Protein AF-A0A1I4VRR5-F1 (afdb_monomer)

pLDDT: mean 71.24, std 21.47, range [26.0, 98.12]

Sequence (456 aa):
MILTLTKFFMKKIFFITTFISFSALLFLNSCTNEDPVSKGKTDLININLAREYFNSTPIKIKKNIYFSKELDWERGHFENDTLSIPILSNKPILIKRLKNPNSSKYLYPFLLITKNKSNNTYDYNLKVFIASNNNGFDKESYHLYDTNNKLILNKEKSGISTTSKTSKISDVDCELWGYFLTNDDTGERTLIYTWYVCSRSGQPEQVPPGDGGGGGEAVSCGTGYIQDEYGNCVVDDQIIVELTGKEKCLNDLLDKNGVSFVKNLLANFKGNSEFNIKIVSKDKVTVLDENKITKEVNGKTEHTPGSTLMTIEISTSRTNEHSALDAARTILHEYIHADMYRKTYSKDITNKEVLDFNKTYEAYGNQHGTMGALYIDSMKEALKAFHRDVLTDDYNKYTNYFGETPSDAFYEALAWNGLKESNVKSWTDLPAEKKAAIEALANRVPLLSKTVPCPN

Secondary structure (DSSP, 8-state):
--HHHHHHHHHHHHHHHHHHHHHHHTTGGGGS---HHHHHHHHHHHHHHHHHHHHHS------BTTB-S-B-STT-EEETTEEEEEB--SS-EEE--TT-GGG-EEEEEEEEEEE-TTTS-EEEEEEEEEESSSS---TTSEEEE-TTSBEEEEE------------------EEEEEEEEE-TTT--EEEEEEEEEE--SSSPP-PPPPSS--------PPTTEEE-TTS-EEEP-SEEEE--HHHHHHHHHHHHH--HHHHHHHHTTSSS-S-EEEEEEES-EEEE-TTS-EEEESEEEEE-TT-SEEEEEEEHHHHHHS-HHHHHHHHHHHHHHHHHHHHHH-S-TT-HHHHHHHHHHHHH-SHHHHHHHHTHHHHHHHHHHHHHHTSHHHHHHHHHHHSSPPPHHHHHHHHHTTTGGGT-HHHHTS-HHHHHHHHHHHTTGGGS--------

Solvent-accessible surface area (backbone atoms only — not comparable to full-atom values): 26526 Å² total; per-residue (Å²): 128,73,76,64,57,55,59,57,51,51,54,54,51,53,53,50,54,51,50,54,48,54,65,45,66,77,56,67,70,80,80,58,99,68,60,84,79,55,55,64,57,55,51,51,51,52,45,53,54,48,50,56,50,42,71,77,50,72,81,82,55,59,85,48,95,68,52,71,84,42,68,34,64,90,70,40,47,77,53,95,67,27,39,39,26,38,34,53,58,101,54,81,49,71,45,60,44,82,92,41,84,88,51,31,30,30,48,49,31,26,43,35,42,31,64,38,87,87,77,78,46,73,47,59,34,42,36,34,26,44,12,67,47,91,93,55,68,41,93,76,19,33,39,32,23,41,42,78,37,36,64,74,43,82,38,72,75,85,74,79,89,78,84,87,80,91,79,94,77,93,72,76,45,64,42,84,46,71,48,59,53,62,42,88,90,76,71,46,45,32,63,77,52,70,51,72,51,59,52,74,81,94,60,82,76,79,67,76,87,73,89,76,88,80,92,75,79,91,77,81,53,58,96,69,32,38,66,48,102,84,67,48,70,39,69,34,68,29,55,43,78,56,44,51,75,71,61,30,45,45,51,53,48,41,69,74,68,40,47,70,67,54,44,54,61,54,49,64,28,43,64,91,41,88,42,32,38,37,36,31,56,31,69,69,34,74,46,67,49,99,84,68,47,82,40,80,42,60,56,48,60,48,72,52,92,93,54,46,60,28,41,34,40,35,8,46,56,47,43,70,73,31,16,38,68,59,36,42,49,48,56,52,53,36,53,48,50,52,51,50,49,52,45,74,69,47,85,59,75,81,40,64,70,33,47,57,48,49,57,47,36,66,74,42,71,41,68,58,15,29,41,56,68,74,38,37,68,58,44,16,53,42,50,48,49,42,35,55,76,69,40,38,70,47,44,50,50,48,22,68,73,72,74,44,72,87,48,70,65,40,30,38,20,52,46,42,58,83,39,56,83,68,71,20,59,53,53,67,73,46,55,70,67,58,52,52,52,27,54,64,39,40,69,53,52,80,76,44,48,60,71,70,97,61,85,130

Nearest PDB structures (foldseek):
  5cnl-assembly1_A  TM=3.510E-01  e=1.046E+00  Legionella pneumophila subsp. pneumophila str. Philadelphia 1

Foldseek 3Di:
DVVVVVVVVVVVVVVVVVVVVLVCVLPVPPPDPDDPVVVVVNQLVSLVVVVVVCVVVPDQADDAPLAPVAWQSVPWGDDDQKIKTWHDDPDFPWFQPVVDNQQIKTWTWIWIWHQDPPPRHTFIKIKIFIDSDPPDGDPQAIWIAGSQQWTPDGGHDDDDDDDDDDDDDDDKDKGKAWDWDADPVPRITHTDYIDIAIDDDPDPGPDPDDPDDDDDDQDDDDPQFDQDPVGDTDGPQLEAEAEDDLLSQLVVCCCVQFDPLSVVLSVCRGDPHLAGEYEHEDCWDWDQDPVRDIDTDQKDWDDDQPDRYIYIYGHPPVLLQFASLLNSLSVVLRSLVVVLVSLQRPPPPVDPVSVVLVVLCVVQVDDLQSCLVPCLLVQLVRSLSCCVPFVVVQQVVLCVVVVHGQDSLLSSLSNCPVSVVVVTPSNVPDDPVSVVSSVVSVVCRRVTHSDGPGDD

Radius of gyration: 26.42 Å; Cα contacts (8 Å, |Δi|>4): 638; chains: 1; bounding box: 68×68×77 Å

Organism: NCBI:txid29536

Structure (mmCIF, N/CA/C/O backbone):
data_AF-A0A1I4VRR5-F1
#
_entry.id   AF-A0A1I4VRR5-F1
#
loop_
_atom_site.group_PDB
_atom_site.id
_atom_site.type_symbol
_atom_site.label_atom_id
_atom_site.label_alt_id
_atom_site.label_comp_id
_atom_site.label_asym_id
_atom_site.label_entity_id
_atom_site.label_seq_id
_atom_site.pdbx_PDB_ins_code
_atom_site.Cartn_x
_atom_site.Cartn_y
_atom_site.Cartn_z
_atom_site.occupancy
_atom_site.B_iso_or_equiv
_atom_site.auth_seq_id
_atom_site.auth_comp_id
_atom_site.auth_asym_id
_atom_site.auth_atom_id
_atom_site.pdbx_PDB_model_num
ATOM 1 N N . MET A 1 1 ? -38.519 -6.602 25.022 1.00 42.75 1 MET A N 1
ATOM 2 C CA . MET A 1 1 ? -38.927 -7.008 23.656 1.00 42.75 1 MET A CA 1
ATOM 3 C C . MET A 1 1 ? -39.482 -5.859 22.796 1.00 42.75 1 MET A C 1
ATOM 5 O O . MET A 1 1 ? -39.501 -6.000 21.585 1.00 42.75 1 MET A O 1
ATOM 9 N N . ILE A 1 2 ? -39.859 -4.703 23.370 1.00 36.25 2 ILE A N 1
ATOM 10 C CA . ILE A 1 2 ? -40.374 -3.538 22.611 1.00 36.25 2 ILE A CA 1
ATOM 11 C C . ILE A 1 2 ? -39.253 -2.579 22.132 1.00 36.25 2 ILE A C 1
ATOM 13 O O . ILE A 1 2 ? -39.408 -1.916 21.114 1.00 36.25 2 ILE A O 1
ATOM 17 N N . LEU A 1 3 ? -38.072 -2.568 22.772 1.00 30.73 3 LEU A N 1
ATOM 18 C CA . LEU A 1 3 ? -36.944 -1.699 22.374 1.00 30.73 3 LEU A CA 1
ATOM 19 C C . LEU A 1 3 ? -36.151 -2.167 21.135 1.00 30.73 3 LEU A C 1
ATOM 21 O O . LEU A 1 3 ? -35.365 -1.400 20.583 1.00 30.73 3 LEU A O 1
ATOM 25 N N . THR A 1 4 ? -36.331 -3.410 20.685 1.00 35.97 4 THR A N 1
ATOM 26 C CA . THR A 1 4 ? -35.589 -3.958 19.536 1.00 35.97 4 THR A CA 1
ATOM 27 C C . THR A 1 4 ? -36.287 -3.675 18.201 1.00 35.97 4 THR A C 1
ATOM 29 O O . THR A 1 4 ? -35.621 -3.597 17.171 1.00 35.97 4 THR A O 1
ATOM 32 N N . LEU A 1 5 ? -37.607 -3.443 18.208 1.00 31.31 5 LEU A N 1
ATOM 33 C CA . LEU A 1 5 ? -38.364 -3.104 16.997 1.00 31.31 5 LEU A CA 1
ATOM 34 C C . LEU A 1 5 ? -38.168 -1.644 16.555 1.00 31.31 5 LEU A C 1
ATOM 36 O O . LEU A 1 5 ? -38.151 -1.370 15.356 1.00 31.31 5 LEU A O 1
ATOM 40 N N . THR A 1 6 ? -37.945 -0.710 17.482 1.00 31.73 6 THR A N 1
ATOM 41 C CA . THR A 1 6 ? -37.768 0.719 17.162 1.00 31.73 6 THR A CA 1
ATOM 42 C C . THR A 1 6 ? -36.430 1.019 16.479 1.00 31.73 6 THR A C 1
ATOM 44 O O . THR A 1 6 ? -36.394 1.810 15.537 1.00 31.73 6 THR A O 1
ATOM 47 N N . LYS A 1 7 ? -35.342 0.320 16.838 1.00 35.22 7 LYS A N 1
ATOM 48 C CA . LYS A 1 7 ? -34.042 0.445 16.140 1.00 35.22 7 LYS A CA 1
ATOM 49 C C . LYS A 1 7 ? -34.065 -0.115 14.714 1.00 35.22 7 LYS A C 1
ATOM 51 O O . LYS A 1 7 ? -33.400 0.433 13.836 1.00 35.22 7 LYS A O 1
ATOM 56 N N . PHE A 1 8 ? -34.838 -1.174 14.465 1.00 33.84 8 PHE A N 1
ATOM 57 C CA . PHE A 1 8 ? -34.962 -1.768 13.130 1.00 33.84 8 PHE A CA 1
ATOM 58 C C . PHE A 1 8 ? -35.815 -0.894 12.194 1.00 33.84 8 PHE A C 1
ATOM 60 O O . PHE A 1 8 ? -35.486 -0.737 11.018 1.00 33.84 8 PHE A O 1
ATOM 67 N N . PHE A 1 9 ? -36.859 -0.253 12.733 1.00 31.27 9 PHE A N 1
ATOM 68 C CA . PHE A 1 9 ? -37.689 0.697 11.988 1.00 31.27 9 PHE A CA 1
ATOM 69 C C . PHE A 1 9 ? -36.955 2.012 11.677 1.00 31.27 9 PHE A C 1
ATOM 71 O O . PHE A 1 9 ? -37.031 2.490 10.546 1.00 31.27 9 PHE A O 1
ATOM 78 N N . MET A 1 10 ? -36.168 2.559 12.614 1.00 33.03 10 MET A N 1
ATOM 79 C CA . MET A 1 10 ? -35.399 3.792 12.368 1.00 33.03 10 MET A CA 1
ATOM 80 C C . MET A 1 10 ? -34.283 3.610 11.328 1.00 33.03 10 MET A C 1
ATOM 82 O O . MET A 1 10 ? -34.081 4.509 10.519 1.00 33.03 10 MET A O 1
ATOM 86 N N . LYS A 1 11 ? -33.616 2.444 11.264 1.00 34.91 11 LYS A N 1
ATOM 87 C CA . LYS A 1 11 ? -32.612 2.152 10.216 1.00 34.91 11 LYS A CA 1
ATOM 88 C C . LYS A 1 11 ? -33.226 2.075 8.813 1.00 34.91 11 LYS A C 1
ATOM 90 O O . LYS A 1 11 ? -32.621 2.565 7.865 1.00 34.91 11 LYS A O 1
ATOM 95 N N . LYS A 1 12 ? -34.432 1.506 8.678 1.00 32.97 12 LYS A N 1
ATOM 96 C CA . LYS A 1 12 ? -35.164 1.471 7.398 1.00 32.97 12 LYS A CA 1
ATOM 97 C C . LYS A 1 12 ? -35.648 2.855 6.972 1.00 32.97 12 LYS A C 1
ATOM 99 O O . LYS A 1 12 ? -35.540 3.185 5.797 1.00 32.97 12 LYS A O 1
ATOM 104 N N . ILE A 1 13 ? -36.130 3.670 7.912 1.00 33.06 13 ILE A N 1
ATOM 105 C CA . ILE A 1 13 ? -36.580 5.037 7.618 1.00 33.06 13 ILE A CA 1
ATOM 106 C C . ILE A 1 13 ? -35.395 5.921 7.208 1.00 33.06 13 ILE A C 1
ATOM 108 O O . ILE A 1 13 ? -35.522 6.631 6.218 1.00 33.06 13 ILE A O 1
ATOM 112 N N . PHE A 1 14 ? -34.231 5.804 7.863 1.00 33.91 14 PHE A N 1
ATOM 113 C CA . PHE A 1 14 ? -33.011 6.519 7.458 1.00 33.91 14 PHE A CA 1
ATOM 114 C C . PHE A 1 14 ? -32.512 6.088 6.070 1.00 33.91 14 PHE A C 1
ATOM 116 O O . PHE A 1 14 ? -32.127 6.927 5.265 1.00 33.91 14 PHE A O 1
ATOM 123 N N . PHE A 1 15 ? -32.572 4.794 5.735 1.00 34.97 15 PHE A N 1
ATOM 124 C CA . PHE A 1 15 ? -32.212 4.323 4.392 1.00 34.97 15 PHE A CA 1
ATOM 125 C C . PHE A 1 15 ? -33.173 4.840 3.314 1.00 34.97 15 PHE A C 1
ATOM 127 O O . PHE A 1 15 ? -32.723 5.242 2.248 1.00 34.97 15 PHE A O 1
ATOM 134 N N . ILE A 1 16 ? -34.479 4.892 3.593 1.00 33.47 16 ILE A N 1
ATOM 135 C CA . ILE A 1 16 ? -35.487 5.379 2.639 1.00 33.47 16 ILE A CA 1
ATOM 136 C C . ILE A 1 16 ? -35.401 6.904 2.462 1.00 33.47 16 ILE A C 1
ATOM 138 O O . ILE A 1 16 ? -35.502 7.384 1.335 1.00 33.47 16 ILE A O 1
ATOM 142 N N . THR A 1 17 ? -35.138 7.678 3.521 1.00 30.98 17 THR A N 1
ATOM 143 C CA . THR A 1 17 ? -34.946 9.136 3.402 1.00 30.98 17 THR A CA 1
ATOM 144 C C . THR A 1 17 ? -33.643 9.493 2.685 1.00 30.98 17 THR A C 1
ATOM 146 O O . THR A 1 17 ? -33.631 10.435 1.895 1.00 30.98 17 THR A O 1
ATOM 149 N N . THR A 1 18 ? -32.580 8.698 2.852 1.00 38.59 18 THR A N 1
ATOM 150 C CA . THR A 1 18 ? -31.335 8.865 2.079 1.00 38.59 18 THR A CA 1
ATOM 151 C C . THR A 1 18 ? -31.532 8.466 0.607 1.00 38.59 18 THR A C 1
ATOM 153 O O . THR A 1 18 ? -31.018 9.139 -0.278 1.00 38.59 18 THR A O 1
ATOM 156 N N . PHE A 1 19 ? -32.356 7.449 0.318 1.00 39.44 19 PHE A N 1
ATOM 157 C CA . PHE A 1 19 ? -32.670 6.974 -1.041 1.00 39.44 19 PHE A CA 1
ATOM 158 C C . PHE A 1 19 ? -33.560 7.943 -1.846 1.00 39.44 19 PHE A C 1
ATOM 160 O O . PHE A 1 19 ? -33.362 8.129 -3.050 1.00 39.44 19 PHE A O 1
ATOM 167 N N . ILE A 1 20 ? -34.514 8.608 -1.183 1.00 37.78 20 ILE A N 1
ATOM 168 C CA . ILE A 1 20 ? -35.360 9.645 -1.800 1.00 37.78 20 ILE A CA 1
ATOM 169 C C . ILE A 1 20 ? -34.549 10.930 -2.033 1.00 37.78 20 ILE A C 1
ATOM 171 O O . ILE A 1 20 ? -34.677 11.545 -3.092 1.00 37.78 20 ILE A O 1
ATOM 175 N N . SER A 1 21 ? -33.642 11.283 -1.113 1.00 39.66 21 SER A N 1
ATOM 176 C CA . SER A 1 21 ? -32.723 12.418 -1.291 1.00 39.66 21 SER A CA 1
ATOM 177 C C . SER A 1 21 ? -31.692 12.165 -2.409 1.00 39.66 21 SER A C 1
ATOM 179 O O . SER A 1 21 ? -31.415 13.057 -3.208 1.00 39.66 21 SER A O 1
ATOM 181 N N . PHE A 1 22 ? -31.216 10.920 -2.565 1.00 42.53 22 PHE A N 1
ATOM 182 C CA . PHE A 1 22 ? -30.315 10.496 -3.651 1.00 42.53 22 PHE A CA 1
ATOM 183 C C . PHE A 1 22 ? -30.974 10.587 -5.042 1.00 42.53 22 PHE A C 1
ATOM 185 O O . PHE A 1 22 ? -30.337 10.997 -6.009 1.00 42.53 22 PHE A O 1
ATOM 192 N N . SER A 1 23 ? -32.274 10.275 -5.150 1.00 40.66 23 SER A N 1
ATOM 193 C CA . SER A 1 23 ? -33.022 10.393 -6.415 1.00 40.66 23 SER A CA 1
ATOM 194 C C . SER A 1 23 ? -33.380 11.839 -6.787 1.00 40.66 23 SER A C 1
ATOM 196 O O . SER A 1 23 ? -33.585 12.110 -7.969 1.00 40.66 23 SER A O 1
ATOM 198 N N . ALA A 1 24 ? -33.454 12.752 -5.813 1.00 38.38 24 ALA A N 1
ATOM 199 C CA . ALA A 1 24 ? -33.789 14.159 -6.037 1.00 38.38 24 ALA A CA 1
ATOM 200 C C . ALA A 1 24 ? -32.549 15.032 -6.311 1.00 38.38 24 ALA A C 1
ATOM 202 O O . ALA A 1 24 ? -32.588 15.863 -7.217 1.00 38.38 24 ALA A O 1
ATOM 203 N N . LEU A 1 25 ? -31.430 14.828 -5.600 1.00 42.88 25 LEU A N 1
ATOM 204 C CA . LEU A 1 25 ? -30.233 15.668 -5.777 1.00 42.88 25 LEU A CA 1
ATOM 205 C C . LEU A 1 25 ? -29.446 15.379 -7.065 1.00 42.88 25 LEU A C 1
ATOM 207 O O . LEU A 1 25 ? -28.884 16.311 -7.631 1.00 42.88 25 LEU A O 1
ATOM 211 N N . LEU A 1 26 ? -29.449 14.142 -7.577 1.00 44.25 26 LEU A N 1
ATOM 212 C CA . LEU A 1 26 ? -28.803 13.817 -8.862 1.00 44.25 26 LEU A CA 1
ATOM 213 C C . LEU A 1 26 ? -29.527 14.425 -10.082 1.00 44.25 26 LEU A C 1
ATOM 215 O O . LEU A 1 26 ? -28.932 14.508 -11.152 1.00 44.25 26 LEU A O 1
ATOM 219 N N . PHE A 1 27 ? -30.795 14.847 -9.948 1.00 46.44 27 PHE A N 1
ATOM 220 C CA . PHE A 1 27 ? -31.651 15.203 -11.093 1.00 46.44 27 PHE A CA 1
ATOM 221 C C . PHE A 1 27 ? -32.343 16.575 -11.001 1.00 46.44 27 PHE A C 1
ATOM 223 O O . PHE A 1 27 ? -33.006 16.974 -11.953 1.00 46.44 27 PHE A O 1
ATOM 230 N N . LEU A 1 28 ? -32.176 17.337 -9.912 1.00 40.75 28 LEU A N 1
ATOM 231 C CA . LEU A 1 28 ? -32.664 18.726 -9.844 1.00 40.75 28 LEU A CA 1
ATOM 232 C C . LEU A 1 28 ? -31.773 19.727 -10.607 1.00 40.75 28 LEU A C 1
ATOM 234 O O . LEU A 1 28 ? -32.253 20.799 -10.960 1.00 40.75 28 LEU A O 1
ATOM 238 N N . ASN A 1 29 ? -30.528 19.368 -10.943 1.00 39.75 29 ASN A N 1
ATOM 239 C CA . ASN A 1 29 ? -29.607 20.241 -11.692 1.00 39.75 29 ASN A CA 1
ATOM 240 C C . ASN A 1 29 ? -29.635 20.044 -13.220 1.00 39.75 29 ASN A C 1
ATOM 242 O O . ASN A 1 29 ? -28.903 20.723 -13.931 1.00 39.75 29 ASN A O 1
ATOM 246 N N . SER A 1 30 ? -30.468 19.149 -13.770 1.00 41.66 30 SER A N 1
ATOM 247 C CA . SER A 1 30 ? -30.552 18.966 -15.233 1.00 41.66 30 SER A CA 1
ATOM 248 C C . SER A 1 30 ? -31.513 19.940 -15.929 1.00 41.66 30 SER A C 1
ATOM 250 O O . SER A 1 30 ? -31.733 19.821 -17.132 1.00 41.66 30 SER A O 1
ATOM 252 N N . CYS A 1 31 ? -32.097 20.889 -15.191 1.00 38.09 31 CYS A N 1
ATOM 253 C CA . CYS A 1 31 ? -33.040 21.884 -15.708 1.00 38.09 31 CYS A CA 1
ATOM 254 C C . CYS A 1 31 ? -32.596 23.320 -15.397 1.00 38.09 31 CYS A C 1
ATOM 256 O O . CYS A 1 31 ? -33.421 24.172 -15.082 1.00 38.09 31 CYS A O 1
ATOM 258 N N . THR A 1 32 ? -31.304 23.613 -15.496 1.00 35.38 32 THR A N 1
ATOM 259 C CA . THR A 1 32 ? -30.806 24.989 -15.560 1.00 35.38 32 THR A CA 1
ATOM 260 C C . THR A 1 32 ? -29.784 25.076 -16.686 1.00 35.38 32 THR A C 1
ATOM 262 O O . THR A 1 32 ? -28.850 24.283 -16.767 1.00 35.38 32 THR A O 1
ATOM 265 N N . ASN A 1 33 ? -30.005 26.008 -17.617 1.00 42.22 33 ASN A N 1
ATOM 266 C CA . ASN A 1 33 ? -29.016 26.366 -18.629 1.00 42.22 33 ASN A CA 1
ATOM 267 C C . ASN A 1 33 ? -27.813 26.971 -17.899 1.00 42.22 33 ASN A C 1
ATOM 269 O O . ASN A 1 33 ? -27.818 28.163 -17.604 1.00 42.22 33 ASN A O 1
ATOM 273 N N . GLU A 1 34 ? -26.828 26.145 -17.559 1.00 37.81 34 GLU A N 1
ATOM 274 C CA . GLU A 1 34 ? -25.604 26.600 -16.913 1.00 37.81 34 GLU A CA 1
ATOM 275 C C . GLU A 1 34 ? -24.424 26.655 -17.883 1.00 37.81 34 GLU A C 1
ATOM 277 O O . GLU A 1 34 ? -24.262 25.820 -18.778 1.00 37.81 34 GLU A O 1
ATOM 282 N N . ASP A 1 35 ? -23.602 27.678 -17.663 1.00 35.16 35 ASP A N 1
ATOM 283 C CA . ASP A 1 35 ? -22.391 27.988 -18.404 1.00 35.16 35 ASP A CA 1
ATOM 284 C C . ASP A 1 35 ? -21.418 26.794 -18.506 1.00 35.16 35 ASP A C 1
ATOM 286 O O . ASP A 1 35 ? -21.255 26.014 -17.563 1.00 35.16 35 ASP A O 1
ATOM 290 N N . PRO A 1 36 ? -20.660 26.678 -19.613 1.00 34.94 36 PRO A N 1
ATOM 291 C CA . PRO A 1 36 ? -19.771 25.542 -19.883 1.00 34.94 36 PRO A CA 1
ATOM 292 C C . PRO A 1 36 ? -18.650 25.327 -18.846 1.00 34.94 36 PRO A C 1
ATOM 294 O O . PRO A 1 36 ? -18.025 24.268 -18.840 1.00 34.94 36 PRO A O 1
ATOM 297 N N . VAL A 1 37 ? -18.401 26.289 -17.950 1.00 32.88 37 VAL A N 1
ATOM 298 C CA . VAL A 1 37 ? -17.392 26.197 -16.879 1.00 32.88 37 VAL A CA 1
ATOM 299 C C . VAL A 1 37 ? -17.919 25.466 -15.629 1.00 32.88 37 VAL A C 1
ATOM 301 O O . VAL A 1 37 ? -17.122 24.851 -14.917 1.00 32.88 37 VAL A O 1
ATOM 304 N N . SER A 1 38 ? -19.233 25.470 -15.350 1.00 35.66 38 SER A N 1
ATOM 305 C CA . SER A 1 38 ? -19.804 24.764 -14.182 1.00 35.66 38 SER A CA 1
ATOM 306 C C . SER A 1 38 ? -20.082 23.283 -14.460 1.00 35.66 38 SER A C 1
ATOM 308 O O . SER A 1 38 ? -19.956 22.454 -13.555 1.00 35.66 38 SER A O 1
ATOM 310 N N . LYS A 1 39 ? -20.358 22.930 -15.723 1.00 42.22 39 LYS A N 1
ATOM 311 C CA . LYS A 1 39 ? -20.703 21.568 -16.160 1.00 42.22 39 LYS A CA 1
ATOM 312 C C . LYS A 1 39 ? -19.681 20.508 -15.718 1.00 42.22 39 LYS A C 1
ATOM 314 O O . LYS A 1 39 ? -20.059 19.484 -15.159 1.00 42.22 39 LYS A O 1
ATOM 319 N N . GLY A 1 40 ? -18.382 20.798 -15.850 1.00 50.47 40 GLY A N 1
ATOM 320 C CA . GLY A 1 40 ? -17.314 19.865 -15.459 1.00 50.47 40 GLY A CA 1
ATOM 321 C C . GLY A 1 40 ? -17.196 19.613 -13.948 1.00 50.47 40 GLY A C 1
ATOM 322 O O . GLY A 1 40 ? -16.804 18.522 -13.539 1.00 50.47 40 GLY A O 1
ATOM 323 N N . LYS A 1 41 ? -17.564 20.585 -13.098 1.00 46.88 41 LYS A N 1
ATOM 324 C CA . LYS A 1 41 ? -17.579 20.398 -11.634 1.00 46.88 41 LYS A CA 1
ATOM 325 C C . LYS A 1 41 ? -18.779 19.566 -11.189 1.00 46.88 41 LYS A C 1
ATOM 327 O O . LYS A 1 41 ? -18.632 18.712 -10.318 1.00 46.88 41 LYS A O 1
ATOM 332 N N . THR A 1 42 ? -19.939 19.792 -11.799 1.00 51.75 42 THR A N 1
ATOM 333 C CA . THR A 1 42 ? -21.169 19.046 -11.508 1.00 51.75 42 THR A CA 1
ATOM 334 C C . THR A 1 42 ? -21.036 17.574 -11.903 1.00 51.75 42 THR A C 1
ATOM 336 O O . THR A 1 42 ? -21.393 16.699 -11.113 1.00 51.75 42 THR A O 1
ATOM 339 N N . ASP A 1 43 ? -20.426 17.283 -13.056 1.00 57.03 43 ASP A N 1
ATOM 340 C CA . ASP A 1 43 ? -20.153 15.907 -13.496 1.00 57.03 43 ASP A CA 1
ATOM 341 C C . ASP A 1 43 ? -19.220 15.169 -12.521 1.00 57.03 43 ASP A C 1
ATOM 343 O O . ASP A 1 43 ? -19.505 14.039 -12.125 1.00 57.03 43 ASP A O 1
ATOM 347 N N . LEU A 1 44 ? -18.154 15.828 -12.049 1.00 55.94 44 LEU A N 1
ATOM 348 C CA . LEU A 1 44 ? -17.214 15.251 -11.082 1.00 55.94 44 LEU A CA 1
ATOM 349 C C . LEU A 1 44 ? -17.868 14.963 -9.717 1.00 55.94 44 LEU A C 1
ATOM 351 O O . LEU A 1 44 ? -17.598 13.929 -9.103 1.00 55.94 44 LEU A O 1
ATOM 355 N N . ILE A 1 45 ? -18.753 15.848 -9.246 1.00 53.56 45 ILE A N 1
ATOM 356 C CA . ILE A 1 45 ? -19.531 15.643 -8.012 1.00 53.56 45 ILE A CA 1
ATOM 357 C C . ILE A 1 45 ? -20.465 14.434 -8.167 1.00 53.56 45 ILE A C 1
ATOM 359 O O . ILE A 1 45 ? -20.488 13.560 -7.298 1.00 53.56 45 ILE A O 1
ATOM 363 N N . ASN A 1 46 ? -21.176 14.335 -9.291 1.00 65.44 46 ASN A N 1
ATOM 364 C CA . ASN A 1 46 ? -22.092 13.227 -9.570 1.00 65.44 46 ASN A CA 1
ATOM 365 C C . ASN A 1 46 ? -21.364 11.877 -9.678 1.00 65.44 46 ASN A C 1
ATOM 367 O O . ASN A 1 46 ? -21.858 10.864 -9.181 1.00 65.44 46 ASN A O 1
ATOM 371 N N . ILE A 1 47 ? -20.166 11.863 -10.267 1.00 68.06 47 ILE A N 1
ATOM 372 C CA . ILE A 1 47 ? -19.309 10.674 -10.363 1.00 68.06 47 ILE A CA 1
ATOM 373 C C . ILE A 1 47 ? -18.812 10.228 -8.982 1.00 68.06 47 ILE A C 1
ATOM 375 O O . ILE A 1 47 ? -18.851 9.035 -8.678 1.00 68.06 47 ILE A O 1
ATOM 379 N N . ASN A 1 48 ? -18.389 11.160 -8.122 1.00 65.06 48 ASN A N 1
ATOM 380 C CA . ASN A 1 48 ? -17.942 10.839 -6.762 1.00 65.06 48 ASN A CA 1
ATOM 381 C C . ASN A 1 48 ? -19.077 10.260 -5.905 1.00 65.06 48 ASN A C 1
ATOM 383 O O . ASN A 1 48 ? -18.871 9.263 -5.212 1.00 65.06 48 ASN A O 1
ATOM 387 N N . LEU A 1 49 ? -20.282 10.826 -6.009 1.00 67.25 49 LEU A N 1
ATOM 388 C CA . LEU A 1 49 ? -21.472 10.302 -5.334 1.00 67.25 49 LEU A CA 1
ATOM 389 C C . LEU A 1 49 ? -21.871 8.918 -5.868 1.00 67.25 49 LEU A C 1
ATOM 391 O O . LEU A 1 49 ? -22.217 8.026 -5.091 1.00 67.25 49 LEU A O 1
ATOM 395 N N . ALA A 1 50 ? -21.783 8.705 -7.186 1.00 69.88 50 ALA A N 1
ATOM 396 C CA . ALA A 1 50 ? -22.008 7.392 -7.785 1.00 69.88 50 ALA A CA 1
ATOM 397 C C . ALA A 1 50 ? -20.980 6.363 -7.284 1.00 69.88 50 ALA A C 1
ATOM 399 O O . ALA A 1 50 ? -21.362 5.257 -6.900 1.00 69.88 50 ALA A O 1
ATOM 400 N N . ARG A 1 51 ? -19.696 6.736 -7.212 1.00 76.38 51 ARG A N 1
ATOM 401 C CA . ARG A 1 51 ? -18.623 5.893 -6.665 1.00 76.38 51 ARG A CA 1
ATOM 402 C C . ARG A 1 51 ? -18.928 5.455 -5.233 1.00 76.38 51 ARG A C 1
ATOM 404 O O . ARG A 1 51 ? -18.843 4.269 -4.929 1.00 76.38 51 ARG A O 1
ATOM 411 N N . GLU A 1 52 ? -19.315 6.383 -4.362 1.00 71.62 52 GLU A N 1
ATOM 412 C CA . GLU A 1 52 ? -19.683 6.073 -2.973 1.00 71.62 52 GLU A CA 1
ATOM 413 C C . GLU A 1 52 ? -20.880 5.116 -2.887 1.00 71.62 52 GLU A C 1
ATOM 415 O O . GLU A 1 52 ? -20.840 4.125 -2.151 1.00 71.62 52 GLU A O 1
ATOM 420 N N . TYR A 1 53 ? -21.916 5.355 -3.694 1.00 70.12 53 TYR A N 1
ATOM 421 C CA . TYR A 1 53 ? -23.091 4.491 -3.749 1.00 70.12 53 TYR A CA 1
ATOM 422 C C . TYR A 1 53 ? -22.745 3.068 -4.204 1.00 70.12 53 TYR A C 1
ATOM 424 O O . TYR A 1 53 ? -23.087 2.105 -3.513 1.00 70.12 53 TYR A O 1
ATOM 432 N N . PHE A 1 54 ? -22.020 2.912 -5.314 1.00 69.75 54 PHE A N 1
ATOM 433 C CA . PHE A 1 54 ? -21.671 1.594 -5.856 1.00 69.75 54 PHE A CA 1
ATOM 434 C C . PHE A 1 54 ? -20.586 0.866 -5.049 1.00 69.75 54 PHE A C 1
ATOM 436 O O . PHE A 1 54 ? -20.547 -0.364 -5.069 1.00 69.75 54 PHE A O 1
ATOM 443 N N . ASN A 1 55 ? -19.785 1.583 -4.253 1.00 67.31 55 ASN A N 1
ATOM 444 C CA . ASN A 1 55 ? -18.937 0.969 -3.226 1.00 67.31 55 ASN A CA 1
ATOM 445 C C . ASN A 1 55 ? -19.774 0.312 -2.115 1.00 67.31 55 ASN A C 1
ATOM 447 O O . ASN A 1 55 ? -19.411 -0.750 -1.615 1.00 67.31 55 ASN A O 1
ATOM 451 N N . SER A 1 56 ? -20.910 0.915 -1.746 1.00 62.75 56 SER A N 1
ATOM 452 C CA . SER A 1 56 ? -21.839 0.355 -0.749 1.00 62.75 56 SER A CA 1
ATOM 453 C C . SER A 1 56 ? -22.839 -0.662 -1.325 1.00 62.75 56 SER A C 1
ATOM 455 O O . SER A 1 56 ? -23.402 -1.464 -0.582 1.00 62.75 56 SER A O 1
ATOM 457 N N . THR A 1 57 ? -23.043 -0.652 -2.648 1.00 66.12 57 THR A N 1
ATOM 458 C CA . THR A 1 57 ? -23.969 -1.532 -3.378 1.00 66.12 57 THR A CA 1
ATOM 459 C C . THR A 1 57 ? -23.239 -2.189 -4.559 1.00 66.12 57 THR A C 1
ATOM 461 O O . THR A 1 57 ? -23.311 -1.684 -5.683 1.00 66.12 57 THR A O 1
ATOM 464 N N . PRO A 1 58 ? -22.520 -3.308 -4.330 1.00 64.62 58 PRO A N 1
ATOM 465 C CA . PRO A 1 58 ? -21.648 -3.898 -5.339 1.00 64.62 58 PRO A CA 1
ATOM 466 C C . PRO A 1 58 ? -22.402 -4.327 -6.598 1.00 64.62 58 PRO A C 1
ATOM 468 O O . PRO A 1 58 ? -23.416 -5.028 -6.536 1.00 64.62 58 PRO A O 1
ATOM 471 N N . ILE A 1 59 ? -21.856 -3.955 -7.752 1.00 69.69 59 ILE A N 1
ATOM 472 C CA . ILE A 1 59 ? -22.423 -4.282 -9.059 1.00 69.69 59 ILE A CA 1
ATOM 473 C C . ILE A 1 59 ? -22.153 -5.758 -9.369 1.00 69.69 59 ILE A C 1
ATOM 475 O O . ILE A 1 59 ? -21.005 -6.202 -9.444 1.00 69.69 59 ILE A O 1
ATOM 479 N N . LYS A 1 60 ? -23.224 -6.537 -9.543 1.00 68.12 60 LYS A N 1
ATOM 480 C CA . LYS A 1 60 ? -23.152 -7.975 -9.833 1.00 68.12 60 LYS A CA 1
ATOM 481 C C . LYS A 1 60 ? -23.079 -8.205 -11.342 1.00 68.12 60 LYS A C 1
ATOM 483 O O . LYS A 1 60 ? -24.104 -8.371 -11.993 1.00 68.12 60 LYS A O 1
ATOM 488 N N . ILE A 1 61 ? -21.865 -8.220 -11.884 1.00 67.44 61 ILE A N 1
ATOM 489 C CA . ILE A 1 61 ? -21.588 -8.637 -13.266 1.00 67.44 61 ILE A CA 1
ATOM 490 C C . ILE A 1 61 ? -20.847 -9.968 -13.230 1.00 67.44 61 ILE A C 1
ATOM 492 O O . ILE A 1 61 ? -19.933 -10.164 -12.420 1.00 67.44 61 ILE A O 1
ATOM 496 N N . LYS A 1 62 ? -21.244 -10.899 -14.100 1.00 69.00 62 LYS A N 1
ATOM 497 C CA . LYS A 1 62 ? -20.557 -12.177 -14.259 1.00 69.00 62 LYS A CA 1
ATOM 498 C C . LYS A 1 62 ? -19.116 -11.916 -14.697 1.00 69.00 62 LYS A C 1
ATOM 500 O O . LYS A 1 62 ? -18.865 -11.216 -15.672 1.00 69.00 62 LYS A O 1
ATOM 505 N N . LYS A 1 63 ? -18.157 -12.480 -13.958 1.00 62.84 63 LYS A N 1
ATOM 506 C CA . LYS A 1 63 ? -16.726 -12.301 -14.234 1.00 62.84 63 LYS A CA 1
ATOM 507 C C . LYS A 1 63 ? -16.428 -12.694 -15.687 1.00 62.84 63 LYS A C 1
ATOM 509 O O . LYS A 1 63 ? -16.823 -13.771 -16.129 1.00 62.84 63 LYS A O 1
ATOM 514 N N . ASN A 1 64 ? -15.742 -11.820 -16.413 1.00 63.88 64 ASN A N 1
ATOM 515 C CA . ASN A 1 64 ? -15.255 -12.060 -17.768 1.00 63.88 64 ASN A CA 1
ATOM 516 C C . ASN A 1 64 ? -13.940 -11.291 -17.978 1.00 63.88 64 ASN A C 1
ATOM 518 O O . ASN A 1 64 ? -13.551 -10.485 -17.135 1.00 63.88 64 ASN A O 1
ATOM 522 N N . ILE A 1 65 ? -13.254 -11.537 -19.093 1.00 58.81 65 ILE A N 1
ATOM 523 C CA . ILE A 1 65 ? -11.940 -10.937 -19.384 1.00 58.81 65 ILE A CA 1
ATOM 524 C C . ILE A 1 65 ? -11.961 -9.411 -19.573 1.00 58.81 65 ILE A C 1
ATOM 526 O O . ILE A 1 65 ? -10.928 -8.763 -19.434 1.00 58.81 65 ILE A O 1
ATOM 530 N N . TYR A 1 66 ? -13.121 -8.830 -19.881 1.00 64.12 66 TYR A N 1
ATOM 531 C CA . TYR A 1 66 ? -13.311 -7.387 -20.030 1.00 64.12 66 TYR A CA 1
ATOM 532 C C . TYR A 1 66 ? -13.611 -6.705 -18.693 1.00 64.12 66 TYR A C 1
ATOM 534 O O . TYR A 1 66 ? -13.467 -5.491 -18.584 1.00 64.12 66 TYR A O 1
ATOM 542 N N . PHE A 1 67 ? -14.046 -7.473 -17.691 1.00 63.81 67 PHE A N 1
ATOM 543 C CA . PHE A 1 67 ? -14.456 -6.993 -16.380 1.00 63.81 67 PHE A CA 1
ATOM 544 C C . PHE A 1 67 ? -13.432 -7.407 -15.315 1.00 63.81 67 PHE A C 1
ATOM 546 O O . PHE A 1 67 ? -13.564 -8.435 -14.647 1.00 63.81 67 PHE A O 1
ATOM 553 N N . SER A 1 68 ? -12.410 -6.572 -15.134 1.00 61.44 68 SER A N 1
ATOM 554 C CA . SER A 1 68 ? -11.340 -6.732 -14.134 1.00 61.44 68 SER A CA 1
ATOM 555 C C . SER A 1 68 ? -11.756 -6.336 -12.706 1.00 61.44 68 SER A C 1
ATOM 557 O O . SER A 1 68 ? -10.942 -6.427 -11.795 1.00 61.44 68 SER A O 1
ATOM 559 N N . LYS A 1 69 ? -13.021 -5.931 -12.491 1.00 59.09 69 LYS A N 1
ATOM 560 C CA . LYS A 1 69 ? -13.568 -5.295 -11.268 1.00 59.09 69 LYS A CA 1
ATOM 561 C C . LYS A 1 69 ? -12.998 -3.910 -10.933 1.00 59.09 69 LYS A C 1
ATOM 563 O O . LYS A 1 69 ? -13.508 -3.274 -10.014 1.00 59.09 69 LYS A O 1
ATOM 568 N N . GLU A 1 70 ? -12.004 -3.423 -11.667 1.00 69.75 70 GLU A N 1
ATOM 569 C CA . GLU A 1 70 ? -11.411 -2.106 -11.444 1.00 69.75 70 GLU A CA 1
ATOM 570 C C . GLU A 1 70 ? -12.059 -1.071 -12.359 1.00 69.75 70 GLU A C 1
ATOM 572 O O . GLU A 1 70 ? -11.945 -1.124 -13.582 1.00 69.75 70 GLU A O 1
ATOM 577 N N . LEU A 1 71 ? -12.787 -0.138 -11.750 1.00 76.44 71 LEU A N 1
ATOM 578 C CA . LEU A 1 71 ? -13.490 0.934 -12.441 1.00 76.44 71 LEU A CA 1
ATOM 579 C C . LEU A 1 71 ? -12.690 2.229 -12.321 1.00 76.44 71 LEU A C 1
ATOM 581 O O . LEU A 1 71 ? -12.375 2.667 -11.213 1.00 76.44 71 LEU A O 1
ATOM 585 N N . ASP A 1 72 ? -12.394 2.851 -13.458 1.00 77.44 72 ASP A N 1
ATOM 586 C CA . ASP A 1 72 ? -11.775 4.169 -13.513 1.00 77.44 72 ASP A CA 1
ATOM 587 C C . ASP A 1 72 ? -12.829 5.256 -13.305 1.00 77.44 72 ASP A C 1
ATOM 589 O O . ASP A 1 72 ? -13.353 5.849 -14.251 1.00 77.44 72 ASP A O 1
ATOM 593 N N . TRP A 1 73 ? -13.172 5.501 -12.045 1.00 76.94 73 TRP A N 1
ATOM 594 C CA . TRP A 1 73 ? -14.128 6.549 -11.705 1.00 76.94 73 TRP A CA 1
ATOM 595 C C . TRP A 1 73 ? -13.634 7.940 -12.120 1.00 76.94 73 TRP A C 1
ATOM 597 O O . TRP A 1 73 ? -14.457 8.774 -12.471 1.00 76.94 73 TRP A O 1
ATOM 607 N N . GLU A 1 74 ? -12.323 8.195 -12.145 1.00 71.44 74 GLU A N 1
ATOM 608 C CA . GLU A 1 74 ? -11.765 9.509 -12.501 1.00 71.44 74 GLU A CA 1
ATOM 609 C C . GLU A 1 74 ? -11.990 9.858 -13.975 1.00 71.44 74 GLU A C 1
ATOM 611 O O . GLU A 1 74 ? -12.205 11.021 -14.316 1.00 71.44 74 GLU A O 1
ATOM 616 N N . ARG A 1 75 ? -12.001 8.844 -14.847 1.00 72.62 75 ARG A N 1
ATOM 617 C CA . ARG A 1 75 ? -12.356 8.974 -16.269 1.00 72.62 75 ARG A CA 1
ATOM 618 C C . ARG A 1 75 ? -13.817 8.624 -16.565 1.00 72.62 75 ARG A C 1
ATOM 620 O O . ARG A 1 75 ? -14.179 8.431 -17.730 1.00 72.62 75 ARG A O 1
ATOM 627 N N . GLY A 1 76 ? -14.654 8.537 -15.532 1.00 73.62 76 GLY A N 1
ATOM 628 C CA . GLY A 1 76 ? -16.094 8.376 -15.674 1.00 73.62 76 GLY A CA 1
ATOM 629 C C . GLY A 1 76 ? -16.724 9.552 -16.422 1.00 73.62 76 GLY A C 1
ATOM 630 O O . GLY A 1 76 ? -16.260 10.688 -16.347 1.00 73.62 76 GLY A O 1
ATOM 631 N N . HIS A 1 77 ? -17.799 9.284 -17.154 1.00 79.81 77 HIS A N 1
ATOM 632 C CA . HIS A 1 77 ? -18.558 10.309 -17.859 1.00 79.81 77 HIS A CA 1
ATOM 633 C C . HIS A 1 77 ? -20.054 10.052 -17.727 1.00 79.81 77 HIS A C 1
ATOM 635 O O . HIS A 1 77 ? -20.514 8.928 -17.937 1.00 79.81 77 HIS A O 1
ATOM 641 N N . PHE A 1 78 ? -20.813 11.092 -17.390 1.00 75.94 78 PHE A N 1
ATOM 642 C CA . PHE A 1 78 ? -22.262 11.027 -17.280 1.00 75.94 78 PHE A CA 1
ATOM 643 C C . PHE A 1 78 ? -22.909 11.783 -18.439 1.00 75.94 78 PHE A C 1
ATOM 645 O O . PHE A 1 78 ? -22.692 12.979 -18.610 1.00 75.94 78 PHE A O 1
ATOM 652 N N . GLU A 1 79 ? -23.713 11.083 -19.235 1.00 76.69 79 GLU A N 1
ATOM 653 C CA . GLU A 1 79 ? -24.422 11.663 -20.373 1.00 76.69 79 GLU A CA 1
ATOM 654 C C . GLU A 1 79 ? -25.773 10.960 -20.552 1.00 76.69 79 GLU A C 1
ATOM 656 O O . GLU A 1 79 ? -25.847 9.734 -20.493 1.00 76.69 79 GLU A O 1
ATOM 661 N N . ASN A 1 80 ? -26.848 11.720 -20.794 1.00 75.44 80 ASN A N 1
ATOM 662 C CA . ASN A 1 80 ? -28.179 11.188 -21.128 1.00 75.44 80 ASN A CA 1
ATOM 663 C C . ASN A 1 80 ? -28.661 10.067 -20.179 1.00 75.44 80 ASN A C 1
ATOM 665 O O . ASN A 1 80 ? -29.009 8.970 -20.621 1.00 75.44 80 ASN A O 1
ATOM 669 N N . ASP A 1 81 ? -28.645 10.326 -18.867 1.00 73.50 81 ASP A N 1
ATOM 670 C CA . ASP A 1 81 ? -29.040 9.375 -17.810 1.00 73.50 81 ASP A CA 1
ATOM 671 C C . ASP A 1 81 ? -28.209 8.079 -17.754 1.00 73.50 81 ASP A C 1
ATOM 673 O O . ASP A 1 81 ? -28.604 7.101 -17.108 1.00 73.50 81 ASP A O 1
ATOM 677 N N . THR A 1 82 ? -27.056 8.068 -18.424 1.00 79.81 82 THR A N 1
ATOM 678 C CA . THR A 1 82 ? -26.132 6.940 -18.471 1.00 79.81 82 THR A CA 1
ATOM 679 C C . THR A 1 82 ? -24.768 7.356 -17.949 1.00 79.81 82 THR A C 1
ATOM 681 O O . THR A 1 82 ? -24.092 8.223 -18.503 1.00 79.81 82 THR A O 1
ATOM 684 N N . LEU A 1 83 ? -24.337 6.688 -16.887 1.00 82.62 83 LEU A N 1
ATOM 685 C CA . LEU A 1 83 ? -22.975 6.768 -16.394 1.00 82.62 83 LEU A CA 1
ATOM 686 C C . LEU A 1 83 ? -22.122 5.731 -17.129 1.00 82.62 83 LEU A C 1
ATOM 688 O O . LEU A 1 83 ? -22.411 4.536 -17.083 1.00 82.62 83 LEU A O 1
ATOM 692 N N . SER A 1 84 ? -21.080 6.195 -17.808 1.00 84.38 84 SER A N 1
ATOM 693 C CA . SER A 1 84 ? -20.102 5.370 -18.516 1.00 84.38 84 SER A CA 1
ATOM 694 C C . SER A 1 84 ? -18.776 5.422 -17.773 1.00 84.38 84 SER A C 1
ATOM 696 O O . SER A 1 84 ? -18.192 6.494 -17.635 1.00 84.38 84 SER A O 1
ATOM 698 N N . ILE A 1 85 ? -18.289 4.279 -17.302 1.00 83.38 85 ILE A N 1
ATOM 699 C CA . ILE A 1 85 ? -17.068 4.198 -16.496 1.00 83.38 85 ILE A CA 1
ATOM 700 C C . ILE A 1 85 ? -16.092 3.261 -17.202 1.00 83.38 85 ILE A C 1
ATOM 702 O O . ILE A 1 85 ? -16.437 2.094 -17.407 1.00 83.38 85 ILE A O 1
ATOM 706 N N . PRO A 1 86 ? -14.897 3.722 -17.600 1.00 81.12 86 PRO A N 1
ATOM 707 C CA . PRO A 1 86 ? -13.885 2.833 -18.148 1.00 81.12 86 PRO A CA 1
ATOM 708 C C . PRO A 1 86 ? -13.542 1.731 -17.145 1.00 81.12 86 PRO A C 1
ATOM 710 O O . PRO A 1 86 ? -13.401 1.983 -15.949 1.00 81.12 86 PRO A O 1
ATOM 713 N N . ILE A 1 87 ? -13.386 0.506 -17.632 1.00 77.75 87 ILE A N 1
ATOM 714 C CA . ILE A 1 87 ? -12.851 -0.588 -16.827 1.00 77.75 87 ILE A CA 1
ATOM 715 C C . ILE A 1 87 ? -11.341 -0.604 -17.056 1.00 77.75 87 ILE A C 1
ATOM 717 O O . ILE A 1 87 ? -10.877 -0.766 -18.190 1.00 77.75 87 ILE A O 1
ATOM 721 N N . LEU A 1 88 ? -10.574 -0.393 -15.986 1.00 62.16 88 LEU A N 1
ATOM 722 C CA . LEU A 1 88 ? -9.119 -0.445 -16.039 1.00 62.16 88 LEU A CA 1
ATOM 723 C C . LEU A 1 88 ? -8.701 -1.869 -16.377 1.00 62.16 88 LEU A C 1
ATOM 725 O O . LEU A 1 88 ? -8.939 -2.807 -15.621 1.00 62.16 88 LEU A O 1
ATOM 729 N N . SER A 1 89 ? -8.080 -2.037 -17.536 1.00 53.03 89 SER A N 1
ATOM 730 C CA . SER A 1 89 ? -7.337 -3.247 -17.838 1.00 53.03 89 SER A CA 1
ATOM 731 C C . SER A 1 89 ? -5.860 -2.927 -17.678 1.00 53.03 89 SER A C 1
ATOM 733 O O . SER A 1 89 ? -5.374 -1.957 -18.261 1.00 53.03 89 SER A O 1
ATOM 735 N N . ASN A 1 90 ? -5.142 -3.750 -16.914 1.00 41.00 90 ASN A N 1
ATOM 736 C CA . ASN A 1 90 ? -3.709 -3.579 -16.649 1.00 41.00 90 ASN A CA 1
ATOM 737 C C . ASN A 1 90 ? -2.856 -3.646 -17.936 1.00 41.00 90 ASN A C 1
ATOM 739 O O . ASN A 1 90 ? -1.663 -3.357 -17.905 1.00 41.00 90 ASN A O 1
ATOM 743 N N . LYS A 1 91 ? -3.461 -4.002 -19.082 1.00 44.50 91 LYS A N 1
ATOM 744 C CA . LYS A 1 91 ? -2.912 -3.863 -20.439 1.00 44.50 91 LYS A CA 1
ATOM 745 C C . LYS A 1 91 ? -4.039 -3.458 -21.405 1.00 44.50 91 LYS A C 1
ATOM 747 O O . LYS A 1 91 ? -5.153 -3.951 -21.247 1.00 44.50 91 LYS A O 1
ATOM 752 N N . PRO A 1 92 ? -3.803 -2.638 -22.446 1.00 48.25 92 PRO A N 1
ATOM 753 C CA . PRO A 1 92 ? -4.777 -2.510 -23.529 1.00 48.25 92 PRO A CA 1
ATOM 754 C C . PRO A 1 92 ? -5.015 -3.896 -24.145 1.00 48.25 92 PRO A C 1
ATOM 756 O O . PRO A 1 92 ? -4.056 -4.568 -24.534 1.00 48.25 92 PRO A O 1
ATOM 759 N N . ILE A 1 93 ? -6.272 -4.347 -24.221 1.00 59.09 93 ILE A N 1
ATOM 760 C CA . ILE A 1 93 ? -6.594 -5.639 -24.839 1.00 59.09 93 ILE A CA 1
ATOM 761 C C . ILE A 1 93 ? -6.398 -5.479 -26.350 1.00 59.09 93 ILE A C 1
ATOM 763 O O . ILE A 1 93 ? -7.251 -4.951 -27.066 1.00 59.09 93 ILE A O 1
ATOM 767 N N . LEU A 1 94 ? -5.221 -5.880 -26.819 1.00 55.12 94 LEU A N 1
ATOM 768 C CA . LEU A 1 94 ? -4.799 -5.801 -28.208 1.00 55.12 94 LEU A CA 1
ATOM 769 C C . LEU A 1 94 ? -5.205 -7.077 -28.956 1.00 55.12 94 LEU A C 1
ATOM 771 O O . LEU A 1 94 ? -4.754 -8.170 -28.629 1.00 55.12 94 LEU A O 1
ATOM 775 N N . ILE A 1 95 ? -5.996 -6.923 -30.012 1.00 56.78 95 ILE A N 1
ATOM 776 C CA . ILE A 1 95 ? -6.310 -7.953 -31.002 1.00 56.78 95 ILE A CA 1
ATOM 777 C C . ILE A 1 95 ? -5.482 -7.665 -32.261 1.00 56.78 95 ILE A C 1
ATOM 779 O O . ILE A 1 95 ? -5.843 -6.814 -33.070 1.00 56.78 95 ILE A O 1
ATOM 783 N N . LYS A 1 96 ? -4.383 -8.379 -32.501 1.00 48.38 96 LYS A N 1
ATOM 784 C CA . LYS A 1 96 ? -3.677 -8.297 -33.793 1.00 48.38 96 LYS A CA 1
ATOM 785 C C . LYS A 1 96 ? -4.292 -9.276 -34.800 1.00 48.38 96 LYS A C 1
ATOM 787 O O . LYS A 1 96 ? -4.367 -10.466 -34.523 1.00 48.38 96 LYS A O 1
ATOM 792 N N . ARG A 1 97 ? -4.682 -8.807 -35.995 1.00 42.72 97 ARG A N 1
ATOM 793 C CA . ARG A 1 97 ? -4.873 -9.678 -37.173 1.00 42.72 97 ARG A CA 1
ATOM 794 C C . ARG A 1 97 ? -3.548 -9.747 -37.931 1.00 42.72 97 ARG A C 1
ATOM 796 O O . ARG A 1 97 ? -3.208 -8.839 -38.684 1.00 42.72 97 ARG A O 1
ATOM 803 N N . LEU A 1 98 ? -2.789 -10.821 -37.737 1.00 41.25 98 LEU A N 1
ATOM 804 C CA . LEU A 1 98 ? -1.415 -10.932 -38.251 1.00 41.25 98 LEU A CA 1
ATOM 805 C C . LEU A 1 98 ? -1.315 -11.093 -39.780 1.00 41.25 98 LEU A C 1
ATOM 807 O O . LEU A 1 98 ? -0.243 -10.913 -40.342 1.00 41.25 98 LEU A O 1
ATOM 811 N N . LYS A 1 99 ? -2.436 -11.278 -40.495 1.00 42.22 99 LYS A N 1
ATOM 812 C CA . LYS A 1 99 ? -2.454 -11.198 -41.970 1.00 42.22 99 LYS A CA 1
ATOM 813 C C . LYS A 1 99 ? -2.251 -9.781 -42.522 1.00 42.22 99 LYS A C 1
ATOM 815 O O . LYS A 1 99 ? -1.992 -9.641 -43.713 1.00 42.22 99 LYS A O 1
ATOM 820 N N . ASN A 1 100 ? -2.396 -8.735 -41.702 1.00 43.72 100 ASN A N 1
ATOM 821 C CA . ASN A 1 100 ? -2.115 -7.359 -42.108 1.00 43.72 100 ASN A CA 1
ATOM 822 C C . ASN A 1 100 ? -1.717 -6.523 -40.871 1.00 43.72 100 ASN A C 1
ATOM 824 O O . ASN A 1 100 ? -2.598 -6.180 -40.077 1.00 43.72 100 ASN A O 1
ATOM 828 N N . PRO A 1 101 ? -0.429 -6.180 -40.668 1.00 41.38 101 PRO A N 1
ATOM 829 C CA . PRO A 1 101 ? 0.045 -5.492 -39.458 1.00 41.38 101 PRO A CA 1
ATOM 830 C C . PRO A 1 101 ? -0.619 -4.121 -39.217 1.00 41.38 101 PRO A C 1
ATOM 832 O O . PRO A 1 101 ? -0.677 -3.655 -38.080 1.00 41.38 101 PRO A O 1
ATOM 835 N N . ASN A 1 102 ? -1.236 -3.538 -40.250 1.00 46.66 102 ASN A N 1
ATOM 836 C CA . ASN A 1 102 ? -2.039 -2.313 -40.176 1.00 46.66 102 ASN A CA 1
ATOM 837 C C . ASN A 1 102 ? -3.490 -2.526 -39.682 1.00 46.66 102 ASN A C 1
ATOM 839 O O . ASN A 1 102 ? -4.294 -1.601 -39.749 1.00 46.66 102 ASN A O 1
ATOM 843 N N . SER A 1 103 ? -3.857 -3.726 -39.213 1.00 51.78 103 SER A N 1
ATOM 844 C CA . SER A 1 103 ? -5.231 -4.078 -38.793 1.00 51.78 103 SER A CA 1
ATOM 845 C C . SER A 1 103 ? -5.372 -4.439 -37.308 1.00 51.78 103 SER A C 1
ATOM 847 O O . SER A 1 103 ? -6.313 -5.132 -36.916 1.00 51.78 103 SER A O 1
ATOM 849 N N . SER A 1 104 ? -4.434 -3.982 -36.474 1.00 56.41 104 SER A N 1
ATOM 850 C CA . SER A 1 104 ? -4.504 -4.143 -35.018 1.00 56.41 104 SER A CA 1
ATOM 851 C C . SER A 1 104 ? -5.790 -3.518 -34.472 1.00 56.41 104 SER A C 1
ATOM 853 O O . SER A 1 104 ? -6.017 -2.326 -34.644 1.00 56.41 104 SER A O 1
ATOM 855 N N . LYS A 1 105 ? -6.632 -4.314 -33.812 1.00 65.25 105 LYS A N 1
ATOM 856 C CA . LYS A 1 105 ? -7.812 -3.849 -33.090 1.00 65.25 105 LYS A CA 1
ATOM 857 C C . LYS A 1 105 ? -7.497 -3.698 -31.598 1.00 65.25 105 LYS A C 1
ATOM 859 O O . LYS A 1 105 ? -6.813 -4.535 -31.026 1.00 65.25 105 LYS A O 1
ATOM 864 N N . TYR A 1 106 ? -8.002 -2.660 -30.952 1.00 69.38 106 TYR A N 1
ATOM 865 C CA . TYR A 1 106 ? -7.832 -2.399 -29.520 1.00 69.38 106 TYR A CA 1
ATOM 866 C C . TYR A 1 106 ? -9.203 -2.404 -28.858 1.00 69.38 106 TYR A C 1
ATOM 868 O O . TYR A 1 106 ? -10.127 -1.778 -29.381 1.00 69.38 106 TYR A O 1
ATOM 876 N N . LEU A 1 107 ? -9.347 -3.108 -27.736 1.00 75.12 107 LEU A N 1
ATOM 877 C CA . LEU A 1 107 ? -10.606 -3.154 -27.002 1.00 75.12 107 LEU A CA 1
ATOM 878 C C . LEU A 1 107 ? -10.566 -2.252 -25.775 1.00 75.12 107 LEU A C 1
ATOM 880 O O . LEU A 1 107 ? -9.638 -2.322 -24.968 1.00 75.12 107 LEU A O 1
ATOM 884 N N . TYR A 1 108 ? -11.623 -1.463 -25.617 1.00 78.31 108 TYR A N 1
ATOM 885 C CA . TYR A 1 108 ? -11.797 -0.542 -24.502 1.00 78.31 108 TYR A CA 1
ATOM 886 C C . TYR A 1 108 ? -13.110 -0.870 -23.785 1.00 78.31 108 TYR A C 1
ATOM 888 O O . TYR A 1 108 ? -14.182 -0.512 -24.287 1.00 78.31 108 TYR A O 1
ATOM 896 N N . PRO A 1 109 ? -13.055 -1.601 -22.660 1.00 83.56 109 PRO A N 1
ATOM 897 C CA . PRO A 1 109 ? -14.238 -1.972 -21.903 1.00 83.56 109 PRO A CA 1
ATOM 898 C C . PRO A 1 109 ? -14.728 -0.820 -21.019 1.00 83.56 109 PRO A C 1
ATOM 900 O O . PRO A 1 109 ? -13.949 -0.130 -20.366 1.00 83.56 109 PRO A O 1
ATOM 903 N N . PHE A 1 110 ? -16.042 -0.635 -20.988 1.00 86.31 110 PHE A N 1
ATOM 904 C CA . PHE A 1 110 ? -16.755 0.340 -20.177 1.00 86.31 110 PHE A CA 1
ATOM 905 C C . PHE A 1 110 ? -17.918 -0.343 -19.474 1.00 86.31 110 PHE A C 1
ATOM 907 O O . PHE A 1 110 ? -18.677 -1.103 -20.081 1.00 86.31 110 PHE A O 1
ATOM 914 N N . LEU A 1 111 ? -18.095 -0.009 -18.206 1.00 87.06 111 LEU A N 1
ATOM 915 C CA . LEU A 1 111 ? -19.325 -0.263 -17.488 1.00 87.06 111 LEU A CA 1
ATOM 916 C C . LEU A 1 111 ? -20.321 0.859 -17.786 1.00 87.06 111 LEU A C 1
ATOM 918 O O . LEU A 1 111 ? -20.017 2.032 -17.573 1.00 87.06 111 LEU A O 1
ATOM 922 N N . LEU A 1 112 ? -21.509 0.490 -18.251 1.00 87.62 112 LEU A N 1
ATOM 923 C CA . LEU A 1 112 ? -22.636 1.396 -18.418 1.00 87.62 112 LEU A CA 1
ATOM 924 C C . LEU A 1 112 ? -23.650 1.173 -17.306 1.00 87.62 112 LEU A C 1
ATOM 926 O O . LEU A 1 112 ? -24.047 0.034 -17.051 1.00 87.62 112 LEU A O 1
ATOM 930 N N . ILE A 1 113 ? -24.083 2.267 -16.691 1.00 86.00 113 ILE A N 1
ATOM 931 C CA . ILE A 1 113 ? -25.123 2.289 -15.669 1.00 86.00 113 ILE A CA 1
ATOM 932 C C . ILE A 1 113 ? -26.188 3.281 -16.122 1.00 86.00 113 ILE A C 1
ATOM 934 O O . ILE A 1 113 ? -25.960 4.491 -16.104 1.00 86.00 113 ILE A O 1
ATOM 938 N N . THR A 1 114 ? -27.345 2.775 -16.531 1.00 84.50 114 THR A N 1
ATOM 939 C CA . THR A 1 114 ? -28.444 3.602 -17.043 1.00 84.50 114 THR A CA 1
ATOM 940 C C . THR A 1 114 ? -29.597 3.587 -16.056 1.00 84.50 114 THR A C 1
ATOM 942 O O . THR A 1 114 ? -30.008 2.527 -15.585 1.00 84.50 114 THR A O 1
ATOM 945 N N . LYS A 1 115 ? -30.138 4.762 -15.725 1.00 74.62 115 LYS A N 1
ATOM 946 C CA . LYS A 1 115 ? -31.316 4.843 -14.856 1.00 74.62 115 LYS A CA 1
ATOM 947 C C . LYS A 1 115 ? -32.570 4.455 -15.633 1.00 74.62 115 LYS A C 1
ATOM 949 O O . LYS A 1 115 ? -32.924 5.090 -16.627 1.00 74.62 115 LYS A O 1
ATOM 954 N N . ASN A 1 116 ? -33.298 3.471 -15.126 1.00 75.31 116 ASN A N 1
ATOM 955 C CA . ASN A 1 116 ? -34.602 3.118 -15.651 1.00 75.31 116 ASN A CA 1
ATOM 956 C C . ASN A 1 116 ? -35.666 4.073 -15.089 1.00 75.31 116 ASN A C 1
ATOM 958 O O . ASN A 1 116 ? -35.964 4.100 -13.891 1.00 75.31 116 ASN A O 1
ATOM 962 N N . LYS A 1 117 ? -36.248 4.885 -15.977 1.00 73.56 117 LYS A N 1
ATOM 963 C CA . LYS A 1 117 ? -37.231 5.923 -15.621 1.00 73.56 117 LYS A CA 1
ATOM 964 C C . LYS A 1 117 ? -38.564 5.354 -15.133 1.00 73.56 117 LYS A C 1
ATOM 966 O O . LYS A 1 117 ? -39.314 6.073 -14.484 1.00 73.56 117 LYS A O 1
ATOM 971 N N . SER A 1 118 ? -38.864 4.092 -15.442 1.00 73.31 118 SER A N 1
ATOM 972 C CA . SER A 1 118 ? -40.172 3.487 -15.157 1.00 73.31 118 SER A CA 1
ATOM 973 C C . SER A 1 118 ? -40.297 2.942 -13.732 1.00 73.31 118 SER A C 1
ATOM 975 O O . SER A 1 118 ? -41.373 2.997 -13.145 1.00 73.31 118 SER A O 1
ATOM 977 N N . ASN A 1 119 ? -39.201 2.449 -13.155 1.00 74.00 119 ASN A N 1
ATOM 978 C CA . ASN A 1 119 ? -39.188 1.745 -11.868 1.00 74.00 119 ASN A CA 1
ATOM 979 C C . ASN A 1 119 ? -38.084 2.240 -10.910 1.00 74.00 119 ASN A C 1
ATOM 981 O O . ASN A 1 119 ? -37.903 1.668 -9.836 1.00 74.00 119 ASN A O 1
ATOM 985 N N . ASN A 1 120 ? -37.353 3.296 -11.287 1.00 69.69 120 ASN A N 1
ATOM 986 C CA . ASN A 1 120 ? -36.261 3.887 -10.510 1.00 69.69 120 ASN A CA 1
ATOM 987 C C . ASN A 1 120 ? -35.127 2.891 -10.171 1.00 69.69 120 ASN A C 1
ATOM 989 O O . ASN A 1 120 ? -34.442 3.063 -9.161 1.00 69.69 120 ASN A O 1
ATOM 993 N N . THR A 1 121 ? -34.931 1.851 -10.994 1.00 76.19 121 THR A N 1
ATOM 994 C CA . THR A 1 121 ? -33.788 0.925 -10.903 1.00 76.19 121 THR A CA 1
ATOM 995 C C . THR A 1 121 ? -32.663 1.334 -11.853 1.00 76.19 121 THR A C 1
ATOM 997 O O . THR A 1 121 ? -32.813 2.256 -12.654 1.00 76.19 121 THR A O 1
ATOM 1000 N N . TYR A 1 122 ? -31.526 0.643 -11.773 1.00 78.44 122 TYR A N 1
ATOM 1001 C CA . TYR A 1 122 ? -30.395 0.837 -12.678 1.00 78.44 122 TYR A CA 1
ATOM 1002 C C . TYR A 1 122 ? -30.175 -0.412 -13.525 1.00 78.44 122 TYR A C 1
ATOM 1004 O O . TYR A 1 122 ? -30.158 -1.523 -12.995 1.00 78.44 122 TYR A O 1
ATOM 1012 N N . ASP A 1 123 ? -29.979 -0.205 -14.822 1.00 81.56 123 ASP A N 1
ATOM 1013 C CA . ASP A 1 123 ? -29.599 -1.242 -15.771 1.00 81.56 123 ASP A CA 1
ATOM 1014 C C . ASP A 1 123 ? -28.082 -1.200 -15.976 1.00 81.56 123 ASP A C 1
ATOM 1016 O O . ASP A 1 123 ? -27.499 -0.129 -16.169 1.00 81.56 123 ASP A O 1
ATOM 1020 N N . TYR A 1 124 ? -27.444 -2.370 -15.934 1.00 84.44 124 TYR A N 1
ATOM 1021 C CA . TYR A 1 124 ? -25.992 -2.508 -16.029 1.00 84.44 124 TYR A CA 1
ATOM 1022 C C . TYR A 1 124 ? -25.621 -3.253 -17.301 1.00 84.44 124 TYR A C 1
ATOM 1024 O O . TYR A 1 124 ? -26.096 -4.365 -17.530 1.00 84.44 124 TYR A O 1
ATOM 1032 N N . ASN A 1 125 ? -24.737 -2.669 -18.103 1.00 87.38 125 ASN A N 1
ATOM 1033 C CA . ASN A 1 125 ? -24.250 -3.301 -19.322 1.00 87.38 125 ASN A CA 1
ATOM 1034 C C . ASN A 1 125 ? -22.739 -3.134 -19.447 1.00 87.38 125 ASN A C 1
ATOM 1036 O O . ASN A 1 125 ? -22.170 -2.128 -19.026 1.00 87.38 125 ASN A O 1
ATOM 1040 N N . LEU A 1 126 ? -22.091 -4.108 -20.071 1.00 86.06 126 LEU A N 1
ATOM 1041 C CA . LEU A 1 126 ? -20.686 -4.030 -20.436 1.00 86.06 126 LEU A CA 1
ATOM 1042 C C . LEU A 1 126 ? -20.584 -3.633 -21.910 1.00 86.06 126 LEU A C 1
ATOM 1044 O O . LEU A 1 126 ? -20.980 -4.392 -22.794 1.00 86.06 126 LEU A O 1
ATOM 1048 N N . LYS A 1 127 ? -20.028 -2.454 -22.186 1.00 87.50 127 LYS A N 1
ATOM 1049 C CA . LYS A 1 127 ? -19.771 -1.979 -23.548 1.00 87.50 127 LYS A CA 1
ATOM 1050 C C . LYS A 1 127 ? -18.285 -2.072 -23.858 1.00 87.50 127 LYS A C 1
ATOM 1052 O O . LYS A 1 127 ? -17.472 -1.497 -23.151 1.00 87.50 127 LYS A O 1
ATOM 1057 N N . VAL A 1 128 ? -17.927 -2.770 -24.926 1.00 83.50 128 VAL A N 1
ATOM 1058 C CA . VAL A 1 128 ? -16.537 -2.959 -25.350 1.00 83.50 128 VAL A CA 1
ATOM 1059 C C . VAL A 1 128 ? -16.349 -2.271 -26.691 1.00 83.50 128 VAL A C 1
ATOM 1061 O O . VAL A 1 128 ? -16.800 -2.782 -27.715 1.00 83.50 128 VAL A O 1
ATOM 1064 N N . PHE A 1 129 ? -15.715 -1.099 -26.694 1.00 80.88 129 PHE A N 1
ATOM 1065 C CA . PHE A 1 129 ? -15.388 -0.412 -27.942 1.00 80.88 129 PHE A CA 1
ATOM 1066 C C . PHE A 1 129 ? -14.215 -1.080 -28.642 1.00 80.88 129 PHE A C 1
ATOM 1068 O O . PHE A 1 129 ? -13.303 -1.585 -27.990 1.00 80.88 129 PHE A O 1
ATOM 1075 N N . ILE A 1 130 ? -14.238 -1.041 -29.969 1.00 77.31 130 ILE A N 1
ATOM 1076 C CA . ILE A 1 130 ? -13.255 -1.669 -30.843 1.00 77.31 130 ILE A CA 1
ATOM 1077 C C . ILE A 1 130 ? -12.613 -0.565 -31.681 1.00 77.31 130 ILE A C 1
ATOM 1079 O O . ILE A 1 130 ? -13.258 0.028 -32.542 1.00 77.31 130 ILE A O 1
ATOM 1083 N N . ALA A 1 131 ? -11.337 -0.291 -31.445 1.00 70.12 131 ALA A N 1
ATOM 1084 C CA . ALA A 1 131 ? -10.562 0.687 -32.202 1.00 70.12 131 ALA A CA 1
ATOM 1085 C C . ALA A 1 131 ? -9.585 0.001 -33.151 1.00 70.12 131 ALA A C 1
ATOM 1087 O O . ALA A 1 131 ? -9.248 -1.149 -32.927 1.00 70.12 131 ALA A O 1
ATOM 1088 N N . SER A 1 132 ? -9.089 0.707 -34.170 1.00 63.44 132 SER A N 1
ATOM 1089 C CA . SER A 1 132 ? -8.046 0.197 -35.087 1.00 63.44 132 SER A CA 1
ATOM 1090 C C . SER A 1 132 ? -6.635 0.721 -34.764 1.00 63.44 132 SER A C 1
ATOM 1092 O O . SER A 1 132 ? -5.678 0.437 -35.478 1.00 63.44 132 SER A O 1
ATOM 1094 N N . ASN A 1 133 ? -6.501 1.546 -33.723 1.00 61.31 133 ASN A N 1
ATOM 1095 C CA . ASN A 1 133 ? -5.234 2.070 -33.218 1.00 61.31 133 ASN A CA 1
ATOM 1096 C C . ASN A 1 133 ? -5.346 2.338 -31.705 1.00 61.31 133 ASN A C 1
ATOM 1098 O O . ASN A 1 133 ? -6.431 2.244 -31.135 1.00 61.31 133 ASN A O 1
ATOM 1102 N N . ASN A 1 134 ? -4.222 2.648 -31.062 1.00 58.38 134 ASN A N 1
ATOM 1103 C CA . ASN A 1 134 ? -4.133 2.916 -29.624 1.00 58.38 134 ASN A CA 1
ATOM 1104 C C . ASN A 1 134 ? -4.433 4.377 -29.235 1.00 58.38 134 ASN A C 1
ATOM 1106 O O . ASN A 1 134 ? -4.399 4.692 -28.046 1.00 58.38 134 ASN A O 1
ATOM 1110 N N . ASN A 1 135 ? -4.724 5.261 -30.197 1.00 55.78 135 ASN A N 1
ATOM 1111 C CA . ASN A 1 135 ? -4.902 6.701 -29.963 1.00 55.78 135 ASN A CA 1
ATOM 1112 C C . ASN A 1 135 ? -6.301 7.067 -29.431 1.00 55.78 135 ASN A C 1
ATOM 1114 O O . ASN A 1 135 ? -6.626 8.246 -29.299 1.00 55.78 135 ASN A O 1
ATOM 1118 N N . GLY A 1 136 ? -7.136 6.073 -29.131 1.00 57.84 136 GLY A N 1
ATOM 1119 C CA . GLY A 1 136 ? -8.501 6.249 -28.646 1.00 57.84 136 GLY A CA 1
ATOM 1120 C C . GLY A 1 136 ? -9.434 5.203 -29.241 1.00 57.84 136 GLY A C 1
ATOM 1121 O O . GLY A 1 136 ? -9.028 4.401 -30.077 1.00 57.84 136 GLY A O 1
ATOM 1122 N N . PHE A 1 137 ? -10.693 5.199 -28.810 1.00 61.84 137 PHE A N 1
ATOM 1123 C CA . PHE A 1 137 ? -11.697 4.265 -29.310 1.00 61.84 137 PHE A CA 1
ATOM 1124 C C . PHE A 1 137 ? -12.650 4.907 -30.317 1.00 61.84 137 PHE A C 1
ATOM 1126 O O . PHE A 1 137 ? -13.057 6.057 -30.161 1.00 61.84 137 PHE A O 1
ATOM 1133 N N . ASP A 1 138 ? -13.030 4.143 -31.345 1.00 62.66 138 ASP A N 1
ATOM 1134 C CA . ASP A 1 138 ? -14.092 4.533 -32.269 1.00 62.66 138 ASP A CA 1
ATOM 1135 C C . ASP A 1 138 ? -15.449 4.322 -31.583 1.00 62.66 138 ASP A C 1
ATOM 1137 O O . ASP A 1 138 ? -15.816 3.197 -31.233 1.00 62.66 138 ASP A O 1
ATOM 1141 N N . LYS A 1 139 ? -16.214 5.403 -31.390 1.00 64.88 139 LYS A N 1
ATOM 1142 C CA . LYS A 1 139 ? -17.552 5.338 -30.782 1.00 64.88 139 LYS A CA 1
ATOM 1143 C C . LYS A 1 139 ? -18.547 4.540 -31.640 1.00 64.88 139 LYS A C 1
ATOM 1145 O O . LYS A 1 139 ? -19.592 4.131 -31.124 1.00 64.88 139 LYS A O 1
ATOM 1150 N N . GLU A 1 140 ? -18.246 4.315 -32.920 1.00 65.38 140 GLU A N 1
ATOM 1151 C CA . GLU A 1 140 ? -19.131 3.646 -33.877 1.00 65.38 140 GLU A CA 1
ATOM 1152 C C . GLU A 1 140 ? -18.998 2.118 -33.891 1.00 65.38 140 GLU A C 1
ATOM 1154 O O . GLU A 1 140 ? -19.944 1.458 -34.327 1.00 65.38 140 GLU A O 1
ATOM 1159 N N . SER A 1 141 ? -17.884 1.563 -33.392 1.00 74.38 141 SER A N 1
ATOM 1160 C CA . SER A 1 141 ? -17.618 0.117 -33.382 1.00 74.38 141 SER A CA 1
ATOM 1161 C C . SER A 1 141 ? -17.532 -0.430 -31.956 1.00 74.38 141 SER A C 1
ATOM 1163 O O . SER A 1 141 ? -16.609 -0.096 -31.214 1.00 74.38 141 SER A O 1
ATOM 1165 N N . TYR A 1 142 ? -18.484 -1.270 -31.548 1.00 82.06 142 TYR A N 1
ATOM 1166 C CA . TYR A 1 142 ? -18.518 -1.847 -30.204 1.00 82.06 142 TYR A CA 1
ATOM 1167 C C . TYR A 1 142 ? -19.365 -3.119 -30.102 1.00 82.06 142 TYR A C 1
ATOM 1169 O O . TYR A 1 142 ? -20.295 -3.356 -30.877 1.00 82.06 142 TYR A O 1
ATOM 1177 N N . HIS A 1 143 ? -19.086 -3.893 -29.058 1.00 82.88 143 HIS A N 1
ATOM 1178 C CA . HIS A 1 143 ? -19.972 -4.936 -28.545 1.00 82.88 143 HIS A CA 1
ATOM 1179 C C . HIS A 1 143 ? -20.651 -4.458 -27.262 1.00 82.88 143 HIS A C 1
ATOM 1181 O O . HIS A 1 143 ? -20.060 -3.710 -26.483 1.00 82.88 143 HIS A O 1
ATOM 1187 N N . LEU A 1 144 ? -21.892 -4.875 -27.041 1.00 83.44 144 LEU A N 1
ATOM 1188 C CA . LEU A 1 144 ? -22.646 -4.610 -25.820 1.00 83.44 144 LEU A CA 1
ATOM 1189 C C . LEU A 1 144 ? -23.109 -5.935 -25.226 1.00 83.44 144 LEU A C 1
ATOM 1191 O O . LEU A 1 144 ? -23.744 -6.723 -25.925 1.00 83.44 144 LEU A O 1
ATOM 1195 N N . TYR A 1 145 ? -22.821 -6.147 -23.949 1.00 82.19 145 TYR A N 1
ATOM 1196 C CA . TYR A 1 145 ? -23.173 -7.345 -23.200 1.00 82.19 145 TYR A CA 1
ATOM 1197 C C . TYR A 1 145 ? -24.030 -6.995 -21.984 1.00 82.19 145 TYR A C 1
ATOM 1199 O O . TYR A 1 145 ? -23.848 -5.929 -21.388 1.00 82.19 145 TYR A O 1
ATOM 1207 N N . ASP A 1 146 ? -24.923 -7.903 -21.598 1.00 82.12 146 ASP A N 1
ATOM 1208 C CA . ASP A 1 146 ? -25.646 -7.808 -20.327 1.00 82.12 146 ASP A CA 1
ATOM 1209 C C . ASP A 1 146 ? -24.776 -8.269 -19.138 1.00 82.12 146 ASP A C 1
ATOM 1211 O O . ASP A 1 146 ? -23.617 -8.673 -19.286 1.00 82.12 146 ASP A O 1
ATOM 1215 N N . THR A 1 147 ? -25.346 -8.241 -17.932 1.00 78.56 147 THR A N 1
ATOM 1216 C CA . THR A 1 147 ? -24.677 -8.680 -16.695 1.00 78.56 147 THR A CA 1
ATOM 1217 C C . THR A 1 147 ? -24.343 -10.173 -16.642 1.00 78.56 147 THR A C 1
ATOM 1219 O O . THR A 1 147 ? -23.542 -10.579 -15.796 1.00 78.56 147 THR A O 1
ATOM 1222 N N . ASN A 1 148 ? -24.908 -10.989 -17.536 1.00 77.69 148 ASN A N 1
ATOM 1223 C CA . ASN A 1 148 ? -24.702 -12.433 -17.634 1.00 77.69 148 ASN A CA 1
ATOM 1224 C C . ASN A 1 148 ? -23.746 -12.831 -18.776 1.00 77.69 148 ASN A C 1
ATOM 1226 O O . ASN A 1 148 ? -23.563 -14.028 -19.017 1.00 77.69 148 ASN A O 1
ATOM 1230 N N . ASN A 1 149 ? -23.091 -11.859 -19.425 1.00 71.12 149 ASN A N 1
ATOM 1231 C CA . ASN A 1 149 ? -22.229 -12.019 -20.607 1.00 71.12 149 ASN A CA 1
ATOM 1232 C C . ASN A 1 149 ? -22.978 -12.411 -21.894 1.00 71.12 149 ASN A C 1
ATOM 1234 O O . ASN A 1 149 ? -22.357 -12.911 -22.842 1.00 71.12 149 ASN A O 1
ATOM 1238 N N . LYS A 1 150 ? -24.293 -12.186 -21.953 1.00 76.69 150 LYS A N 1
ATOM 1239 C CA . LYS A 1 150 ? -25.072 -12.335 -23.185 1.00 76.69 150 LYS A CA 1
ATOM 1240 C C . LYS A 1 150 ? -24.776 -11.157 -24.101 1.00 76.69 150 LYS A C 1
ATOM 1242 O O . LYS A 1 150 ? -24.850 -10.005 -23.674 1.00 76.69 150 LYS A O 1
ATOM 1247 N N . LEU A 1 151 ? -24.462 -11.432 -25.364 1.00 75.75 151 LEU A N 1
ATOM 1248 C CA . LEU A 1 151 ? -24.269 -10.384 -26.363 1.00 75.75 151 LEU A CA 1
ATOM 1249 C C . LEU A 1 151 ? -25.627 -9.764 -26.732 1.00 75.75 151 LEU A C 1
ATOM 1251 O O . LEU A 1 151 ? -26.471 -10.421 -27.335 1.00 75.75 151 LEU A O 1
ATOM 1255 N N . ILE A 1 152 ? -25.820 -8.493 -26.380 1.00 82.75 152 ILE A N 1
ATOM 1256 C CA . ILE A 1 152 ? -27.024 -7.710 -26.693 1.00 82.75 152 ILE A CA 1
ATOM 1257 C C . ILE A 1 152 ? -26.911 -7.100 -28.092 1.00 82.75 152 ILE A C 1
ATOM 1259 O O . ILE A 1 152 ? -27.861 -7.133 -28.870 1.00 82.75 152 ILE A O 1
ATOM 1263 N N . LEU A 1 153 ? -25.757 -6.503 -28.408 1.00 78.94 153 LEU A N 1
ATOM 1264 C CA . LEU A 1 153 ? -25.555 -5.787 -29.665 1.00 78.94 153 LEU A CA 1
ATOM 1265 C C . LEU A 1 153 ? -24.122 -5.946 -30.162 1.00 78.94 153 LEU A C 1
ATOM 1267 O O . LEU A 1 153 ? -23.167 -5.704 -29.425 1.00 78.94 153 LEU A O 1
ATOM 1271 N N . ASN A 1 154 ? -23.985 -6.283 -31.441 1.00 78.44 154 ASN A N 1
ATOM 1272 C CA . ASN A 1 154 ? -22.727 -6.219 -32.170 1.00 78.44 154 ASN A CA 1
ATOM 1273 C C . ASN A 1 154 ? -22.828 -5.137 -33.246 1.00 78.44 154 ASN A C 1
ATOM 1275 O O . ASN A 1 154 ? -23.613 -5.268 -34.186 1.00 78.44 154 ASN A O 1
ATOM 1279 N N . LYS A 1 155 ? -22.034 -4.077 -33.109 1.00 74.94 155 LYS A N 1
ATOM 1280 C CA . LYS A 1 155 ? -21.923 -3.021 -34.107 1.00 74.94 155 LYS A CA 1
ATOM 1281 C C . LYS A 1 155 ? -20.468 -2.942 -34.554 1.00 74.94 155 LYS A C 1
ATOM 1283 O O . LYS A 1 155 ? -19.648 -2.342 -33.874 1.00 74.94 155 LYS A O 1
ATOM 1288 N N . GLU A 1 156 ? -20.146 -3.546 -35.693 1.00 65.62 156 GLU A N 1
ATOM 1289 C CA . GLU A 1 156 ? -18.837 -3.418 -36.342 1.00 65.62 156 GLU A CA 1
ATOM 1290 C C . GLU A 1 156 ? -18.982 -2.630 -37.646 1.00 65.62 156 GLU A C 1
ATOM 1292 O O . GLU A 1 156 ? -19.837 -2.937 -38.480 1.00 65.62 156 GLU A O 1
ATOM 1297 N N . LYS A 1 157 ? -18.154 -1.598 -37.836 1.00 52.69 157 LYS A N 1
ATOM 1298 C CA . LYS A 1 157 ? -18.128 -0.825 -39.082 1.00 52.69 157 LYS A CA 1
ATOM 1299 C C . LYS A 1 157 ? -17.634 -1.716 -40.231 1.00 52.69 157 LYS A C 1
ATOM 1301 O O . LYS A 1 157 ? -16.521 -2.236 -40.182 1.00 52.69 157 LYS A O 1
ATOM 1306 N N . SER A 1 158 ? -18.460 -1.898 -41.264 1.00 41.84 158 SER A N 1
ATOM 1307 C CA . SER A 1 158 ? -18.095 -2.658 -42.467 1.00 41.84 158 SER A CA 1
ATOM 1308 C C . SER A 1 158 ? -17.016 -1.904 -43.250 1.00 41.84 158 SER A C 1
ATOM 1310 O O . SER A 1 158 ? -17.278 -0.863 -43.853 1.00 41.84 158 SER A O 1
ATOM 1312 N N . GLY A 1 159 ? -15.779 -2.396 -43.197 1.00 38.88 159 GLY A N 1
ATOM 1313 C CA . GLY A 1 159 ? -14.692 -1.923 -44.047 1.00 38.88 159 GLY A CA 1
ATOM 1314 C C . GLY A 1 159 ? -14.841 -2.488 -45.459 1.00 38.88 159 GLY A C 1
ATOM 1315 O O . GLY A 1 159 ? -14.861 -3.703 -45.641 1.00 38.88 159 GLY A O 1
ATOM 1316 N N . ILE A 1 160 ? -14.940 -1.593 -46.441 1.00 29.61 160 ILE A N 1
ATOM 1317 C CA . ILE A 1 160 ? -14.916 -1.862 -47.886 1.00 29.61 160 ILE A CA 1
ATOM 1318 C C . ILE A 1 160 ? -13.793 -2.852 -48.232 1.00 29.61 160 ILE A C 1
ATOM 1320 O O . ILE A 1 160 ? -12.645 -2.669 -47.826 1.00 29.61 160 ILE A O 1
ATOM 1324 N N . SER A 1 161 ? -14.125 -3.895 -49.001 1.00 33.44 161 SER A N 1
ATOM 1325 C CA . SER A 1 161 ? -13.158 -4.881 -49.479 1.00 33.44 161 SER A CA 1
ATOM 1326 C C . SER A 1 161 ? -12.147 -4.236 -50.423 1.00 33.44 161 SER A C 1
ATOM 1328 O O . SER A 1 161 ? -12.533 -3.680 -51.452 1.00 33.44 161 SER A O 1
ATOM 1330 N N . THR A 1 162 ? -10.859 -4.405 -50.149 1.00 26.00 162 THR A N 1
ATOM 1331 C CA . THR A 1 162 ? -9.825 -4.320 -51.180 1.00 26.00 162 THR A CA 1
ATOM 1332 C C . THR A 1 162 ? -8.972 -5.579 -51.166 1.00 26.00 162 THR A C 1
ATOM 1334 O O . THR A 1 162 ? -8.656 -6.172 -50.135 1.00 26.00 162 THR A O 1
ATOM 1337 N N . THR A 1 163 ? -8.725 -6.041 -52.380 1.00 28.83 163 THR A N 1
ATOM 1338 C CA . THR A 1 163 ? -8.318 -7.383 -52.765 1.00 28.83 163 THR A CA 1
ATOM 1339 C C . THR A 1 163 ? -6.885 -7.697 -52.338 1.00 28.83 163 THR A C 1
ATOM 1341 O O . THR A 1 163 ? -5.967 -6.909 -52.545 1.00 28.83 163 THR A O 1
ATOM 1344 N N . SER A 1 164 ? -6.710 -8.889 -51.768 1.00 27.66 164 SER A N 1
ATOM 1345 C CA . SER A 1 164 ? -5.434 -9.485 -51.364 1.00 27.66 164 SER A CA 1
ATOM 1346 C C . SER A 1 164 ? -4.476 -9.677 -52.547 1.00 27.66 164 SER A C 1
ATOM 1348 O O . SER A 1 164 ? -4.859 -10.245 -53.572 1.00 27.66 164 SER A O 1
ATOM 1350 N N . LYS A 1 165 ? -3.202 -9.307 -52.364 1.00 30.38 165 LYS A N 1
ATOM 1351 C CA . LYS A 1 165 ? -2.078 -10.007 -52.997 1.00 30.38 165 LYS A CA 1
ATOM 1352 C C . LYS A 1 165 ? -1.139 -10.521 -51.911 1.00 30.38 165 LYS A C 1
ATOM 1354 O O . LYS A 1 165 ? -0.659 -9.774 -51.065 1.00 30.38 165 LYS A O 1
ATOM 1359 N N . THR A 1 166 ? -0.936 -11.829 -51.958 1.00 37.16 166 THR A N 1
ATOM 1360 C CA . THR A 1 166 ? -0.106 -12.663 -51.088 1.00 37.16 166 THR A CA 1
ATOM 1361 C C . THR A 1 166 ? 1.368 -12.275 -51.103 1.00 37.16 166 THR A C 1
ATOM 1363 O O . THR A 1 166 ? 1.965 -12.155 -52.169 1.00 37.16 166 THR A O 1
ATOM 1366 N N . SER A 1 167 ? 1.970 -12.242 -49.916 1.00 29.31 167 SER A N 1
ATOM 1367 C CA . SER A 1 167 ? 3.405 -12.426 -49.700 1.00 29.31 167 SER A CA 1
ATOM 1368 C C . SER A 1 167 ? 3.581 -13.265 -48.434 1.00 29.31 167 SER A C 1
ATOM 1370 O O . SER A 1 167 ? 3.098 -12.883 -47.371 1.00 29.31 167 SER A O 1
ATOM 1372 N N . LYS A 1 168 ? 4.196 -14.444 -48.574 1.00 43.12 168 LYS A N 1
ATOM 1373 C CA . LYS A 1 168 ? 4.538 -15.352 -47.473 1.00 43.12 168 LYS A CA 1
ATOM 1374 C C . LYS A 1 168 ? 5.819 -14.855 -46.806 1.00 43.12 168 LYS A C 1
ATOM 1376 O O . LYS A 1 168 ? 6.857 -14.867 -47.459 1.00 43.12 168 LYS A O 1
ATOM 1381 N N . ILE A 1 169 ? 5.756 -14.513 -45.523 1.00 33.25 169 ILE A N 1
ATOM 1382 C CA . ILE A 1 169 ? 6.902 -14.550 -44.608 1.00 33.25 169 ILE A CA 1
ATOM 1383 C C . ILE A 1 169 ? 6.395 -15.183 -43.311 1.00 33.25 169 ILE A C 1
ATOM 1385 O O . ILE A 1 169 ? 5.298 -14.872 -42.854 1.00 33.25 169 ILE A O 1
ATOM 1389 N N . SER A 1 170 ? 7.147 -16.161 -42.819 1.00 45.03 170 SER A N 1
ATOM 1390 C CA . SER A 1 170 ? 6.873 -16.945 -41.621 1.00 45.03 170 SER A CA 1
ATOM 1391 C C . SER A 1 170 ? 7.220 -16.144 -40.370 1.00 45.03 170 SER A C 1
ATOM 1393 O O . SER A 1 170 ? 8.401 -15.901 -40.140 1.00 45.03 170 SER A O 1
ATOM 1395 N N . ASP A 1 171 ? 6.218 -15.810 -39.564 1.00 36.00 171 ASP A N 1
ATOM 1396 C CA . ASP A 1 171 ? 6.377 -15.333 -38.192 1.00 36.00 171 ASP A CA 1
ATOM 1397 C C . ASP A 1 171 ? 5.329 -16.022 -37.306 1.00 36.00 171 ASP A C 1
ATOM 1399 O O . ASP A 1 171 ? 4.265 -16.411 -37.777 1.00 36.00 171 ASP A O 1
ATOM 1403 N N . VAL A 1 172 ? 5.675 -16.221 -36.034 1.00 45.94 172 VAL A N 1
ATOM 1404 C CA . VAL A 1 172 ? 4.884 -16.912 -35.001 1.00 45.94 172 VAL A CA 1
ATOM 1405 C C . VAL A 1 172 ? 3.51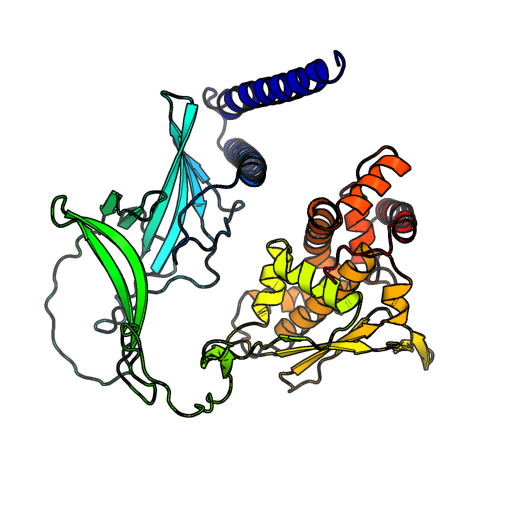2 -16.233 -34.836 1.00 45.94 172 VAL A C 1
ATOM 1407 O O . VAL A 1 172 ? 3.447 -15.073 -34.419 1.00 45.94 172 VAL A O 1
ATOM 1410 N N . ASP A 1 173 ? 2.412 -16.931 -35.150 1.00 45.97 173 ASP A N 1
ATOM 1411 C CA . ASP A 1 173 ? 1.053 -16.381 -35.058 1.00 45.97 173 ASP A CA 1
ATOM 1412 C C . ASP A 1 173 ? 0.489 -16.597 -33.651 1.00 45.97 173 ASP A C 1
ATOM 1414 O O . ASP A 1 173 ? 0.623 -17.691 -33.128 1.00 45.97 173 ASP A O 1
ATOM 1418 N N . CYS A 1 174 ? -0.186 -15.618 -33.044 1.00 44.03 174 CYS A N 1
ATOM 1419 C CA . CYS A 1 174 ? -1.042 -15.829 -31.868 1.00 44.03 174 CYS A CA 1
ATOM 1420 C C . CYS A 1 174 ? -2.405 -15.167 -32.102 1.00 44.03 174 CYS A C 1
ATOM 1422 O O . CYS A 1 174 ? -2.475 -13.963 -32.358 1.00 44.03 174 CYS A O 1
ATOM 1424 N N . GLU A 1 175 ? -3.489 -15.929 -31.981 1.00 47.31 175 GLU A N 1
ATOM 1425 C CA . GLU A 1 175 ? -4.872 -15.485 -32.180 1.00 47.31 175 GLU A CA 1
ATOM 1426 C C . GLU A 1 175 ? -5.672 -15.620 -30.875 1.00 47.31 175 GLU A C 1
ATOM 1428 O O . GLU A 1 175 ? -5.620 -16.661 -30.227 1.00 47.31 175 GLU A O 1
ATOM 1433 N N . LEU A 1 176 ? -6.426 -14.584 -30.478 1.00 48.34 176 LEU A N 1
ATOM 1434 C CA . LEU A 1 176 ? -7.357 -14.658 -29.342 1.00 48.34 176 LEU A CA 1
ATOM 1435 C C . LEU A 1 176 ? -8.700 -15.227 -29.813 1.00 48.34 176 LEU A C 1
ATOM 1437 O O . LEU A 1 176 ? -9.408 -14.594 -30.599 1.00 48.34 176 LEU A O 1
ATOM 1441 N N . TRP A 1 177 ? -9.060 -16.391 -29.289 1.00 51.12 177 TRP A N 1
ATOM 1442 C CA . TRP A 1 177 ? -10.311 -17.092 -29.550 1.00 51.12 177 TRP A CA 1
ATOM 1443 C C . TRP A 1 177 ? -11.270 -16.949 -28.369 1.00 51.12 177 TRP A C 1
ATOM 1445 O O . TRP A 1 177 ? -10.847 -16.819 -27.223 1.00 51.12 177 TRP A O 1
ATOM 1455 N N . GLY A 1 178 ? -12.574 -16.963 -28.648 1.00 48.50 178 GLY A N 1
ATOM 1456 C CA . GLY A 1 178 ? -13.629 -16.954 -27.637 1.00 48.50 178 GLY A CA 1
ATOM 1457 C C . GLY A 1 178 ? -14.612 -18.089 -27.870 1.00 48.50 178 GLY A C 1
ATOM 1458 O O . GLY A 1 178 ? -15.088 -18.268 -28.990 1.00 48.50 178 GLY A O 1
ATOM 1459 N N . TYR A 1 179 ? -14.924 -18.841 -26.817 1.00 45.88 179 TYR A N 1
ATOM 1460 C CA . TYR A 1 179 ? -15.947 -19.876 -26.849 1.00 45.88 179 TYR A CA 1
ATOM 1461 C C . TYR A 1 179 ? -17.286 -19.253 -26.475 1.00 45.88 179 TYR A C 1
ATOM 1463 O O . TYR A 1 179 ? -17.452 -18.686 -25.387 1.00 45.88 179 TYR A O 1
ATOM 1471 N N . PHE A 1 180 ? -18.238 -19.367 -27.396 1.00 56.06 180 PHE A N 1
ATOM 1472 C CA . PHE A 1 180 ? -19.607 -18.926 -27.201 1.00 56.06 180 PHE A CA 1
ATOM 1473 C C . PHE A 1 180 ? -20.514 -20.148 -27.174 1.00 56.06 180 PHE A C 1
ATOM 1475 O O . PHE A 1 180 ? -20.541 -20.900 -28.147 1.00 56.06 180 PHE A O 1
ATOM 1482 N N . LEU A 1 181 ? -21.294 -20.304 -26.107 1.00 46.50 181 LEU A N 1
ATOM 1483 C CA . LEU A 1 181 ? -22.450 -21.192 -26.162 1.00 46.50 181 LEU A CA 1
ATOM 1484 C C . LEU A 1 181 ? -23.532 -20.490 -26.965 1.00 46.50 181 LEU A C 1
ATOM 1486 O O . LEU A 1 181 ? -23.886 -19.346 -26.663 1.00 46.50 181 LEU A O 1
ATOM 1490 N N . THR A 1 182 ? -24.012 -21.172 -27.997 1.00 58.03 182 THR A N 1
ATOM 1491 C CA . THR A 1 182 ? -25.164 -20.726 -28.771 1.00 58.03 182 THR A CA 1
ATOM 1492 C C . THR A 1 182 ? -26.355 -21.550 -28.319 1.00 58.03 182 THR A C 1
ATOM 1494 O O . THR A 1 182 ? -26.263 -22.770 -28.257 1.00 58.03 182 THR A O 1
ATOM 1497 N N . ASN A 1 183 ? -27.440 -20.890 -27.934 1.00 53.09 183 ASN A N 1
ATOM 1498 C CA . ASN A 1 183 ? -28.706 -21.573 -27.744 1.00 53.09 183 ASN A CA 1
ATOM 1499 C C . ASN A 1 183 ? -29.281 -21.869 -29.135 1.00 53.09 183 ASN A C 1
ATOM 1501 O O . ASN A 1 183 ? -29.569 -20.936 -29.887 1.00 53.09 183 ASN A O 1
ATOM 1505 N N . ASP A 1 184 ? -29.414 -23.148 -29.471 1.00 49.00 184 ASP A N 1
ATOM 1506 C CA . ASP A 1 184 ? -29.799 -23.596 -30.812 1.00 49.00 184 ASP A CA 1
ATOM 1507 C C . ASP A 1 184 ? -31.241 -23.215 -31.189 1.00 49.00 184 ASP A C 1
ATOM 1509 O O . ASP A 1 184 ? -31.545 -23.058 -32.371 1.00 49.00 184 ASP A O 1
ATOM 1513 N N . ASP A 1 185 ? -32.108 -22.973 -30.201 1.00 46.62 185 ASP A N 1
ATOM 1514 C CA . ASP A 1 185 ? -33.506 -22.593 -30.423 1.00 46.62 185 ASP A CA 1
ATOM 1515 C C . ASP A 1 185 ? -33.677 -21.082 -30.649 1.00 46.62 185 ASP A C 1
ATOM 1517 O O . ASP A 1 185 ? -34.583 -20.648 -31.363 1.00 46.62 185 ASP A O 1
ATOM 1521 N N . THR A 1 186 ? -32.827 -20.254 -30.030 1.00 55.47 186 THR A N 1
ATOM 1522 C CA . THR A 1 186 ? -32.982 -18.785 -30.031 1.00 55.47 186 THR A CA 1
ATOM 1523 C C . THR A 1 186 ? -31.883 -18.043 -30.790 1.00 55.47 186 THR A C 1
ATOM 1525 O O . THR A 1 186 ? -32.003 -16.838 -31.021 1.00 55.47 186 THR A O 1
ATOM 1528 N N . GLY A 1 187 ? -30.800 -18.730 -31.166 1.00 56.62 187 GLY A N 1
ATOM 1529 C CA . GLY A 1 187 ? -29.599 -18.128 -31.756 1.00 56.62 187 GLY A CA 1
ATOM 1530 C C . GLY A 1 187 ? -28.804 -17.250 -30.780 1.00 56.62 187 GLY A C 1
ATOM 1531 O O . GLY A 1 187 ? -27.890 -16.528 -31.186 1.00 56.62 187 GLY A O 1
ATOM 1532 N N . GLU A 1 188 ? -29.151 -17.276 -29.493 1.00 52.38 188 GLU A N 1
ATOM 1533 C CA . GLU A 1 188 ? -28.538 -16.458 -28.453 1.00 52.38 188 GLU A CA 1
ATOM 1534 C C . GLU A 1 188 ? -27.115 -16.918 -28.140 1.00 52.38 188 GLU A C 1
ATOM 1536 O O . GLU A 1 188 ? -26.882 -18.099 -27.905 1.00 52.38 188 GLU A O 1
ATOM 1541 N N . ARG A 1 189 ? -26.164 -15.977 -28.072 1.00 52.94 189 ARG A N 1
ATOM 1542 C CA . ARG A 1 189 ? -24.744 -16.274 -27.837 1.00 52.94 189 ARG A CA 1
ATOM 1543 C C . ARG A 1 189 ? -24.281 -15.764 -26.475 1.00 52.94 189 ARG A C 1
ATOM 1545 O O . ARG A 1 189 ? -24.351 -14.564 -26.199 1.00 52.94 189 ARG A O 1
ATOM 1552 N N . THR A 1 190 ? -23.735 -16.667 -25.664 1.00 50.97 190 THR A N 1
ATOM 1553 C CA . THR A 1 190 ? -23.143 -16.363 -24.351 1.00 50.97 190 THR A CA 1
ATOM 1554 C C . THR A 1 190 ? -21.643 -16.611 -24.383 1.00 50.97 190 THR A C 1
ATOM 1556 O O . THR A 1 190 ? -21.217 -17.727 -24.676 1.00 50.97 190 THR A O 1
ATOM 1559 N N . LEU A 1 191 ? -20.834 -15.600 -24.057 1.00 53.12 191 LEU A N 1
ATOM 1560 C CA . LEU A 1 191 ? -19.382 -15.766 -23.940 1.00 53.12 191 LEU A CA 1
ATOM 1561 C C . LEU A 1 191 ? -19.040 -16.523 -22.648 1.00 53.12 191 LEU A C 1
ATOM 1563 O O . LEU A 1 191 ? -19.369 -16.060 -21.552 1.00 53.12 191 LEU A O 1
ATOM 1567 N N . ILE A 1 192 ? -18.365 -17.668 -22.773 1.00 50.84 192 ILE A N 1
ATOM 1568 C CA . ILE A 1 192 ? -18.010 -18.518 -21.625 1.00 50.84 192 ILE A CA 1
ATOM 1569 C C . ILE A 1 192 ? -16.557 -18.301 -21.207 1.00 50.84 192 ILE A C 1
ATOM 1571 O O . ILE A 1 192 ? -16.300 -18.050 -20.032 1.00 50.84 192 ILE A O 1
ATOM 1575 N N . TYR A 1 193 ? -15.616 -18.351 -22.151 1.00 45.94 193 TYR A N 1
ATOM 1576 C CA . TYR A 1 193 ? -14.198 -18.074 -21.907 1.00 45.94 193 TYR A CA 1
ATOM 1577 C C . TYR A 1 193 ? -13.460 -17.747 -23.213 1.00 45.94 193 TYR A C 1
ATOM 1579 O O . TYR A 1 193 ? -13.990 -17.949 -24.307 1.00 45.94 193 TYR A O 1
ATOM 1587 N N . THR A 1 194 ? -12.235 -17.235 -23.101 1.00 49.44 194 THR A N 1
ATOM 1588 C CA . THR A 1 194 ? -11.341 -16.934 -24.231 1.00 49.44 194 THR A CA 1
ATOM 1589 C C . THR A 1 194 ? -9.959 -17.533 -23.997 1.00 49.44 194 THR A C 1
ATOM 1591 O O . THR A 1 194 ? -9.529 -17.599 -22.847 1.00 49.44 194 THR A O 1
ATOM 1594 N N . TRP A 1 195 ? -9.241 -17.904 -25.053 1.00 51.69 195 TRP A N 1
ATOM 1595 C CA . TRP A 1 195 ? -7.867 -18.416 -24.977 1.00 51.69 195 TRP A CA 1
ATOM 1596 C C . TRP A 1 195 ? -7.050 -17.954 -26.185 1.00 51.69 195 TRP A C 1
ATOM 1598 O O . TRP A 1 195 ? -7.611 -17.585 -27.216 1.00 51.69 195 TRP A O 1
ATOM 1608 N N . TYR A 1 196 ? -5.725 -17.955 -26.054 1.00 50.84 196 TYR A N 1
ATOM 1609 C CA . TYR A 1 196 ? -4.824 -17.669 -27.168 1.00 50.84 196 TYR A CA 1
ATOM 1610 C C . TYR A 1 196 ? -4.408 -18.976 -27.845 1.00 50.84 196 TYR A C 1
ATOM 1612 O O . TYR A 1 196 ? -4.002 -19.919 -27.171 1.00 50.84 196 TYR A O 1
ATOM 1620 N N . VAL A 1 197 ? -4.483 -19.027 -29.172 1.00 47.25 197 VAL A N 1
ATOM 1621 C CA . VAL A 1 197 ? -3.936 -20.118 -29.987 1.00 47.25 197 VAL A CA 1
ATOM 1622 C C . VAL A 1 197 ? -2.732 -19.575 -30.730 1.00 47.25 197 VAL A C 1
ATOM 1624 O O . VAL A 1 197 ? -2.884 -18.627 -31.497 1.00 47.25 197 VAL A O 1
ATOM 1627 N N . CYS A 1 198 ? -1.554 -20.163 -30.508 1.00 52.28 198 CYS A N 1
ATOM 1628 C CA . CYS A 1 198 ? -0.328 -19.736 -31.171 1.00 52.28 198 CYS A CA 1
ATOM 1629 C C . CYS A 1 198 ? 0.272 -20.824 -32.077 1.00 52.28 198 CYS A C 1
ATOM 1631 O O . CYS A 1 198 ? 0.380 -21.977 -31.660 1.00 52.28 198 CYS A O 1
ATOM 1633 N N . SER A 1 199 ? 0.700 -20.475 -33.295 1.00 45.69 199 SER A N 1
ATOM 1634 C CA . SER A 1 199 ? 1.429 -21.371 -34.203 1.00 45.69 199 SER A CA 1
ATOM 1635 C C . SER A 1 199 ? 2.935 -21.344 -33.867 1.00 45.69 199 SER A C 1
ATOM 1637 O O . SER A 1 199 ? 3.565 -20.297 -33.767 1.00 45.69 199 SER A O 1
ATOM 1639 N N . ARG A 1 200 ? 3.494 -22.527 -33.579 1.00 46.25 200 ARG A N 1
ATOM 1640 C CA . ARG A 1 200 ? 4.691 -22.768 -32.741 1.00 46.25 200 ARG A CA 1
ATOM 1641 C C . ARG A 1 200 ? 6.002 -22.068 -33.151 1.00 46.25 200 ARG A C 1
ATOM 1643 O O . ARG A 1 200 ? 6.448 -22.183 -34.287 1.00 46.25 200 ARG A O 1
ATOM 1650 N N . SER A 1 201 ? 6.766 -21.672 -32.125 1.00 33.91 201 SER A N 1
ATOM 1651 C CA . SER A 1 201 ? 8.096 -22.248 -31.862 1.00 33.91 201 SER A CA 1
ATOM 1652 C C . SER A 1 201 ? 8.150 -22.769 -30.407 1.00 33.91 201 SER A C 1
ATOM 1654 O O . SER A 1 201 ? 7.944 -22.032 -29.451 1.00 33.91 201 SER A O 1
ATOM 1656 N N . GLY A 1 202 ? 8.326 -24.082 -30.225 1.00 41.34 202 GLY A N 1
ATOM 1657 C CA . GLY A 1 202 ? 8.681 -24.716 -28.939 1.00 41.34 202 GLY A CA 1
ATOM 1658 C C . GLY A 1 202 ? 7.639 -24.827 -27.808 1.00 41.34 202 GLY A C 1
ATOM 1659 O O . GLY A 1 202 ? 7.872 -25.604 -26.889 1.00 41.34 202 GLY A O 1
ATOM 1660 N N . GLN A 1 203 ? 6.507 -24.123 -27.840 1.00 37.59 203 GLN A N 1
ATOM 1661 C CA . GLN A 1 203 ? 5.446 -24.262 -26.824 1.00 37.59 203 GLN A CA 1
ATOM 1662 C C . GLN A 1 203 ? 4.479 -25.411 -27.181 1.00 37.59 203 GLN A C 1
ATOM 1664 O O . GLN A 1 203 ? 4.135 -25.552 -28.363 1.00 37.59 203 GLN A O 1
ATOM 1669 N N . PRO A 1 204 ? 4.026 -26.237 -26.213 1.00 36.69 204 PRO A N 1
ATOM 1670 C CA . PRO A 1 204 ? 2.957 -27.190 -26.468 1.00 36.69 204 PRO A CA 1
ATOM 1671 C C . PRO A 1 204 ? 1.699 -26.422 -26.879 1.00 36.69 204 PRO A C 1
ATOM 1673 O O . PRO A 1 204 ? 1.323 -25.417 -26.282 1.00 36.69 204 PRO A O 1
ATOM 1676 N N . GLU A 1 205 ? 1.085 -26.892 -27.956 1.00 37.44 205 GLU A N 1
ATOM 1677 C CA . GLU A 1 205 ? -0.209 -26.439 -28.445 1.00 37.44 205 GLU A CA 1
ATOM 1678 C C . GLU A 1 205 ? -1.214 -26.523 -27.291 1.00 37.44 205 GLU A C 1
ATOM 1680 O O . GLU A 1 205 ? -1.430 -27.605 -26.748 1.00 37.44 205 GLU A O 1
ATOM 1685 N N . GLN A 1 206 ? -1.765 -25.385 -26.854 1.00 41.31 206 GLN A N 1
ATOM 1686 C CA . GLN A 1 206 ? -2.792 -25.389 -25.815 1.00 41.31 206 GLN A CA 1
ATOM 1687 C C . GLN A 1 206 ? -4.071 -25.968 -26.416 1.00 41.31 206 GLN A C 1
ATOM 1689 O O . GLN A 1 206 ? -4.857 -25.277 -27.065 1.00 41.31 206 GLN A O 1
ATOM 1694 N N . VAL A 1 207 ? -4.226 -27.277 -26.245 1.00 43.75 207 VAL A N 1
ATOM 1695 C CA . VAL A 1 207 ? -5.450 -28.010 -26.550 1.00 43.75 207 VAL A CA 1
ATOM 1696 C C . VAL A 1 207 ? -6.529 -27.518 -25.575 1.00 43.75 207 VAL A C 1
ATOM 1698 O O . VAL A 1 207 ? -6.204 -27.272 -24.408 1.00 43.75 207 VAL A O 1
ATOM 1701 N N . PRO A 1 208 ? -7.796 -27.344 -25.999 1.00 35.53 208 PRO A N 1
ATOM 1702 C CA . PRO A 1 208 ? -8.894 -27.130 -25.057 1.00 35.53 208 PRO A CA 1
ATOM 1703 C C . PRO A 1 208 ? -8.829 -28.172 -23.927 1.00 35.53 208 PRO A C 1
ATOM 1705 O O . PRO A 1 208 ? -8.455 -29.314 -24.210 1.00 35.53 208 PRO A O 1
ATOM 1708 N N . PRO A 1 209 ? -9.168 -27.813 -22.670 1.00 38.88 209 PRO A N 1
ATOM 1709 C CA . PRO A 1 209 ? -9.165 -28.769 -21.571 1.00 38.88 209 PRO A CA 1
ATOM 1710 C C . PRO A 1 209 ? -10.003 -29.982 -21.970 1.00 38.88 209 PRO A C 1
ATOM 1712 O O . PRO A 1 209 ? -11.189 -29.848 -22.266 1.00 38.88 209 PRO A O 1
ATOM 1715 N N . GLY A 1 210 ? -9.352 -31.140 -22.059 1.00 34.75 210 GLY A N 1
ATOM 1716 C CA . GLY A 1 210 ? -10.024 -32.396 -22.342 1.00 34.75 210 GLY A CA 1
ATOM 1717 C C . GLY A 1 210 ? -10.854 -32.813 -21.137 1.00 34.75 210 GLY A C 1
ATOM 1718 O O . GLY A 1 210 ? -10.404 -32.694 -19.994 1.00 34.75 210 GLY A O 1
ATOM 1719 N N . ASP A 1 211 ? -12.054 -33.317 -21.400 1.00 35.28 211 ASP A N 1
ATOM 1720 C CA . ASP A 1 211 ? -12.875 -33.981 -20.398 1.00 35.28 211 ASP A CA 1
ATOM 1721 C C . ASP A 1 211 ? -12.128 -35.211 -19.857 1.00 35.28 211 ASP A C 1
ATOM 1723 O O . ASP A 1 211 ? -12.126 -36.269 -20.475 1.00 35.28 211 ASP A O 1
ATOM 1727 N N . GLY A 1 212 ? -11.496 -35.048 -18.693 1.00 38.19 212 GLY A N 1
ATOM 1728 C CA . GLY A 1 212 ? -11.237 -36.095 -17.706 1.00 38.19 212 GLY A CA 1
ATOM 1729 C C . GLY A 1 212 ? -10.255 -37.224 -18.059 1.00 38.19 212 GLY A C 1
ATOM 1730 O O . GLY A 1 212 ? -10.519 -38.086 -18.888 1.00 38.19 212 GLY A O 1
ATOM 1731 N N . GLY A 1 213 ? -9.223 -37.345 -17.218 1.00 35.31 213 GLY A N 1
ATOM 1732 C CA . GLY A 1 213 ? -8.691 -38.644 -16.795 1.00 35.31 213 GLY A CA 1
ATOM 1733 C C . GLY A 1 213 ? -7.303 -39.012 -17.319 1.00 35.31 213 GLY A C 1
ATOM 1734 O O . GLY A 1 213 ? -7.084 -39.143 -18.516 1.00 35.31 213 GLY A O 1
ATOM 1735 N N . GLY A 1 214 ? -6.388 -39.292 -16.386 1.00 30.02 214 GLY A N 1
ATOM 1736 C CA . GLY A 1 214 ? -5.151 -40.025 -16.661 1.00 30.02 214 GLY A CA 1
ATOM 1737 C C . GLY A 1 214 ? -3.974 -39.549 -15.820 1.00 30.02 214 GLY A C 1
ATOM 1738 O O . GLY A 1 214 ? -3.396 -38.509 -16.104 1.00 30.02 214 GLY A O 1
ATOM 1739 N N . GLY A 1 215 ? -3.618 -40.321 -14.790 1.00 40.06 215 GLY A N 1
ATOM 1740 C CA . GLY A 1 215 ? -2.393 -40.119 -14.019 1.00 40.06 215 GLY A CA 1
ATOM 1741 C C . GLY A 1 215 ? -1.143 -40.323 -14.879 1.00 40.06 215 GLY A C 1
ATOM 1742 O O . GLY A 1 215 ? -1.075 -41.263 -15.669 1.00 40.06 215 GLY A O 1
ATOM 1743 N N . GLY A 1 216 ? -0.160 -39.443 -14.706 1.00 29.86 216 GLY A N 1
ATOM 1744 C CA . GLY A 1 216 ? 1.125 -39.480 -15.395 1.00 29.86 216 GLY A CA 1
ATOM 1745 C C . GLY A 1 216 ? 2.152 -38.601 -14.682 1.00 29.86 216 GLY A C 1
ATOM 1746 O O . GLY A 1 216 ? 1.786 -37.641 -14.014 1.00 29.86 216 GLY A O 1
ATOM 1747 N N . GLU A 1 217 ? 3.414 -39.009 -14.785 1.00 34.50 217 GLU A N 1
ATOM 1748 C CA . GLU A 1 217 ? 4.592 -38.602 -14.007 1.00 34.50 217 GLU A CA 1
ATOM 1749 C C . GLU A 1 217 ? 4.824 -37.087 -13.858 1.00 34.50 217 GLU A C 1
ATOM 1751 O O . GLU A 1 217 ? 4.468 -36.287 -14.720 1.00 34.50 217 GLU A O 1
ATOM 1756 N N . ALA A 1 218 ? 5.467 -36.709 -12.743 1.00 36.84 218 ALA A N 1
ATOM 1757 C CA . ALA A 1 218 ? 5.740 -35.327 -12.353 1.00 36.84 218 ALA A CA 1
ATOM 1758 C C . ALA A 1 218 ? 6.499 -34.549 -13.445 1.00 36.84 218 ALA A C 1
ATOM 1760 O O . ALA A 1 218 ? 7.685 -34.769 -13.697 1.00 36.84 218 ALA A O 1
ATOM 1761 N N . VAL A 1 219 ? 5.790 -33.617 -14.083 1.00 45.47 219 VAL A N 1
ATOM 1762 C CA . VAL A 1 219 ? 6.313 -32.705 -15.101 1.00 45.47 219 VAL A CA 1
ATOM 1763 C C . VAL A 1 219 ? 7.122 -31.598 -14.422 1.00 45.47 219 VAL A C 1
ATOM 1765 O O . VAL A 1 219 ? 6.587 -30.798 -13.662 1.00 45.47 219 VAL A O 1
ATOM 1768 N N . SER A 1 220 ? 8.418 -31.513 -14.723 1.00 52.22 220 SER A N 1
ATOM 1769 C CA . SER A 1 220 ? 9.244 -30.359 -14.350 1.00 52.22 220 SER A CA 1
ATOM 1770 C C . SER A 1 220 ? 8.798 -29.128 -15.144 1.00 52.22 220 SER A C 1
ATOM 1772 O O . SER A 1 220 ? 8.987 -29.083 -16.360 1.00 52.22 220 SER A O 1
ATOM 1774 N N . CYS A 1 221 ? 8.247 -28.112 -14.476 1.00 53.94 221 CYS A N 1
ATOM 1775 C CA . CYS A 1 221 ? 7.957 -26.826 -15.112 1.00 53.94 221 CYS A CA 1
ATOM 1776 C C . CYS A 1 221 ? 9.261 -26.122 -15.535 1.00 53.94 221 CYS A C 1
ATOM 1778 O O . CYS A 1 221 ? 10.283 -26.215 -14.855 1.00 53.94 221 CYS A O 1
ATOM 1780 N N . GLY A 1 222 ? 9.251 -25.468 -16.702 1.00 42.00 222 GLY A N 1
ATOM 1781 C CA . GLY A 1 222 ? 10.398 -24.703 -17.205 1.00 42.00 222 GLY A CA 1
ATOM 1782 C C . GLY A 1 222 ? 10.699 -23.462 -16.355 1.00 42.00 222 GLY A C 1
ATOM 1783 O O . GLY A 1 222 ? 9.884 -23.044 -15.537 1.00 42.00 222 GLY A O 1
ATOM 1784 N N . THR A 1 223 ? 11.869 -22.851 -16.558 1.00 37.88 223 THR A N 1
ATOM 1785 C CA . THR A 1 223 ? 12.337 -21.681 -15.794 1.00 37.88 223 THR A CA 1
ATOM 1786 C C . THR A 1 223 ? 11.287 -20.559 -15.752 1.00 37.88 223 THR A C 1
ATOM 1788 O O . THR A 1 223 ? 10.857 -20.084 -16.803 1.00 37.88 223 THR A O 1
ATOM 1791 N N . GLY A 1 224 ? 10.899 -20.125 -14.545 1.00 41.78 224 GLY A N 1
ATOM 1792 C CA . GLY A 1 224 ? 9.885 -19.082 -14.316 1.00 41.78 224 GLY A CA 1
ATOM 1793 C C . GLY A 1 224 ? 8.456 -19.593 -14.085 1.00 41.78 224 GLY A C 1
ATOM 1794 O O . GLY A 1 224 ? 7.527 -18.787 -14.064 1.00 41.78 224 GLY A O 1
ATOM 1795 N N . TYR A 1 225 ? 8.271 -20.907 -13.921 1.00 49.19 225 TYR A N 1
ATOM 1796 C CA . TYR A 1 225 ? 6.982 -21.528 -13.619 1.00 49.19 225 TYR A CA 1
ATOM 1797 C C . TYR A 1 225 ? 7.111 -22.557 -12.486 1.00 49.19 225 TYR A C 1
ATOM 1799 O O . TYR A 1 225 ? 8.086 -23.309 -12.444 1.00 49.19 225 TYR A O 1
ATOM 1807 N N . ILE A 1 226 ? 6.102 -22.636 -11.617 1.00 52.03 226 ILE A N 1
ATOM 1808 C CA . ILE A 1 226 ? 5.966 -23.655 -10.5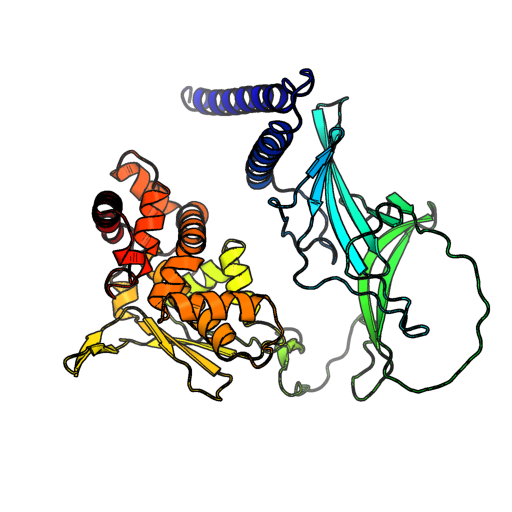59 1.00 52.03 226 ILE A CA 1
ATOM 1809 C C . ILE A 1 226 ? 4.696 -24.486 -10.782 1.00 52.03 226 ILE A C 1
ATOM 1811 O O . ILE A 1 226 ? 3.755 -24.005 -11.409 1.00 52.03 226 ILE A O 1
ATOM 1815 N N . GLN A 1 227 ? 4.652 -25.729 -10.289 1.00 52.94 227 GLN A N 1
ATOM 1816 C CA . GLN A 1 227 ? 3.410 -26.513 -10.292 1.00 52.94 227 GLN A CA 1
ATOM 1817 C C . GLN A 1 227 ? 2.483 -26.033 -9.169 1.00 52.94 227 GLN A C 1
ATOM 1819 O O . GLN A 1 227 ? 2.899 -25.979 -8.012 1.00 52.94 227 GLN A O 1
ATOM 1824 N N . ASP A 1 228 ? 1.236 -25.703 -9.505 1.00 50.78 228 ASP A N 1
ATOM 1825 C CA . ASP A 1 228 ? 0.178 -25.486 -8.516 1.00 50.78 228 ASP A CA 1
ATOM 1826 C C . ASP A 1 228 ? -0.309 -26.816 -7.899 1.00 50.78 228 ASP A C 1
ATOM 1828 O O . ASP A 1 228 ? 0.109 -27.908 -8.291 1.00 50.78 228 ASP A O 1
ATOM 1832 N N . GLU A 1 229 ? -1.219 -26.738 -6.923 1.00 38.41 229 GLU A N 1
ATOM 1833 C CA . GLU A 1 229 ? -1.805 -27.904 -6.235 1.00 38.41 229 GLU A CA 1
ATOM 1834 C C . GLU A 1 229 ? -2.589 -28.860 -7.160 1.00 38.41 229 GLU A C 1
ATOM 1836 O O . GLU A 1 229 ? -2.898 -29.986 -6.767 1.00 38.41 229 GLU A O 1
ATOM 1841 N N . TYR A 1 230 ? -2.881 -28.437 -8.395 1.00 52.19 230 TYR A N 1
ATOM 1842 C CA . TYR A 1 230 ? -3.557 -29.218 -9.432 1.00 52.19 230 TYR A CA 1
ATOM 1843 C C . TYR A 1 230 ? -2.585 -29.728 -10.511 1.00 52.19 230 TYR A C 1
ATOM 1845 O O . TYR A 1 230 ? -3.018 -30.359 -11.476 1.00 52.19 230 TYR A O 1
ATOM 1853 N N . GLY A 1 231 ? -1.279 -29.480 -10.357 1.00 50.81 231 GLY A N 1
ATOM 1854 C CA . GLY A 1 231 ? -0.235 -29.902 -11.289 1.00 50.81 231 GLY A CA 1
ATOM 1855 C C . GLY A 1 231 ? -0.062 -28.998 -12.515 1.00 50.81 231 GLY A C 1
ATOM 1856 O O . GLY A 1 231 ? 0.692 -29.362 -13.422 1.00 50.81 231 GLY A O 1
ATOM 1857 N N . ASN A 1 232 ? -0.712 -27.829 -12.563 1.00 55.59 232 ASN A N 1
ATOM 1858 C CA . ASN A 1 232 ? -0.544 -26.872 -13.657 1.00 55.59 232 ASN A CA 1
ATOM 1859 C C . ASN A 1 232 ? 0.724 -26.042 -13.449 1.00 55.59 232 ASN A C 1
ATOM 1861 O O . ASN A 1 232 ? 0.970 -25.547 -12.353 1.00 55.59 232 ASN A O 1
ATOM 1865 N N . CYS A 1 233 ? 1.493 -25.809 -14.513 1.00 53.97 233 CYS A N 1
ATOM 1866 C CA . CYS A 1 233 ? 2.589 -24.844 -14.472 1.00 53.97 233 CYS A CA 1
ATOM 1867 C C . CYS A 1 233 ? 2.026 -23.416 -14.463 1.00 53.97 233 CYS A C 1
ATOM 1869 O O . CYS A 1 233 ? 1.597 -22.902 -15.500 1.00 53.97 233 CYS A O 1
ATOM 1871 N N . VAL A 1 234 ? 2.029 -22.778 -13.296 1.00 51.66 234 VAL A N 1
ATOM 1872 C CA . VAL A 1 234 ? 1.660 -21.370 -13.109 1.00 51.66 234 VAL A CA 1
ATOM 1873 C C . VAL A 1 234 ? 2.914 -20.506 -13.089 1.00 51.66 234 VAL A C 1
ATOM 1875 O O . VAL A 1 234 ? 4.002 -21.000 -12.802 1.00 51.66 234 VAL A O 1
ATOM 1878 N N . VAL A 1 235 ? 2.780 -19.228 -13.450 1.00 47.81 235 VAL A N 1
ATOM 1879 C CA . VAL A 1 235 ? 3.910 -18.291 -13.394 1.00 47.81 235 VAL A CA 1
ATOM 1880 C C . VAL A 1 235 ? 4.400 -18.228 -11.954 1.00 47.81 235 VAL A C 1
ATOM 1882 O O . VAL A 1 235 ? 3.588 -18.054 -11.048 1.00 47.81 235 VAL A O 1
ATOM 1885 N N . ASP A 1 236 ? 5.704 -18.416 -11.771 1.00 55.25 236 ASP A N 1
ATOM 1886 C CA . ASP A 1 236 ? 6.351 -18.385 -10.464 1.00 55.25 236 ASP A CA 1
ATOM 1887 C C . ASP A 1 236 ? 6.022 -17.058 -9.768 1.00 55.25 236 ASP A C 1
ATOM 1889 O O . ASP A 1 236 ? 6.164 -15.983 -10.366 1.00 55.25 236 ASP A O 1
ATOM 1893 N N . ASP A 1 237 ? 5.514 -17.129 -8.536 1.00 56.66 237 ASP A N 1
ATOM 1894 C CA . ASP A 1 237 ? 5.214 -15.939 -7.751 1.00 56.66 237 ASP A CA 1
ATOM 1895 C C . ASP A 1 237 ? 6.538 -15.210 -7.504 1.00 56.66 237 ASP A C 1
ATOM 1897 O O . ASP A 1 237 ? 7.357 -15.585 -6.669 1.00 56.66 237 ASP A O 1
ATOM 1901 N N . GLN A 1 238 ? 6.747 -14.118 -8.235 1.00 75.06 238 GLN A N 1
ATOM 1902 C CA . GLN A 1 238 ? 7.932 -13.273 -8.105 1.00 75.06 238 GLN A CA 1
ATOM 1903 C C . GLN A 1 238 ? 7.996 -12.544 -6.744 1.00 75.06 238 GLN A C 1
ATOM 1905 O O . GLN A 1 238 ? 8.979 -11.855 -6.474 1.00 75.06 238 GLN A O 1
ATOM 1910 N N . ILE A 1 239 ? 6.993 -12.721 -5.868 1.00 84.31 239 ILE A N 1
ATOM 1911 C CA . ILE A 1 239 ? 7.029 -12.356 -4.446 1.00 84.31 239 ILE A CA 1
ATOM 1912 C C . ILE A 1 239 ? 7.202 -13.623 -3.594 1.00 84.31 239 ILE A C 1
ATOM 1914 O O . ILE A 1 239 ? 6.248 -14.344 -3.312 1.00 84.31 239 ILE A O 1
ATOM 1918 N N . ILE A 1 240 ? 8.415 -13.847 -3.101 1.00 86.12 240 ILE A N 1
ATOM 1919 C CA . ILE A 1 240 ? 8.753 -14.915 -2.159 1.00 86.12 240 ILE A CA 1
ATOM 1920 C C . ILE A 1 240 ? 8.406 -14.442 -0.741 1.00 86.12 240 ILE A C 1
ATOM 1922 O O . ILE A 1 240 ? 9.063 -13.549 -0.198 1.00 86.12 240 ILE A O 1
ATOM 1926 N N . VAL A 1 241 ? 7.379 -15.037 -0.129 1.00 88.44 241 VAL A N 1
ATOM 1927 C CA . VAL A 1 241 ? 6.912 -14.681 1.223 1.00 88.44 241 VAL A CA 1
ATOM 1928 C C . VAL A 1 241 ? 7.481 -15.644 2.270 1.00 88.44 241 VAL A C 1
ATOM 1930 O O . VAL A 1 241 ? 6.984 -16.750 2.455 1.00 88.44 241 VAL A O 1
ATOM 1933 N N . GLU A 1 242 ? 8.484 -15.184 3.016 1.00 92.06 242 GLU A N 1
ATOM 1934 C CA . GLU A 1 242 ? 9.086 -15.852 4.185 1.00 92.06 242 GLU A CA 1
ATOM 1935 C C . GLU A 1 242 ? 8.756 -15.104 5.494 1.00 92.06 242 GLU A C 1
ATOM 1937 O O . GLU A 1 242 ? 9.524 -15.083 6.459 1.00 92.06 242 GLU A O 1
ATOM 1942 N N . LEU A 1 243 ? 7.603 -14.437 5.526 1.00 92.69 243 LEU A N 1
ATOM 1943 C CA . LEU A 1 243 ? 7.075 -13.822 6.738 1.00 92.69 243 LEU A CA 1
ATOM 1944 C C . LEU A 1 243 ? 6.509 -14.882 7.683 1.00 92.69 243 LEU A C 1
ATOM 1946 O O . LEU A 1 243 ? 5.907 -15.870 7.255 1.00 92.69 243 LEU A O 1
ATOM 1950 N N . THR A 1 244 ? 6.610 -14.623 8.983 1.00 92.94 244 THR A N 1
ATOM 1951 C CA . THR A 1 244 ? 5.988 -15.452 10.026 1.00 92.94 244 THR A CA 1
ATOM 1952 C C . THR A 1 244 ? 5.108 -14.606 10.949 1.00 92.94 244 THR A C 1
ATOM 1954 O O . THR A 1 244 ? 5.051 -13.383 10.821 1.00 92.94 244 THR A O 1
ATOM 1957 N N . GLY A 1 245 ? 4.356 -15.261 11.837 1.00 93.31 245 GLY A N 1
ATOM 1958 C CA . GLY A 1 245 ? 3.625 -14.595 12.916 1.00 93.31 245 GLY A CA 1
ATOM 1959 C C . GLY A 1 245 ? 2.676 -13.479 12.463 1.00 93.31 245 GLY A C 1
ATOM 1960 O O . GLY A 1 245 ? 1.884 -13.633 11.526 1.00 93.31 245 GLY A O 1
ATOM 1961 N N . LYS A 1 246 ? 2.745 -12.3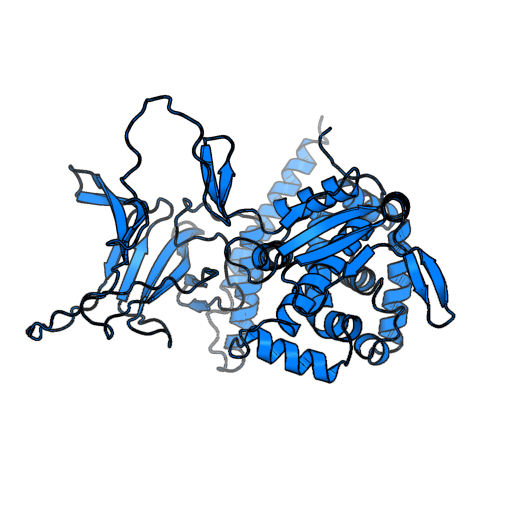49 13.174 1.00 94.44 246 LYS A N 1
ATOM 1962 C CA . LYS A 1 246 ? 1.875 -11.186 12.966 1.00 94.44 246 LYS A CA 1
ATOM 1963 C C . LYS A 1 246 ? 2.131 -10.529 11.608 1.00 94.44 246 LYS A C 1
ATOM 1965 O O . LYS A 1 246 ? 1.180 -10.131 10.938 1.00 94.44 246 LYS A O 1
ATOM 1970 N N . GLU A 1 247 ? 3.387 -10.459 11.186 1.00 95.56 247 GLU A N 1
ATOM 1971 C CA . GLU A 1 247 ? 3.830 -9.905 9.909 1.00 95.56 247 GLU A CA 1
ATOM 1972 C C . GLU A 1 247 ? 3.196 -10.655 8.743 1.00 95.56 247 GLU A C 1
ATOM 1974 O O . GLU A 1 247 ? 2.598 -10.034 7.863 1.00 95.56 247 GLU A O 1
ATOM 1979 N N . LYS A 1 248 ? 3.273 -11.993 8.769 1.00 94.19 248 LYS A N 1
ATOM 1980 C CA . LYS A 1 248 ? 2.690 -12.837 7.722 1.00 94.19 248 LYS A CA 1
ATOM 1981 C C . LYS A 1 248 ? 1.197 -12.592 7.605 1.00 94.19 248 LYS A C 1
ATOM 1983 O O . LYS A 1 248 ? 0.683 -12.375 6.514 1.00 94.19 248 LYS A O 1
ATOM 1988 N N . CYS A 1 249 ? 0.509 -12.604 8.739 1.00 93.12 249 CYS A N 1
ATOM 1989 C CA . CYS A 1 249 ? -0.926 -12.411 8.757 1.00 93.12 249 CYS A CA 1
ATOM 1990 C C . CYS A 1 249 ? -1.333 -11.038 8.209 1.00 93.12 249 CYS A C 1
ATOM 1992 O O . CYS A 1 249 ? -2.242 -10.951 7.385 1.00 93.12 249 CYS A O 1
ATOM 1994 N N . LEU A 1 250 ? -0.646 -9.967 8.615 1.00 95.50 250 LEU A N 1
ATOM 1995 C CA . LEU A 1 250 ? -0.914 -8.629 8.090 1.00 95.50 250 LEU A CA 1
ATOM 1996 C C . LEU A 1 250 ? -0.641 -8.543 6.587 1.00 95.50 250 LEU A C 1
ATOM 1998 O O . LEU A 1 250 ? -1.462 -7.983 5.866 1.00 95.50 250 LEU A O 1
ATOM 2002 N N . ASN A 1 251 ? 0.455 -9.132 6.104 1.00 94.31 251 ASN A N 1
ATOM 2003 C CA . ASN A 1 251 ? 0.767 -9.189 4.677 1.00 94.31 251 ASN A CA 1
ATOM 2004 C C . ASN A 1 251 ? -0.314 -9.941 3.883 1.00 94.31 251 ASN A C 1
ATOM 2006 O O . ASN A 1 251 ? -0.810 -9.427 2.883 1.00 94.31 251 ASN A O 1
ATOM 2010 N N . ASP A 1 252 ? -0.741 -11.113 4.360 1.00 89.38 252 ASP A N 1
ATOM 2011 C CA . ASP A 1 252 ? -1.806 -11.896 3.725 1.00 89.38 252 ASP A CA 1
ATOM 2012 C C . ASP A 1 252 ? -3.136 -11.121 3.704 1.00 89.38 252 ASP A C 1
ATOM 2014 O O . ASP A 1 252 ? -3.877 -11.158 2.718 1.00 89.38 252 ASP A O 1
ATOM 2018 N N . LEU A 1 253 ? -3.461 -10.413 4.793 1.00 89.19 253 LEU A N 1
ATOM 2019 C CA . LEU A 1 253 ? -4.661 -9.582 4.874 1.00 89.19 253 LEU A CA 1
ATOM 2020 C C . LEU A 1 253 ? -4.587 -8.384 3.922 1.00 89.19 253 LEU A C 1
ATOM 2022 O O . LEU A 1 253 ? -5.611 -8.050 3.322 1.00 89.19 253 LEU A O 1
ATOM 2026 N N . LEU A 1 254 ? -3.416 -7.760 3.771 1.00 89.06 254 LEU A N 1
ATOM 2027 C CA . LEU A 1 254 ? -3.180 -6.662 2.832 1.00 89.06 254 LEU A CA 1
ATOM 2028 C C . LEU A 1 254 ? -3.309 -7.123 1.373 1.00 89.06 254 LEU A C 1
ATOM 2030 O O . LEU A 1 254 ? -3.978 -6.445 0.598 1.00 89.06 254 LEU A O 1
ATOM 2034 N N . ASP A 1 255 ? -2.756 -8.278 1.000 1.00 84.50 255 ASP A N 1
ATOM 2035 C CA . ASP A 1 255 ? -2.882 -8.816 -0.367 1.00 84.50 255 ASP A CA 1
ATOM 2036 C C . ASP A 1 255 ? -4.344 -9.184 -0.694 1.00 84.50 255 ASP A C 1
ATOM 2038 O O . ASP A 1 255 ? -4.888 -8.795 -1.732 1.00 84.50 255 ASP A O 1
ATOM 2042 N N . LYS A 1 256 ? -5.041 -9.850 0.238 1.00 79.12 256 LYS A N 1
ATOM 2043 C CA . LYS A 1 256 ? -6.431 -10.299 0.033 1.00 79.12 256 LYS A CA 1
ATOM 2044 C C . LYS A 1 256 ? -7.445 -9.151 0.056 1.00 79.12 256 LYS A C 1
ATOM 2046 O O . LYS A 1 256 ? -8.328 -9.078 -0.805 1.00 79.12 256 LYS A O 1
ATOM 2051 N N . ASN A 1 257 ? -7.339 -8.262 1.043 1.00 76.88 257 ASN A N 1
ATOM 2052 C CA . ASN A 1 257 ? -8.361 -7.253 1.355 1.00 76.88 257 ASN A CA 1
ATOM 2053 C C . ASN A 1 257 ? -7.932 -5.824 1.014 1.00 76.88 257 ASN A C 1
ATOM 2055 O O . ASN A 1 257 ? -8.719 -4.894 1.184 1.00 76.88 257 ASN A O 1
ATOM 2059 N N . GLY A 1 258 ? -6.707 -5.634 0.525 1.00 71.62 258 GLY A N 1
ATOM 2060 C CA . GLY A 1 258 ? -6.197 -4.328 0.141 1.00 71.62 258 GLY A CA 1
ATOM 2061 C C . GLY A 1 258 ? -7.064 -3.638 -0.910 1.00 71.62 258 GLY A C 1
ATOM 2062 O O . GLY A 1 258 ? -7.700 -4.267 -1.771 1.00 71.62 258 GLY A O 1
ATOM 2063 N N . VAL A 1 259 ? -7.067 -2.308 -0.837 1.00 62.12 259 VAL A N 1
ATOM 2064 C CA . VAL A 1 259 ? -7.636 -1.438 -1.871 1.00 62.12 259 VAL A CA 1
ATOM 2065 C C . VAL A 1 259 ? -6.819 -1.522 -3.162 1.00 62.12 259 VAL A C 1
ATOM 2067 O O . VAL A 1 259 ? -5.730 -2.100 -3.183 1.00 62.12 259 VAL A O 1
ATOM 2070 N N . SER A 1 260 ? -7.331 -0.926 -4.241 1.00 66.75 260 SER A N 1
ATOM 2071 C CA . SER A 1 260 ? -6.684 -0.923 -5.561 1.00 66.75 260 SER A CA 1
ATOM 2072 C C . SER A 1 260 ? -5.216 -0.503 -5.504 1.00 66.75 260 SER A C 1
ATOM 2074 O O . SER A 1 260 ? -4.391 -1.156 -6.124 1.00 66.75 260 SER A O 1
ATOM 2076 N N . PHE A 1 261 ? -4.858 0.503 -4.699 1.00 75.38 261 PHE A N 1
ATOM 2077 C CA . PHE A 1 261 ? -3.459 0.899 -4.520 1.00 75.38 261 PHE A CA 1
ATOM 2078 C C . PHE A 1 261 ? -2.557 -0.265 -4.075 1.00 75.38 261 PHE A C 1
ATOM 2080 O O . PHE A 1 261 ? -1.542 -0.521 -4.714 1.00 75.38 261 PHE A O 1
ATOM 2087 N N . VAL A 1 262 ? -2.937 -0.997 -3.022 1.00 71.75 262 VAL A N 1
ATOM 2088 C CA . VAL A 1 262 ? -2.146 -2.125 -2.494 1.00 71.75 262 VAL A CA 1
ATOM 2089 C C . VAL A 1 262 ? -2.061 -3.245 -3.527 1.00 71.75 262 VAL A C 1
ATOM 2091 O O . VAL A 1 262 ? -0.989 -3.792 -3.767 1.00 71.75 262 VAL A O 1
ATOM 2094 N N . LYS A 1 263 ? -3.177 -3.548 -4.194 1.00 75.19 263 LYS A N 1
ATOM 2095 C CA . LYS A 1 263 ? -3.224 -4.575 -5.241 1.00 75.19 263 LYS A CA 1
ATOM 2096 C C . LYS A 1 263 ? -2.344 -4.222 -6.434 1.00 75.19 263 LYS A C 1
ATOM 2098 O O . LYS A 1 263 ? -1.607 -5.082 -6.902 1.00 75.19 263 LYS A O 1
ATOM 2103 N N . ASN A 1 264 ? -2.370 -2.967 -6.873 1.00 73.31 264 ASN A N 1
ATOM 2104 C CA . ASN A 1 264 ? -1.553 -2.472 -7.978 1.00 73.31 264 ASN A CA 1
ATOM 2105 C C . ASN A 1 264 ? -0.069 -2.468 -7.615 1.00 73.31 264 ASN A C 1
ATOM 2107 O O . ASN A 1 264 ? 0.756 -2.897 -8.417 1.00 73.31 264 ASN A O 1
ATOM 2111 N N . LEU A 1 265 ? 0.259 -2.062 -6.386 1.00 81.06 265 LEU A N 1
ATOM 2112 C CA . LEU A 1 265 ? 1.621 -2.106 -5.868 1.00 81.06 265 LEU A CA 1
ATOM 2113 C C . LEU A 1 265 ? 2.181 -3.534 -5.894 1.00 81.06 265 LEU A C 1
ATOM 2115 O O . LEU A 1 265 ? 3.271 -3.753 -6.412 1.00 81.06 265 LEU A O 1
ATOM 2119 N N . LEU A 1 266 ? 1.423 -4.514 -5.395 1.00 80.50 266 LEU A N 1
ATOM 2120 C CA . LEU A 1 266 ? 1.846 -5.918 -5.395 1.00 80.50 266 LEU A CA 1
ATOM 2121 C C . LEU A 1 266 ? 1.845 -6.528 -6.805 1.00 80.50 266 LEU A C 1
ATOM 2123 O O . LEU A 1 266 ? 2.703 -7.347 -7.121 1.00 80.50 266 LEU A O 1
ATOM 2127 N N . ALA A 1 267 ? 0.919 -6.122 -7.678 1.00 79.50 267 ALA A N 1
ATOM 2128 C CA . ALA A 1 267 ? 0.842 -6.610 -9.054 1.00 79.50 267 ALA A CA 1
ATOM 2129 C C . ALA A 1 267 ? 2.075 -6.244 -9.897 1.00 79.50 267 ALA A C 1
ATOM 2131 O O . ALA A 1 267 ? 2.386 -6.969 -10.841 1.00 79.50 267 ALA A O 1
ATOM 2132 N N . ASN A 1 268 ? 2.811 -5.187 -9.536 1.00 81.06 268 ASN A N 1
ATOM 2133 C CA . ASN A 1 268 ? 4.073 -4.820 -10.190 1.00 81.06 268 ASN A CA 1
ATOM 2134 C C . ASN A 1 268 ? 5.179 -5.883 -10.032 1.00 81.06 268 ASN A C 1
ATOM 2136 O O . ASN A 1 268 ? 6.182 -5.836 -10.746 1.00 81.06 268 ASN A O 1
ATOM 2140 N N . PHE A 1 269 ? 4.988 -6.845 -9.127 1.00 79.38 269 PHE A N 1
ATOM 2141 C CA . PHE A 1 269 ? 5.915 -7.937 -8.822 1.00 79.38 269 PHE A CA 1
ATOM 2142 C C . PHE A 1 269 ? 5.274 -9.308 -9.031 1.00 79.38 269 PHE A C 1
ATOM 2144 O O . PHE A 1 269 ? 5.667 -10.270 -8.385 1.00 79.38 269 PHE A O 1
ATOM 2151 N N . LYS A 1 270 ? 4.236 -9.405 -9.866 1.00 72.31 270 LYS A N 1
ATOM 2152 C CA . LYS A 1 270 ? 3.609 -10.679 -10.236 1.00 72.31 270 LYS A CA 1
ATOM 2153 C C . LYS A 1 270 ? 3.722 -10.872 -11.750 1.00 72.31 270 LYS A C 1
ATOM 2155 O O . LYS A 1 270 ? 3.624 -9.916 -12.523 1.00 72.31 270 LYS A O 1
ATOM 2160 N N . GLY A 1 271 ? 3.857 -12.116 -12.201 1.00 68.12 271 GLY A N 1
ATOM 2161 C CA . GLY A 1 271 ? 3.898 -12.435 -13.628 1.00 68.12 271 GLY A CA 1
ATOM 2162 C C . GLY A 1 271 ? 5.274 -12.203 -14.264 1.00 68.12 271 GLY A C 1
ATOM 2163 O O . GLY A 1 271 ? 6.275 -12.700 -13.775 1.00 68.12 271 GLY A O 1
ATOM 2164 N N . ASN A 1 272 ? 5.319 -11.468 -15.381 1.00 66.19 272 ASN A N 1
ATOM 2165 C CA . ASN A 1 272 ? 6.569 -11.121 -16.073 1.00 66.19 272 ASN A CA 1
ATOM 2166 C C . ASN A 1 272 ? 7.118 -9.773 -15.569 1.00 66.19 272 ASN A C 1
ATOM 2168 O O . ASN A 1 272 ? 7.178 -8.816 -16.349 1.00 66.19 272 ASN A O 1
ATOM 2172 N N . SER A 1 273 ? 7.468 -9.659 -14.286 1.00 76.81 273 SER A N 1
ATOM 2173 C CA . SER A 1 273 ? 8.217 -8.495 -13.788 1.00 76.81 273 SER A CA 1
ATOM 2174 C C . SER A 1 273 ? 9.711 -8.646 -14.069 1.00 76.81 273 SER A C 1
ATOM 2176 O O . SER A 1 273 ? 10.244 -9.755 -14.096 1.00 76.81 273 SER A O 1
ATOM 2178 N N . GLU A 1 274 ? 10.397 -7.517 -14.265 1.00 81.25 274 GLU A N 1
ATOM 2179 C CA . GLU A 1 274 ? 11.865 -7.469 -14.321 1.00 81.25 274 GLU A CA 1
ATOM 2180 C C . GLU A 1 274 ? 12.488 -7.773 -12.947 1.00 81.25 274 GLU A C 1
ATOM 2182 O O . GLU A 1 274 ? 13.629 -8.237 -12.874 1.00 81.25 274 GLU A O 1
ATOM 2187 N N . PHE A 1 275 ? 11.734 -7.542 -11.868 1.00 85.50 275 PHE A N 1
ATOM 2188 C CA . PHE A 1 275 ? 12.226 -7.659 -10.505 1.00 85.50 275 PHE A CA 1
ATOM 2189 C C . PHE A 1 275 ? 11.352 -8.564 -9.641 1.00 85.50 275 PHE A C 1
ATOM 2191 O O . PHE A 1 275 ? 10.126 -8.542 -9.727 1.00 85.50 275 PHE A O 1
ATOM 2198 N N . ASN A 1 276 ? 12.012 -9.282 -8.739 1.00 86.00 276 ASN A N 1
ATOM 2199 C CA . ASN A 1 276 ? 11.405 -10.143 -7.738 1.00 86.00 276 ASN A CA 1
ATOM 2200 C C . ASN A 1 276 ? 11.540 -9.503 -6.352 1.00 86.00 276 ASN A C 1
ATOM 2202 O O . ASN A 1 276 ? 12.494 -8.765 -6.084 1.00 86.00 276 ASN A O 1
ATOM 2206 N N . ILE A 1 277 ? 10.631 -9.844 -5.446 1.00 91.44 277 ILE A N 1
ATOM 2207 C CA . ILE A 1 277 ? 10.690 -9.476 -4.032 1.00 91.44 277 ILE A CA 1
ATOM 2208 C C . ILE A 1 277 ? 10.849 -10.740 -3.199 1.00 91.44 277 ILE A C 1
ATOM 2210 O O . ILE A 1 277 ? 10.125 -11.709 -3.387 1.00 91.44 277 ILE A O 1
ATOM 2214 N N . LYS A 1 278 ? 11.743 -10.707 -2.215 1.00 91.19 278 LYS A N 1
ATOM 2215 C CA . LYS A 1 278 ? 11.725 -11.615 -1.071 1.00 91.19 278 LYS A CA 1
ATOM 2216 C C . LYS A 1 278 ? 11.380 -10.817 0.174 1.00 91.19 278 LYS A C 1
ATOM 2218 O O . LYS A 1 278 ? 12.158 -9.958 0.575 1.00 91.19 278 LYS A O 1
ATOM 2223 N N . ILE A 1 279 ? 10.241 -11.104 0.792 1.00 96.25 279 ILE A N 1
ATOM 2224 C CA . ILE A 1 279 ? 9.825 -10.474 2.048 1.00 96.25 279 ILE A CA 1
ATOM 2225 C C . ILE A 1 279 ? 9.972 -11.467 3.202 1.00 96.25 279 ILE A C 1
ATOM 2227 O O . ILE A 1 279 ? 9.438 -12.572 3.139 1.00 96.25 279 ILE A O 1
ATOM 2231 N N . VAL A 1 280 ? 10.725 -11.106 4.242 1.00 95.75 280 VAL A N 1
ATOM 2232 C CA . VAL A 1 280 ? 11.153 -12.037 5.299 1.00 95.75 280 VAL A CA 1
ATOM 2233 C C . VAL A 1 280 ? 11.063 -11.420 6.694 1.00 95.75 280 VAL A C 1
ATOM 2235 O O . VAL A 1 280 ? 11.386 -10.248 6.894 1.00 95.75 280 VAL A O 1
ATOM 2238 N N . SER A 1 281 ? 10.636 -12.222 7.673 1.00 97.19 281 SER A N 1
ATOM 2239 C CA . SER A 1 281 ? 10.685 -11.837 9.089 1.00 97.19 281 SER A CA 1
ATOM 2240 C C . SER A 1 281 ? 12.099 -12.017 9.642 1.00 97.19 281 SER A C 1
ATOM 2242 O O . SER A 1 281 ? 12.725 -13.067 9.467 1.00 97.19 281 SER A O 1
ATOM 2244 N N . LYS A 1 282 ? 12.594 -11.012 10.361 1.00 97.25 282 LYS A N 1
ATOM 2245 C CA . LYS A 1 282 ? 13.825 -11.078 11.157 1.00 97.25 282 LYS A CA 1
ATOM 2246 C C . LYS A 1 282 ? 13.481 -10.759 12.601 1.00 97.25 282 LYS A C 1
ATOM 2248 O O . LYS A 1 282 ? 12.701 -9.846 12.833 1.00 97.25 282 LYS A O 1
ATOM 2253 N N . ASP A 1 283 ? 14.117 -11.438 13.559 1.00 96.88 283 ASP A N 1
ATOM 2254 C CA . ASP A 1 283 ? 13.930 -11.135 14.989 1.00 96.88 283 ASP A CA 1
ATOM 2255 C C . ASP A 1 283 ? 14.075 -9.630 15.257 1.00 96.88 283 ASP A C 1
ATOM 2257 O O . ASP A 1 283 ? 13.171 -9.009 15.808 1.00 96.88 283 ASP A O 1
ATOM 2261 N N . LYS A 1 284 ? 15.164 -9.044 14.740 1.00 97.00 284 LYS A N 1
ATOM 2262 C CA . LYS A 1 284 ? 15.428 -7.604 14.701 1.00 97.00 284 LYS A CA 1
ATOM 2263 C C . LYS A 1 284 ? 15.989 -7.209 13.341 1.00 97.00 284 LYS A C 1
ATOM 2265 O O . LYS A 1 284 ? 16.810 -7.933 12.781 1.00 97.00 284 LYS A O 1
ATOM 2270 N N . VAL A 1 285 ? 15.617 -6.026 12.861 1.00 95.56 285 VAL A N 1
ATOM 2271 C CA . VAL A 1 285 ? 16.246 -5.371 11.702 1.00 95.56 285 VAL A CA 1
ATOM 2272 C C . VAL A 1 285 ? 17.022 -4.163 12.203 1.00 95.56 285 VAL A C 1
ATOM 2274 O O . VAL A 1 285 ? 16.488 -3.358 12.967 1.00 95.56 285 VAL A O 1
ATOM 2277 N N . THR A 1 286 ? 18.286 -4.026 11.805 1.00 94.19 286 THR A N 1
ATOM 2278 C CA . THR A 1 286 ? 19.153 -2.942 12.275 1.00 94.19 286 THR A CA 1
ATOM 2279 C C . THR A 1 286 ? 19.812 -2.178 11.132 1.00 94.19 286 THR A C 1
ATOM 2281 O O . THR A 1 286 ? 20.124 -2.722 10.072 1.00 94.19 286 THR A O 1
ATOM 2284 N N . VAL A 1 287 ? 20.029 -0.885 11.359 1.00 88.81 287 VAL A N 1
ATOM 2285 C CA . VAL A 1 287 ? 20.773 0.008 10.464 1.00 88.81 287 VAL A CA 1
ATOM 2286 C C . VAL A 1 287 ? 21.807 0.787 11.266 1.00 88.81 287 VAL A C 1
ATOM 2288 O O . VAL A 1 287 ? 21.644 0.996 12.468 1.00 88.81 287 VAL A O 1
ATOM 2291 N N . LEU A 1 288 ? 22.880 1.211 10.605 1.00 89.12 288 LEU A N 1
ATOM 2292 C CA . LEU A 1 288 ? 23.826 2.160 11.181 1.00 89.12 288 LEU A CA 1
ATOM 2293 C C . LEU A 1 288 ? 23.302 3.573 10.945 1.00 89.12 288 LEU A C 1
ATOM 2295 O O . LEU A 1 288 ? 22.953 3.916 9.815 1.00 89.12 288 LEU A O 1
ATOM 2299 N N . ASP A 1 289 ? 23.242 4.377 12.001 1.00 82.12 289 ASP A N 1
ATOM 2300 C CA . ASP A 1 289 ? 22.990 5.808 11.863 1.00 82.12 289 ASP A CA 1
ATOM 2301 C C . ASP A 1 289 ? 24.239 6.558 11.355 1.00 82.12 289 ASP A C 1
ATOM 2303 O O . ASP A 1 289 ? 25.307 5.975 11.138 1.00 82.12 289 ASP A O 1
ATOM 2307 N N . GLU A 1 290 ? 24.114 7.874 11.179 1.00 80.56 290 GLU A N 1
ATOM 2308 C CA . GLU A 1 290 ? 25.209 8.751 10.733 1.00 80.56 290 GLU A CA 1
ATOM 2309 C C . GLU A 1 290 ? 26.444 8.689 11.654 1.00 80.56 290 GLU A C 1
ATOM 2311 O O . GLU A 1 290 ? 27.570 8.914 11.209 1.00 80.56 290 GLU A O 1
ATOM 2316 N N . ASN A 1 291 ? 26.252 8.309 12.921 1.00 87.19 291 ASN A N 1
ATOM 2317 C CA . ASN A 1 291 ? 27.297 8.166 13.931 1.00 87.19 291 ASN A CA 1
ATOM 2318 C C . ASN A 1 291 ? 27.824 6.724 14.050 1.00 87.19 291 ASN A C 1
ATOM 2320 O O . ASN A 1 291 ? 28.608 6.431 14.956 1.00 87.19 291 ASN A O 1
ATOM 2324 N N . LYS A 1 292 ? 27.431 5.822 13.137 1.00 87.88 292 LYS A N 1
ATOM 2325 C CA . LYS A 1 292 ? 27.764 4.385 13.140 1.00 87.88 292 LYS A CA 1
ATOM 2326 C C . LYS A 1 292 ? 27.251 3.636 14.373 1.00 87.88 292 LYS A C 1
ATOM 2328 O O . LYS A 1 292 ? 27.794 2.592 14.740 1.00 87.88 292 LYS A O 1
ATOM 2333 N N . ILE A 1 293 ? 26.196 4.140 14.999 1.00 90.31 293 ILE A N 1
ATOM 2334 C CA . ILE A 1 293 ? 25.499 3.458 16.082 1.00 90.31 293 ILE A CA 1
ATOM 2335 C C . ILE A 1 293 ? 24.436 2.557 15.456 1.00 90.31 293 ILE A C 1
ATOM 2337 O O . ILE A 1 293 ? 23.675 2.963 14.580 1.00 90.31 293 ILE A O 1
ATOM 2341 N N . THR A 1 294 ? 24.395 1.300 15.896 1.00 91.31 294 THR A N 1
ATOM 2342 C CA . THR A 1 294 ? 23.381 0.344 15.445 1.00 91.31 294 THR A CA 1
ATOM 2343 C C . THR A 1 294 ? 22.031 0.699 16.065 1.00 91.31 294 THR A C 1
ATOM 2345 O O . THR A 1 294 ? 21.870 0.638 17.285 1.00 91.31 294 THR A O 1
ATOM 2348 N N . LYS A 1 295 ? 21.053 1.044 15.226 1.00 91.50 295 LYS A N 1
ATOM 2349 C CA . LYS A 1 295 ? 19.666 1.323 15.611 1.00 91.50 295 LYS A CA 1
ATOM 2350 C C . LYS A 1 295 ? 18.748 0.249 15.040 1.00 91.50 295 LYS A C 1
ATOM 2352 O O . LYS A 1 295 ? 18.838 -0.099 13.867 1.00 91.50 295 LYS A O 1
ATOM 2357 N N . GLU A 1 296 ? 17.844 -0.258 15.870 1.00 93.56 296 GLU A N 1
ATOM 2358 C CA . GLU A 1 296 ? 16.782 -1.163 15.431 1.00 93.56 296 GLU A CA 1
ATOM 2359 C C . GLU A 1 296 ? 15.658 -0.381 14.740 1.00 93.56 296 GLU A C 1
ATOM 2361 O O . GLU A 1 296 ? 15.134 0.582 15.314 1.00 93.56 296 GLU A O 1
ATOM 2366 N N . VAL A 1 297 ? 15.278 -0.822 13.542 1.00 93.31 297 VAL A N 1
ATOM 2367 C CA . VAL A 1 297 ? 14.227 -0.236 12.697 1.00 93.31 297 VAL A CA 1
ATOM 2368 C C . VAL A 1 297 ? 13.072 -1.217 12.496 1.00 93.31 297 VAL A C 1
ATOM 2370 O O . VAL A 1 297 ? 13.185 -2.406 12.791 1.00 93.31 297 VAL A O 1
ATOM 2373 N N . ASN A 1 298 ? 11.936 -0.706 12.019 1.00 95.06 298 ASN A N 1
ATOM 2374 C CA . ASN A 1 298 ? 10.712 -1.498 11.859 1.00 95.06 298 ASN A CA 1
ATOM 2375 C C . ASN A 1 298 ? 10.772 -2.417 10.634 1.00 95.06 298 ASN A C 1
ATOM 2377 O O . ASN A 1 298 ? 10.265 -3.537 10.674 1.00 95.06 298 ASN A O 1
ATOM 2381 N N . GLY A 1 299 ? 11.403 -1.940 9.567 1.00 95.94 299 GLY A N 1
ATOM 2382 C CA . GLY A 1 299 ? 11.618 -2.663 8.330 1.00 95.94 299 GLY A CA 1
ATOM 2383 C C . GLY A 1 299 ? 12.762 -2.038 7.543 1.00 95.94 299 GLY A C 1
ATOM 2384 O O . GLY A 1 299 ? 13.274 -0.974 7.913 1.00 95.94 299 GLY A O 1
ATOM 2385 N N . LYS A 1 300 ? 13.207 -2.752 6.515 1.00 95.12 300 LYS A N 1
ATOM 2386 C CA . LYS A 1 300 ? 14.221 -2.285 5.576 1.00 95.12 300 LYS A CA 1
ATOM 2387 C C . LYS A 1 300 ? 14.018 -2.956 4.230 1.00 95.12 300 LYS A C 1
ATOM 2389 O O . LYS A 1 300 ? 13.882 -4.176 4.165 1.00 95.12 300 LYS A O 1
ATOM 2394 N N . THR A 1 301 ? 14.111 -2.174 3.166 1.00 95.88 301 THR A N 1
ATOM 2395 C CA . THR A 1 301 ? 14.162 -2.685 1.799 1.00 95.88 301 THR A CA 1
ATOM 2396 C C . THR A 1 301 ? 15.551 -2.481 1.219 1.00 95.88 301 THR A C 1
ATOM 2398 O O . THR A 1 301 ? 16.098 -1.380 1.262 1.00 95.88 301 THR A O 1
ATOM 2401 N N . GLU A 1 302 ? 16.122 -3.539 0.655 1.00 92.88 302 GLU A N 1
ATOM 2402 C CA . GLU A 1 302 ? 17.432 -3.518 0.016 1.00 92.88 302 GLU A CA 1
ATOM 2403 C C . GLU A 1 302 ? 17.347 -3.958 -1.443 1.00 92.88 302 GLU A C 1
ATOM 2405 O O . GLU A 1 302 ? 16.665 -4.921 -1.803 1.00 92.88 302 GLU A O 1
ATOM 2410 N N . HIS A 1 303 ? 18.126 -3.276 -2.278 1.00 91.62 303 HIS A N 1
ATOM 2411 C CA . HIS A 1 303 ? 18.382 -3.660 -3.657 1.00 91.62 303 HIS A CA 1
ATOM 2412 C C . HIS A 1 303 ? 19.877 -3.541 -3.945 1.00 91.62 303 HIS A C 1
ATOM 2414 O O . HIS A 1 303 ? 20.512 -2.546 -3.595 1.00 91.62 303 HIS A O 1
ATOM 2420 N N . THR A 1 304 ? 20.440 -4.565 -4.586 1.00 83.19 304 THR A N 1
ATOM 2421 C CA . THR A 1 304 ? 21.815 -4.524 -5.098 1.00 83.19 304 THR A CA 1
ATOM 2422 C C . THR A 1 304 ? 21.772 -4.176 -6.586 1.00 83.19 304 THR A C 1
ATOM 2424 O O . THR A 1 304 ? 21.144 -4.921 -7.342 1.00 83.19 304 THR A O 1
ATOM 2427 N N . PRO A 1 305 ? 22.443 -3.105 -7.051 1.00 79.25 305 PRO A N 1
ATOM 2428 C CA . PRO A 1 305 ? 22.480 -2.757 -8.469 1.00 79.25 305 PRO A CA 1
ATOM 2429 C C . PRO A 1 305 ? 22.901 -3.941 -9.351 1.00 79.25 305 PRO A C 1
ATOM 2431 O O . PRO A 1 305 ? 23.896 -4.609 -9.080 1.00 79.25 305 PRO A O 1
ATOM 2434 N N . GLY A 1 306 ? 22.126 -4.210 -10.403 1.00 72.75 306 GLY A N 1
ATOM 2435 C CA . GLY A 1 306 ? 22.319 -5.365 -11.290 1.00 72.75 306 GLY A CA 1
ATOM 2436 C C . GLY A 1 306 ? 21.627 -6.657 -10.836 1.00 72.75 306 GLY A C 1
ATOM 2437 O O . GLY A 1 306 ? 21.501 -7.576 -11.642 1.00 72.75 306 GLY A O 1
ATOM 2438 N N . SER A 1 307 ? 21.128 -6.720 -9.598 1.00 82.00 307 SER A N 1
ATOM 2439 C CA . SER A 1 307 ? 20.244 -7.794 -9.132 1.00 82.00 307 SER A CA 1
ATOM 2440 C C . SER A 1 307 ? 18.806 -7.560 -9.596 1.00 82.00 307 SER A C 1
ATOM 2442 O O . SER A 1 307 ? 18.319 -6.427 -9.592 1.00 82.00 307 SER A O 1
ATOM 2444 N N . THR A 1 308 ? 18.106 -8.643 -9.933 1.00 83.81 308 THR A N 1
ATOM 2445 C CA . THR A 1 308 ? 16.647 -8.645 -10.118 1.00 83.81 308 THR A CA 1
ATOM 2446 C C . THR A 1 308 ? 15.902 -8.874 -8.803 1.00 83.81 308 THR A C 1
ATOM 2448 O O . THR A 1 308 ? 14.725 -8.556 -8.713 1.00 83.81 308 THR A O 1
ATOM 2451 N N . LEU A 1 309 ? 16.565 -9.401 -7.769 1.00 85.50 309 LEU A N 1
ATOM 2452 C CA . LEU A 1 309 ? 15.964 -9.651 -6.461 1.00 85.50 309 LEU A CA 1
ATOM 2453 C C . LEU A 1 309 ? 16.123 -8.439 -5.538 1.00 85.50 309 LEU A C 1
ATOM 2455 O O . LEU A 1 309 ? 17.241 -7.954 -5.331 1.00 85.50 309 LEU A O 1
ATOM 2459 N N . MET A 1 310 ? 15.007 -8.016 -4.952 1.00 92.56 310 MET A N 1
ATOM 2460 C CA . MET A 1 310 ? 14.923 -7.081 -3.832 1.00 92.56 310 MET A CA 1
ATOM 2461 C C . MET A 1 310 ? 14.524 -7.821 -2.564 1.00 92.56 310 MET A C 1
ATOM 2463 O O . MET A 1 310 ? 13.680 -8.717 -2.609 1.00 92.5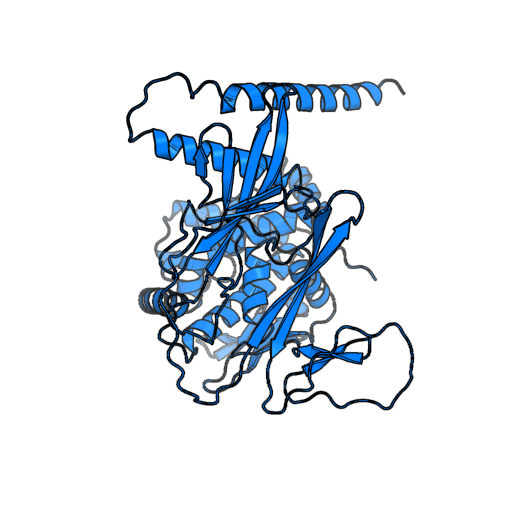6 310 MET A O 1
ATOM 2467 N N . THR A 1 311 ? 15.091 -7.422 -1.431 1.00 94.81 311 THR A N 1
ATOM 2468 C CA . THR A 1 311 ? 14.776 -8.029 -0.135 1.00 94.81 311 THR A CA 1
ATOM 2469 C C . THR A 1 311 ? 14.089 -7.007 0.753 1.00 94.81 311 THR A C 1
ATOM 2471 O O . THR A 1 311 ? 14.622 -5.923 0.968 1.00 94.81 311 THR A O 1
ATOM 2474 N N . ILE A 1 312 ? 12.923 -7.367 1.282 1.00 97.88 312 ILE A N 1
ATOM 2475 C CA . ILE A 1 312 ? 12.226 -6.638 2.338 1.00 97.88 312 ILE A CA 1
ATOM 2476 C C . ILE A 1 312 ? 12.400 -7.425 3.635 1.00 97.88 312 ILE A C 1
ATOM 2478 O O . ILE A 1 312 ? 11.949 -8.565 3.748 1.00 97.88 312 ILE A O 1
ATOM 2482 N N . GLU A 1 313 ? 13.023 -6.814 4.629 1.00 98.06 313 GLU A N 1
ATOM 2483 C CA . GLU A 1 313 ? 13.138 -7.366 5.974 1.00 98.06 313 GLU A CA 1
ATOM 2484 C C . GLU A 1 313 ? 12.169 -6.643 6.907 1.00 98.06 313 GLU A C 1
ATOM 2486 O O . GLU A 1 313 ? 12.173 -5.414 6.978 1.00 98.06 313 GLU A O 1
ATOM 2491 N N . ILE A 1 314 ? 11.354 -7.397 7.645 1.00 98.12 314 ILE A N 1
ATOM 2492 C CA . ILE A 1 314 ? 10.434 -6.858 8.653 1.00 98.12 314 ILE A CA 1
ATOM 2493 C C . ILE A 1 314 ? 10.876 -7.330 10.037 1.00 98.12 314 ILE A C 1
ATOM 2495 O O . ILE A 1 314 ? 11.130 -8.517 10.246 1.00 98.12 314 ILE A O 1
ATOM 2499 N N . SER A 1 315 ? 10.964 -6.394 10.983 1.00 98.12 315 SER A N 1
ATOM 2500 C CA . SER A 1 315 ? 11.379 -6.672 12.358 1.00 98.12 315 SER A CA 1
ATOM 2501 C C . SER A 1 315 ? 10.226 -7.254 13.179 1.00 98.12 315 SER A C 1
ATOM 2503 O O . SER A 1 315 ? 9.211 -6.582 13.409 1.00 98.12 315 SER A O 1
ATOM 2505 N N . THR A 1 316 ? 10.383 -8.489 13.652 1.00 97.44 316 THR A N 1
ATOM 2506 C CA . THR A 1 316 ? 9.399 -9.195 14.481 1.00 97.44 316 THR A CA 1
ATOM 2507 C C . THR A 1 316 ? 9.249 -8.539 15.850 1.00 97.44 316 THR A C 1
ATOM 2509 O O . THR A 1 316 ? 8.120 -8.298 16.291 1.00 97.44 316 THR A O 1
ATOM 2512 N N . SER A 1 317 ? 10.353 -8.178 16.512 1.00 96.81 317 SER A N 1
ATOM 2513 C CA . SER A 1 317 ? 10.331 -7.452 17.792 1.00 96.81 317 SER A CA 1
ATOM 2514 C C . SER A 1 317 ? 9.522 -6.157 17.690 1.00 96.81 317 SER A C 1
ATOM 2516 O O . SER A 1 317 ? 8.574 -5.959 18.453 1.00 96.81 317 SER A O 1
ATOM 2518 N N . ARG A 1 318 ? 9.815 -5.313 16.690 1.00 96.12 318 ARG A N 1
ATOM 2519 C CA . ARG A 1 318 ? 9.091 -4.049 16.468 1.00 96.12 318 ARG A CA 1
ATOM 2520 C C . ARG A 1 318 ? 7.641 -4.275 16.077 1.00 96.12 318 ARG A C 1
ATOM 2522 O O . ARG A 1 318 ? 6.758 -3.569 16.557 1.00 96.12 318 ARG A O 1
ATOM 2529 N N . THR A 1 319 ? 7.364 -5.263 15.231 1.00 96.12 319 THR A N 1
ATOM 2530 C CA . THR A 1 319 ? 5.987 -5.571 14.820 1.00 96.12 319 THR A CA 1
ATOM 2531 C C . THR A 1 319 ? 5.120 -5.981 16.014 1.00 96.12 319 THR A C 1
ATOM 2533 O O . THR A 1 319 ? 3.948 -5.595 16.099 1.00 96.12 319 THR A O 1
ATOM 2536 N N . ASN A 1 320 ? 5.690 -6.711 16.973 1.00 95.06 320 ASN A N 1
ATOM 2537 C CA . ASN A 1 320 ? 5.004 -7.096 18.206 1.00 95.06 320 ASN A CA 1
ATOM 2538 C C . ASN A 1 320 ? 4.856 -5.933 19.202 1.00 95.06 320 ASN A C 1
ATOM 2540 O O . ASN A 1 320 ? 3.905 -5.911 19.989 1.00 95.06 320 ASN A O 1
ATOM 2544 N N . GLU A 1 321 ? 5.747 -4.941 19.159 1.00 94.94 321 GLU A N 1
ATOM 2545 C CA . GLU A 1 321 ? 5.636 -3.713 19.951 1.00 94.94 321 GLU A CA 1
ATOM 2546 C C . GLU A 1 321 ? 4.544 -2.770 19.427 1.00 94.94 321 GLU A C 1
ATOM 2548 O O . GLU A 1 321 ? 3.843 -2.157 20.239 1.00 94.94 321 GLU A O 1
ATOM 2553 N N . HIS A 1 322 ? 4.357 -2.692 18.109 1.00 95.31 322 HIS A N 1
ATOM 2554 C CA . HIS A 1 322 ? 3.434 -1.753 17.470 1.00 95.31 322 HIS A CA 1
ATOM 2555 C C . HIS A 1 322 ? 1.996 -2.268 17.336 1.00 95.31 322 HIS A C 1
ATOM 2557 O O . HIS A 1 322 ? 1.702 -3.465 17.439 1.00 95.31 322 HIS A O 1
ATOM 2563 N N . SER A 1 323 ? 1.068 -1.342 17.083 1.00 96.31 323 SER A N 1
ATOM 2564 C CA . SER A 1 323 ? -0.310 -1.687 16.734 1.00 96.31 323 SER A CA 1
ATOM 2565 C C . SER A 1 323 ? -0.367 -2.451 15.407 1.00 96.31 323 SER A C 1
ATOM 2567 O O . SER A 1 323 ? 0.561 -2.416 14.598 1.00 96.31 323 SER A O 1
ATOM 2569 N N . ALA A 1 324 ? -1.449 -3.192 15.183 1.00 96.88 324 ALA A N 1
ATOM 2570 C CA . ALA A 1 324 ? -1.677 -3.916 13.936 1.00 96.88 324 ALA A CA 1
ATOM 2571 C C . ALA A 1 324 ? -1.647 -2.982 12.717 1.00 96.88 324 ALA A C 1
ATOM 2573 O O . ALA A 1 324 ? -1.035 -3.307 11.701 1.00 96.88 324 ALA A O 1
ATOM 2574 N N . LEU A 1 325 ? -2.261 -1.803 12.844 1.00 97.12 325 LEU A N 1
ATOM 2575 C CA . LEU A 1 325 ? -2.321 -0.820 11.770 1.00 97.12 325 LEU A CA 1
ATOM 2576 C C . LEU A 1 325 ? -0.948 -0.196 11.465 1.00 97.12 325 LEU A C 1
ATOM 2578 O O . LEU A 1 325 ? -0.618 -0.001 10.298 1.00 97.12 325 LEU A O 1
ATOM 2582 N N . ASP A 1 326 ? -0.126 0.079 12.479 1.00 96.94 326 ASP A N 1
ATOM 2583 C CA . ASP A 1 326 ? 1.221 0.633 12.272 1.00 96.94 326 ASP A CA 1
ATOM 2584 C C . ASP A 1 326 ? 2.214 -0.414 11.727 1.00 96.94 326 ASP A C 1
ATOM 2586 O O . ASP A 1 326 ? 3.070 -0.126 10.883 1.00 96.94 326 ASP A O 1
ATOM 2590 N N . ALA A 1 327 ? 2.047 -1.681 12.112 1.00 96.88 327 ALA A N 1
ATOM 2591 C CA . ALA A 1 327 ? 2.753 -2.787 11.471 1.00 96.88 327 ALA A CA 1
ATOM 2592 C C . ALA A 1 327 ? 2.345 -2.939 9.989 1.00 96.88 327 ALA A C 1
ATOM 2594 O O . ALA A 1 327 ? 3.213 -3.071 9.127 1.00 96.88 327 ALA A O 1
ATOM 2595 N N . ALA A 1 328 ? 1.051 -2.826 9.661 1.00 97.06 328 ALA A N 1
ATOM 2596 C CA . ALA A 1 328 ? 0.579 -2.825 8.273 1.00 97.06 328 ALA A CA 1
ATOM 2597 C C . ALA A 1 328 ? 1.138 -1.639 7.464 1.00 97.06 328 ALA A C 1
ATOM 2599 O O . ALA A 1 328 ? 1.577 -1.822 6.328 1.00 97.06 328 ALA A O 1
ATOM 2600 N N . ARG A 1 329 ? 1.193 -0.438 8.062 1.00 97.38 329 ARG A N 1
ATOM 2601 C CA . ARG A 1 329 ? 1.869 0.738 7.481 1.00 97.38 329 ARG A CA 1
ATOM 2602 C C . ARG A 1 329 ? 3.328 0.433 7.158 1.00 97.38 329 ARG A C 1
ATOM 2604 O O . ARG A 1 329 ? 3.776 0.783 6.073 1.00 97.38 329 ARG A O 1
ATOM 2611 N N . THR A 1 330 ? 4.045 -0.230 8.065 1.00 97.19 330 THR A N 1
ATOM 2612 C CA . THR A 1 330 ? 5.444 -0.634 7.845 1.00 97.19 330 THR A CA 1
ATOM 2613 C C . THR A 1 330 ? 5.572 -1.546 6.625 1.00 97.19 330 THR A C 1
ATOM 2615 O O . THR A 1 330 ? 6.356 -1.246 5.736 1.00 97.19 330 THR A O 1
ATOM 2618 N N . ILE A 1 331 ? 4.759 -2.599 6.522 1.00 97.50 331 ILE A N 1
ATOM 2619 C CA . ILE A 1 331 ? 4.793 -3.518 5.371 1.00 97.50 331 ILE A CA 1
ATOM 2620 C C . ILE A 1 331 ? 4.532 -2.765 4.055 1.00 97.50 331 ILE A C 1
ATOM 2622 O O . ILE A 1 331 ? 5.274 -2.930 3.089 1.00 97.50 331 ILE A O 1
ATOM 2626 N N . LEU A 1 332 ? 3.511 -1.900 4.020 1.00 97.12 332 LEU A N 1
ATOM 2627 C CA . LEU A 1 332 ? 3.209 -1.087 2.836 1.00 97.12 332 LEU A CA 1
ATOM 2628 C C . LEU A 1 332 ? 4.347 -0.127 2.478 1.00 97.12 332 LEU A C 1
ATOM 2630 O O . LEU A 1 332 ? 4.672 0.017 1.304 1.00 97.12 332 LEU A O 1
ATOM 2634 N N . HIS A 1 333 ? 4.951 0.512 3.478 1.00 96.12 333 HIS A N 1
ATOM 2635 C CA . HIS A 1 333 ? 6.088 1.411 3.303 1.00 96.12 333 HIS A CA 1
ATOM 2636 C C . HIS A 1 333 ? 7.263 0.700 2.618 1.00 96.12 333 HIS A C 1
ATOM 2638 O O . HIS A 1 333 ? 7.801 1.214 1.638 1.00 96.12 333 HIS A O 1
ATOM 2644 N N . GLU A 1 334 ? 7.594 -0.516 3.052 1.00 97.31 334 GLU A N 1
ATOM 2645 C CA . GLU A 1 334 ? 8.662 -1.303 2.430 1.00 97.31 334 GLU A CA 1
ATOM 2646 C C . GLU A 1 334 ? 8.319 -1.764 1.001 1.00 97.31 334 GLU A C 1
ATOM 2648 O O . GLU A 1 334 ? 9.154 -1.684 0.100 1.00 97.31 334 GLU A O 1
ATOM 2653 N N . TYR A 1 335 ? 7.071 -2.158 0.720 1.00 96.69 335 TYR A N 1
ATOM 2654 C CA . TYR A 1 335 ? 6.673 -2.449 -0.666 1.00 96.69 335 TYR A CA 1
ATOM 2655 C C . TYR A 1 335 ? 6.771 -1.222 -1.580 1.00 96.69 335 TYR A C 1
ATOM 2657 O O . TYR A 1 335 ? 7.117 -1.362 -2.755 1.00 96.69 335 TYR A O 1
ATOM 2665 N N . ILE A 1 336 ? 6.505 -0.016 -1.066 1.00 95.25 336 ILE A N 1
ATOM 2666 C CA . ILE A 1 336 ? 6.700 1.215 -1.843 1.00 95.25 336 ILE A CA 1
ATOM 2667 C C . ILE A 1 336 ? 8.189 1.426 -2.120 1.00 95.25 336 ILE A C 1
ATOM 2669 O O . ILE A 1 336 ? 8.534 1.752 -3.253 1.00 95.25 336 ILE A O 1
ATOM 2673 N N . HIS A 1 337 ? 9.084 1.176 -1.158 1.00 94.25 337 HIS A N 1
ATOM 2674 C CA . HIS A 1 337 ? 10.526 1.188 -1.435 1.00 94.25 337 HIS A CA 1
ATOM 2675 C C . HIS A 1 337 ? 10.908 0.222 -2.562 1.00 94.25 337 HIS A C 1
ATOM 2677 O O . HIS A 1 337 ? 11.658 0.606 -3.462 1.00 94.25 337 HIS A O 1
ATOM 2683 N N . ALA A 1 338 ? 10.358 -0.995 -2.567 1.00 94.75 338 ALA A N 1
ATOM 2684 C CA . ALA A 1 338 ? 10.601 -1.955 -3.641 1.00 94.75 338 ALA A CA 1
ATOM 2685 C C . ALA A 1 338 ? 10.086 -1.448 -5.003 1.00 94.75 338 ALA A C 1
ATOM 2687 O O . ALA A 1 338 ? 10.769 -1.578 -6.019 1.00 94.75 338 ALA A O 1
ATOM 2688 N N . ASP A 1 339 ? 8.918 -0.804 -5.049 1.00 92.75 339 ASP A N 1
ATOM 2689 C CA . ASP A 1 339 ? 8.381 -0.229 -6.293 1.00 92.75 339 ASP A CA 1
ATOM 2690 C C . ASP A 1 339 ? 9.190 0.969 -6.788 1.00 92.75 339 ASP A C 1
ATOM 2692 O O . ASP A 1 339 ? 9.407 1.134 -7.990 1.00 92.75 339 ASP A O 1
ATOM 2696 N N . MET A 1 340 ? 9.717 1.766 -5.866 1.00 89.88 340 MET A N 1
ATOM 2697 C CA . MET A 1 340 ? 10.649 2.835 -6.192 1.00 89.88 340 MET A CA 1
ATOM 2698 C C . MET A 1 340 ? 11.951 2.283 -6.770 1.00 89.88 340 MET A C 1
ATOM 2700 O O . MET A 1 340 ? 12.414 2.792 -7.785 1.00 89.88 340 MET A O 1
ATOM 2704 N N . TYR A 1 341 ? 12.510 1.214 -6.197 1.00 91.50 341 TYR A N 1
ATOM 2705 C CA . TYR A 1 341 ? 13.681 0.542 -6.762 1.00 91.50 341 TYR A CA 1
ATOM 2706 C C . TYR A 1 341 ? 13.409 -0.035 -8.153 1.00 91.50 341 TYR A C 1
ATOM 2708 O O . TYR A 1 341 ? 14.208 0.199 -9.061 1.00 91.50 341 TYR A O 1
ATOM 2716 N N . ARG A 1 342 ? 12.263 -0.703 -8.351 1.00 90.25 342 ARG A N 1
ATOM 2717 C CA . ARG A 1 342 ? 11.814 -1.168 -9.674 1.00 90.25 342 ARG A CA 1
ATOM 2718 C C . ARG A 1 342 ? 11.822 -0.025 -10.687 1.00 90.25 342 ARG A C 1
ATOM 2720 O O . ARG A 1 342 ? 12.336 -0.191 -11.786 1.00 90.25 342 ARG A O 1
ATOM 2727 N N . LYS A 1 343 ? 11.271 1.137 -10.326 1.00 88.25 343 LYS A N 1
ATOM 2728 C CA . LYS A 1 343 ? 11.212 2.313 -11.207 1.00 88.25 343 LYS A CA 1
ATOM 2729 C C . LYS A 1 343 ? 12.590 2.922 -11.466 1.00 88.25 343 LYS A C 1
ATOM 2731 O O . LYS A 1 343 ? 12.896 3.222 -12.614 1.00 88.25 343 LYS A O 1
ATOM 2736 N N . THR A 1 344 ? 13.430 3.058 -10.440 1.00 87.19 344 THR A N 1
ATOM 2737 C CA . THR A 1 344 ? 14.784 3.623 -10.565 1.00 87.19 344 THR A CA 1
ATOM 2738 C C . THR A 1 344 ? 15.705 2.756 -11.422 1.00 87.19 344 THR A C 1
ATOM 2740 O O . THR A 1 344 ? 16.501 3.292 -12.189 1.00 87.19 344 THR A O 1
ATOM 2743 N N . TYR A 1 345 ? 15.621 1.431 -11.287 1.00 85.38 345 TYR A N 1
ATOM 2744 C CA . TYR A 1 345 ? 16.555 0.499 -11.927 1.00 85.38 345 TYR A CA 1
ATOM 2745 C C . TYR A 1 345 ? 15.989 -0.215 -13.159 1.00 85.38 345 TYR A C 1
ATOM 2747 O O . TYR A 1 345 ? 16.697 -1.028 -13.754 1.00 85.38 345 TYR A O 1
ATOM 2755 N N . SER A 1 346 ? 14.747 0.088 -13.552 1.00 84.56 346 SER A N 1
ATOM 2756 C CA . SER A 1 346 ? 14.121 -0.446 -14.764 1.00 84.56 346 SER A CA 1
ATOM 2757 C C . SER A 1 346 ? 14.973 -0.174 -16.000 1.00 84.56 346 SER A C 1
ATOM 2759 O O . SER A 1 346 ? 15.446 0.946 -16.218 1.00 84.56 346 SER A O 1
ATOM 2761 N N . LYS A 1 347 ? 15.114 -1.186 -16.860 1.00 79.69 347 LYS A N 1
ATOM 2762 C CA . LYS A 1 347 ? 15.759 -1.018 -18.175 1.00 79.69 347 LYS A CA 1
ATOM 2763 C C . LYS A 1 347 ? 14.833 -0.388 -19.210 1.00 79.69 347 LYS A C 1
ATOM 2765 O O . LYS A 1 347 ? 15.309 0.103 -20.235 1.00 79.69 347 LYS A O 1
ATOM 2770 N N . ASP A 1 348 ? 13.525 -0.381 -18.961 1.00 79.19 348 ASP A N 1
ATOM 2771 C CA . ASP A 1 348 ? 12.546 0.262 -19.835 1.00 79.19 348 ASP A CA 1
ATOM 2772 C C . ASP A 1 348 ? 12.468 1.769 -19.556 1.00 79.19 348 ASP A C 1
ATOM 2774 O O . ASP A 1 348 ? 11.516 2.291 -18.971 1.00 79.19 348 ASP A O 1
ATOM 2778 N N . ILE A 1 349 ? 13.497 2.480 -20.016 1.00 74.56 349 ILE A N 1
ATOM 2779 C CA . ILE A 1 349 ? 13.621 3.940 -19.907 1.00 74.56 349 ILE A CA 1
ATOM 2780 C C . ILE A 1 349 ? 12.645 4.705 -20.816 1.00 74.56 349 ILE A C 1
ATOM 2782 O O . ILE A 1 349 ? 12.625 5.932 -20.803 1.00 74.56 349 ILE A O 1
ATOM 2786 N N . THR A 1 350 ? 11.855 4.001 -21.632 1.00 76.62 350 THR A N 1
ATOM 2787 C CA . THR A 1 350 ? 10.829 4.610 -22.493 1.00 76.62 350 THR A CA 1
ATOM 2788 C C . THR A 1 350 ? 9.442 4.581 -21.863 1.00 76.62 350 THR A C 1
ATOM 2790 O O . THR A 1 350 ? 8.535 5.280 -22.323 1.00 76.62 350 THR A O 1
ATOM 2793 N N . ASN A 1 351 ? 9.272 3.807 -20.789 1.00 78.44 351 ASN A N 1
ATOM 2794 C CA . ASN A 1 351 ? 8.031 3.740 -20.044 1.00 78.44 351 ASN A CA 1
ATOM 2795 C C . ASN A 1 351 ? 7.732 5.087 -19.370 1.00 78.44 351 ASN A C 1
ATOM 2797 O O . ASN A 1 351 ? 8.518 5.600 -18.574 1.00 78.44 351 ASN A O 1
ATOM 2801 N N . LYS A 1 352 ? 6.554 5.649 -19.662 1.00 78.00 352 LYS A N 1
ATOM 2802 C CA . LYS A 1 352 ? 6.123 6.938 -19.112 1.00 78.00 352 LYS A CA 1
ATOM 2803 C C . LYS A 1 352 ? 6.069 6.946 -17.580 1.00 78.00 352 LYS A C 1
ATOM 2805 O O . LYS A 1 352 ? 6.448 7.945 -16.986 1.00 78.00 352 LYS A O 1
ATOM 2810 N N . GLU A 1 353 ? 5.653 5.848 -16.946 1.00 81.31 353 GLU A N 1
ATOM 2811 C CA . GLU A 1 353 ? 5.632 5.730 -15.480 1.00 81.31 353 GLU A CA 1
ATOM 2812 C C . GLU A 1 353 ? 7.044 5.887 -14.893 1.00 81.31 353 GLU A C 1
ATOM 2814 O O . GLU A 1 353 ? 7.234 6.602 -13.911 1.00 81.31 353 GLU A O 1
ATOM 2819 N N . VAL A 1 354 ? 8.039 5.253 -15.524 1.00 81.75 354 VAL A N 1
ATOM 2820 C CA . VAL A 1 354 ? 9.454 5.323 -15.124 1.00 81.75 354 VAL A CA 1
ATOM 2821 C C . VAL A 1 354 ? 10.000 6.736 -15.328 1.00 81.75 354 VAL A C 1
ATOM 2823 O O . VAL A 1 354 ? 10.653 7.278 -14.441 1.00 81.75 354 VAL A O 1
ATOM 2826 N N . LEU A 1 355 ? 9.692 7.362 -16.466 1.00 76.94 355 LEU A N 1
ATOM 2827 C CA . LEU A 1 355 ? 10.121 8.729 -16.772 1.00 76.94 355 LEU A CA 1
ATOM 2828 C C . LEU A 1 355 ? 9.530 9.760 -15.801 1.00 76.94 355 LEU A C 1
ATOM 2830 O O . LEU A 1 355 ? 10.266 10.595 -15.270 1.00 76.94 355 LEU A O 1
ATOM 2834 N N . ASP A 1 356 ? 8.221 9.687 -15.549 1.00 81.38 356 ASP A N 1
ATOM 2835 C CA . ASP A 1 356 ? 7.529 10.587 -14.623 1.00 81.38 356 ASP A CA 1
ATOM 2836 C C . ASP A 1 356 ? 8.060 10.394 -13.191 1.00 81.38 356 ASP A C 1
ATOM 2838 O O . ASP A 1 356 ? 8.336 11.376 -12.498 1.00 81.38 356 ASP A O 1
ATOM 2842 N N . PHE A 1 357 ? 8.295 9.144 -12.770 1.00 86.56 357 PHE A N 1
ATOM 2843 C CA . PHE A 1 357 ? 8.910 8.851 -11.477 1.00 86.56 357 PHE A CA 1
ATOM 2844 C C . PHE A 1 357 ? 10.330 9.413 -11.363 1.00 86.56 357 PHE A C 1
ATOM 2846 O O . PHE A 1 357 ? 10.627 10.075 -10.371 1.00 86.56 357 PHE A O 1
ATOM 2853 N N . ASN A 1 358 ? 11.193 9.191 -12.359 1.00 83.31 358 ASN A N 1
ATOM 2854 C CA . ASN A 1 358 ? 12.584 9.654 -12.329 1.00 83.31 358 ASN A CA 1
ATOM 2855 C C . ASN A 1 358 ? 12.668 11.177 -12.206 1.00 83.31 358 ASN A C 1
ATOM 2857 O O . ASN A 1 358 ? 13.444 11.683 -11.397 1.00 83.31 358 ASN A O 1
ATOM 2861 N N . LYS A 1 359 ? 11.799 11.908 -12.914 1.00 81.88 359 LYS A N 1
ATOM 2862 C CA . LYS A 1 359 ? 11.705 13.368 -12.794 1.00 81.88 359 LYS A CA 1
ATOM 2863 C C . LYS A 1 359 ? 11.376 13.810 -11.365 1.00 81.88 359 LYS A C 1
ATOM 2865 O O . LYS A 1 359 ? 11.967 14.763 -10.858 1.00 81.88 359 LYS A O 1
ATOM 2870 N N . THR A 1 360 ? 10.432 13.140 -10.705 1.00 76.25 360 THR A N 1
ATOM 2871 C CA . THR A 1 360 ? 10.115 13.440 -9.303 1.00 76.25 360 THR A CA 1
ATOM 2872 C C . THR A 1 360 ? 11.243 13.004 -8.370 1.00 76.25 360 THR A C 1
ATOM 2874 O O . THR A 1 360 ? 11.591 13.744 -7.454 1.00 76.25 360 THR A O 1
ATOM 2877 N N . TYR A 1 361 ? 11.854 11.846 -8.612 1.00 83.56 361 TYR A N 1
ATOM 2878 C CA . TYR A 1 361 ? 12.952 11.331 -7.802 1.00 83.56 361 TYR A CA 1
ATOM 2879 C C . TYR A 1 361 ? 14.153 12.287 -7.791 1.00 83.56 361 TYR A C 1
ATOM 2881 O O . TYR A 1 361 ? 14.680 12.601 -6.724 1.00 83.56 361 TYR A O 1
ATOM 2889 N N . GLU A 1 362 ? 14.519 12.838 -8.950 1.00 82.75 362 GLU A N 1
ATOM 2890 C CA . GLU A 1 362 ? 15.544 13.883 -9.078 1.00 82.75 362 GLU A CA 1
ATOM 2891 C C . GLU A 1 362 ? 15.188 15.153 -8.289 1.00 82.75 362 GLU A C 1
ATOM 2893 O O . GLU A 1 362 ? 16.050 15.729 -7.626 1.00 82.75 362 GLU A O 1
ATOM 2898 N N . ALA A 1 363 ? 13.918 15.573 -8.304 1.00 77.19 363 ALA A N 1
ATOM 2899 C CA . ALA A 1 363 ? 13.469 16.783 -7.612 1.00 77.19 363 ALA A CA 1
ATOM 2900 C C . ALA A 1 363 ? 13.521 16.673 -6.075 1.00 77.19 363 ALA A C 1
ATOM 2902 O O . ALA A 1 363 ? 13.713 17.683 -5.393 1.00 77.19 363 ALA A O 1
ATOM 2903 N N . TYR A 1 364 ? 13.346 15.468 -5.522 1.00 75.56 364 TYR A N 1
ATOM 2904 C CA . TYR A 1 364 ? 13.340 15.231 -4.071 1.00 75.56 364 TYR A CA 1
ATOM 2905 C C . TYR A 1 364 ? 14.631 14.587 -3.541 1.00 75.56 364 TYR A C 1
ATOM 2907 O O . TYR A 1 364 ? 14.851 14.581 -2.327 1.00 75.56 364 TYR A O 1
ATOM 2915 N N . GLY A 1 365 ? 15.495 14.075 -4.421 1.00 70.75 365 GLY A N 1
ATOM 2916 C CA . GLY A 1 365 ? 16.877 13.668 -4.142 1.00 70.75 365 GLY A CA 1
ATOM 2917 C C . GLY A 1 365 ? 17.061 12.409 -3.287 1.00 70.75 365 GLY A C 1
ATOM 2918 O O . GLY A 1 365 ? 18.188 11.945 -3.134 1.00 70.75 365 GLY A O 1
ATOM 2919 N N . ASN A 1 366 ? 15.995 11.845 -2.712 1.00 81.44 366 ASN A N 1
ATOM 2920 C CA . ASN A 1 366 ? 16.039 10.591 -1.960 1.00 81.44 366 ASN A CA 1
ATOM 2921 C C . ASN A 1 366 ? 14.682 9.867 -1.949 1.00 81.44 366 ASN A C 1
ATOM 2923 O O . ASN A 1 366 ? 13.637 10.434 -2.298 1.00 81.44 366 ASN A O 1
ATOM 2927 N N . GLN A 1 367 ? 14.701 8.602 -1.515 1.00 85.19 367 GLN A N 1
ATOM 2928 C CA . GLN A 1 367 ? 13.514 7.751 -1.496 1.00 85.19 367 GLN A CA 1
ATOM 2929 C C . GLN A 1 367 ? 12.419 8.268 -0.553 1.00 85.19 367 GLN A C 1
ATOM 2931 O O . GLN A 1 367 ? 11.278 8.421 -0.977 1.00 85.19 367 GLN A O 1
ATOM 2936 N N . HIS A 1 368 ? 12.736 8.619 0.693 1.00 87.19 368 HIS A N 1
ATOM 2937 C CA . HIS A 1 368 ? 11.720 9.111 1.632 1.00 87.19 368 HIS A CA 1
ATOM 2938 C C . HIS A 1 368 ? 11.084 10.437 1.173 1.00 87.19 368 HIS A C 1
ATOM 2940 O O . HIS A 1 368 ? 9.877 10.632 1.313 1.00 87.19 368 HIS A O 1
ATOM 2946 N N . GLY A 1 369 ? 11.858 11.336 0.559 1.00 85.75 369 GLY A N 1
ATOM 2947 C CA . GLY A 1 369 ? 11.356 12.594 0.007 1.00 85.75 369 GLY A CA 1
ATOM 2948 C C . GLY A 1 369 ? 10.359 12.363 -1.122 1.00 85.75 369 GLY A C 1
ATOM 2949 O O . GLY A 1 369 ? 9.260 12.921 -1.096 1.00 85.75 369 GLY A O 1
ATOM 2950 N N . THR A 1 370 ? 10.716 11.475 -2.049 1.00 87.06 370 THR A N 1
ATOM 2951 C CA . THR A 1 370 ? 9.856 11.064 -3.166 1.00 87.06 370 THR A CA 1
ATOM 2952 C C . THR A 1 370 ? 8.616 10.318 -2.677 1.00 87.06 370 THR A C 1
ATOM 2954 O O . THR A 1 370 ? 7.520 10.554 -3.183 1.00 87.06 370 THR A O 1
ATOM 2957 N N . MET A 1 371 ? 8.753 9.474 -1.648 1.00 91.00 371 MET A N 1
ATOM 2958 C CA . MET A 1 371 ? 7.621 8.794 -1.025 1.00 91.00 371 MET A CA 1
ATOM 2959 C C . MET A 1 371 ? 6.624 9.800 -0.440 1.00 91.00 371 MET A C 1
ATOM 2961 O O . MET A 1 371 ? 5.430 9.726 -0.729 1.00 91.00 371 MET A O 1
ATOM 2965 N N . GLY A 1 372 ? 7.134 10.788 0.301 1.00 87.00 372 GLY A N 1
ATOM 2966 C CA . GLY A 1 372 ? 6.340 11.888 0.845 1.00 87.00 372 GLY A CA 1
ATOM 2967 C C . GLY A 1 372 ? 5.597 12.694 -0.228 1.00 87.00 372 GLY A C 1
ATOM 2968 O O . GLY A 1 372 ? 4.492 13.167 0.013 1.00 87.00 372 GLY A O 1
ATOM 2969 N N . ALA A 1 373 ? 6.178 12.826 -1.422 1.00 85.00 373 ALA A N 1
ATOM 2970 C CA . ALA A 1 373 ? 5.588 13.584 -2.523 1.00 85.00 373 ALA A CA 1
ATOM 2971 C C . ALA A 1 373 ? 4.533 12.802 -3.323 1.00 85.00 373 ALA A C 1
ATOM 2973 O O . ALA A 1 373 ? 3.578 13.400 -3.810 1.00 85.00 373 ALA A O 1
ATOM 2974 N N . LEU A 1 374 ? 4.716 11.489 -3.494 1.00 86.56 374 LEU A N 1
ATOM 2975 C CA . LEU A 1 374 ? 3.917 10.690 -4.432 1.00 86.56 374 LEU A CA 1
ATOM 2976 C C . LEU A 1 374 ? 2.943 9.712 -3.769 1.00 86.56 374 LEU A C 1
ATOM 2978 O O . LEU A 1 374 ? 1.963 9.324 -4.399 1.00 86.56 374 LEU A O 1
ATOM 2982 N N . TYR A 1 375 ? 3.203 9.280 -2.532 1.00 88.69 375 TYR A N 1
ATOM 2983 C CA . TYR A 1 375 ? 2.517 8.115 -1.962 1.00 88.69 375 TYR A CA 1
ATOM 2984 C C . TYR A 1 375 ? 1.752 8.389 -0.664 1.00 88.69 375 TYR A C 1
ATOM 2986 O O . TYR A 1 375 ? 1.002 7.512 -0.242 1.00 88.69 375 TYR A O 1
ATOM 2994 N N . ILE A 1 376 ? 1.860 9.577 -0.049 1.00 90.75 376 ILE A N 1
ATOM 2995 C CA . ILE A 1 376 ? 1.162 9.892 1.217 1.00 90.75 376 ILE A CA 1
ATOM 2996 C C . ILE A 1 376 ? -0.351 9.702 1.100 1.00 90.75 376 ILE A C 1
ATOM 2998 O O . ILE A 1 376 ? -0.946 9.039 1.948 1.00 90.75 376 ILE A O 1
ATOM 3002 N N . ASP A 1 377 ? -0.972 10.224 0.042 1.00 87.31 377 ASP A N 1
ATOM 3003 C CA . ASP A 1 377 ? -2.418 10.092 -0.148 1.00 87.31 377 ASP A CA 1
ATOM 3004 C C . ASP A 1 377 ? -2.837 8.640 -0.393 1.00 87.31 377 ASP A C 1
ATOM 3006 O O . ASP A 1 377 ? -3.805 8.163 0.201 1.00 87.31 377 ASP A O 1
ATOM 3010 N N . SER A 1 378 ? -2.066 7.903 -1.191 1.00 90.31 378 SER A N 1
ATOM 3011 C CA . SER A 1 378 ? -2.308 6.483 -1.450 1.00 90.31 378 SER A CA 1
ATOM 3012 C C . SER A 1 378 ? -2.163 5.629 -0.187 1.00 90.31 378 SER A C 1
ATOM 3014 O O . SER A 1 378 ? -3.002 4.766 0.080 1.00 90.31 378 SER A O 1
ATOM 3016 N N . MET A 1 379 ? -1.138 5.893 0.631 1.00 92.56 379 MET A N 1
ATOM 3017 C CA . MET A 1 379 ? -0.943 5.237 1.927 1.00 92.56 379 MET A CA 1
ATOM 3018 C C . MET A 1 379 ? -2.077 5.575 2.895 1.00 92.56 379 MET A C 1
ATOM 3020 O O . MET A 1 379 ? -2.615 4.672 3.533 1.00 92.56 379 MET A O 1
ATOM 3024 N N . LYS A 1 380 ? -2.476 6.848 2.980 1.00 94.50 380 LYS A N 1
ATOM 3025 C CA . LYS A 1 380 ? -3.599 7.313 3.806 1.00 94.50 380 LYS A CA 1
ATOM 3026 C C . LYS A 1 380 ? -4.882 6.551 3.475 1.00 94.50 380 LYS A C 1
ATOM 3028 O O . LYS A 1 380 ? -5.496 5.983 4.377 1.00 94.50 380 LYS A O 1
ATOM 3033 N N . GLU A 1 381 ? -5.265 6.489 2.200 1.00 91.62 381 GLU A N 1
ATOM 3034 C CA . GLU A 1 381 ? -6.487 5.788 1.783 1.00 91.62 381 GLU A CA 1
ATOM 3035 C C . GLU A 1 381 ? -6.398 4.275 2.015 1.00 91.62 381 GLU A C 1
ATOM 3037 O O . GLU A 1 381 ? -7.363 3.660 2.479 1.00 91.62 381 GLU A O 1
ATOM 3042 N N . ALA A 1 382 ? -5.232 3.670 1.769 1.00 90.75 382 ALA A N 1
ATOM 3043 C CA . ALA A 1 382 ? -5.019 2.252 2.036 1.00 90.75 382 ALA A CA 1
ATOM 3044 C C . ALA A 1 382 ? -5.142 1.916 3.527 1.00 90.75 382 ALA A C 1
ATOM 3046 O O . ALA A 1 382 ? -5.842 0.968 3.885 1.00 90.75 382 ALA A O 1
ATOM 3047 N N . LEU A 1 383 ? -4.522 2.712 4.401 1.00 96.69 383 LEU A N 1
ATOM 3048 C CA . LEU A 1 383 ? -4.581 2.528 5.852 1.00 96.69 383 LEU A CA 1
ATOM 3049 C C . LEU A 1 383 ? -5.987 2.772 6.397 1.00 96.69 383 LEU A C 1
ATOM 3051 O O . LEU A 1 383 ? -6.454 2.009 7.241 1.00 96.69 383 LEU A O 1
ATOM 3055 N N . LYS A 1 384 ? -6.685 3.787 5.883 1.00 95.38 384 LYS A N 1
ATOM 3056 C CA . LYS A 1 384 ? -8.078 4.080 6.233 1.00 95.38 384 LYS A CA 1
ATOM 3057 C C . LYS A 1 384 ? -9.000 2.912 5.918 1.00 95.38 384 LYS A C 1
ATOM 3059 O O . LYS A 1 384 ? -9.765 2.481 6.782 1.00 95.38 384 LYS A O 1
ATOM 3064 N N . ALA A 1 385 ? -8.920 2.395 4.695 1.00 91.88 385 ALA A N 1
ATOM 3065 C CA . ALA A 1 385 ? -9.722 1.256 4.278 1.00 91.88 385 ALA A CA 1
ATOM 3066 C C . ALA A 1 385 ? -9.360 -0.003 5.074 1.00 91.88 385 ALA A C 1
ATOM 3068 O O . ALA A 1 385 ? -10.249 -0.669 5.595 1.00 91.88 385 ALA A O 1
ATOM 3069 N N . PHE A 1 386 ? -8.067 -0.287 5.257 1.00 94.38 386 PHE A N 1
ATOM 3070 C CA . PHE A 1 386 ? -7.618 -1.452 6.019 1.00 94.38 386 PHE A CA 1
ATOM 3071 C C . PHE A 1 386 ? -8.080 -1.403 7.482 1.00 94.38 386 PHE A C 1
ATOM 3073 O O . PHE A 1 386 ? -8.598 -2.388 8.005 1.00 94.38 386 PHE A O 1
ATOM 3080 N N . HIS A 1 387 ? -7.967 -0.245 8.136 1.00 96.31 387 HIS A N 1
ATOM 3081 C CA . HIS A 1 387 ? -8.427 -0.075 9.511 1.00 96.31 387 HIS A CA 1
ATOM 3082 C C . HIS A 1 387 ? -9.940 -0.290 9.636 1.00 96.31 387 HIS A C 1
ATOM 3084 O O . HIS A 1 387 ? -10.385 -1.034 10.504 1.00 96.31 387 HIS A O 1
ATOM 3090 N N . ARG A 1 388 ? -10.730 0.323 8.746 1.00 93.25 388 ARG A N 1
ATOM 3091 C CA . ARG A 1 388 ? -12.197 0.241 8.772 1.00 93.25 388 ARG A CA 1
ATOM 3092 C C . ARG A 1 388 ? -12.713 -1.159 8.430 1.00 93.25 388 ARG A C 1
ATOM 3094 O O . ARG A 1 388 ? -13.580 -1.677 9.134 1.00 93.25 388 ARG A O 1
ATOM 3101 N N . ASP A 1 389 ? -12.197 -1.750 7.356 1.00 89.50 389 ASP A N 1
ATOM 3102 C CA . ASP A 1 389 ? -12.800 -2.923 6.711 1.00 89.50 389 ASP A CA 1
ATOM 3103 C C . ASP A 1 389 ? -12.171 -4.248 7.159 1.00 89.50 389 ASP A C 1
ATOM 3105 O O . ASP A 1 389 ? -12.814 -5.291 7.059 1.00 89.50 389 ASP A O 1
ATOM 3109 N N . VAL A 1 390 ? -10.925 -4.220 7.647 1.00 90.38 390 VAL A N 1
ATOM 3110 C CA . VAL A 1 390 ? -10.181 -5.424 8.053 1.00 90.38 390 VAL A CA 1
ATOM 3111 C C . VAL A 1 390 ? -9.928 -5.436 9.555 1.00 90.38 390 VAL A C 1
ATOM 3113 O O . VAL A 1 390 ? -10.199 -6.432 10.220 1.00 90.38 390 VAL A O 1
ATOM 3116 N N . LEU A 1 391 ? -9.452 -4.323 10.119 1.00 93.44 391 LEU A N 1
ATOM 3117 C CA . LEU A 1 391 ? -9.223 -4.174 11.561 1.00 93.44 391 LEU A CA 1
ATOM 3118 C C . LEU A 1 391 ? -10.437 -3.543 12.267 1.00 93.44 391 LEU A C 1
ATOM 3120 O O . LEU A 1 391 ? -10.287 -2.710 13.161 1.00 93.44 391 LEU A O 1
ATOM 3124 N N . THR A 1 392 ? -11.651 -3.939 11.871 1.00 92.50 392 THR A N 1
ATOM 3125 C CA . THR A 1 392 ? -12.911 -3.294 12.278 1.00 92.50 392 THR A CA 1
ATOM 3126 C C . THR A 1 392 ? -13.095 -3.216 13.797 1.00 92.50 392 THR A C 1
ATOM 3128 O O . THR A 1 392 ? -13.610 -2.223 14.309 1.00 92.50 392 THR A O 1
ATOM 3131 N N . ASP A 1 393 ? -12.644 -4.225 14.545 1.00 93.12 393 ASP A N 1
ATOM 3132 C CA . ASP A 1 393 ? -12.696 -4.202 16.011 1.00 93.12 393 ASP A CA 1
ATOM 3133 C C . ASP A 1 393 ? -11.827 -3.091 16.609 1.00 93.12 393 ASP A C 1
ATOM 3135 O O . ASP A 1 393 ? -12.234 -2.442 17.575 1.00 93.12 393 ASP A O 1
ATOM 3139 N N . ASP A 1 394 ? -10.648 -2.850 16.035 1.00 96.00 394 ASP A N 1
ATOM 3140 C CA . ASP A 1 394 ? -9.754 -1.775 16.462 1.00 96.00 394 ASP A CA 1
ATOM 3141 C C . ASP A 1 394 ? -10.321 -0.400 16.084 1.00 96.00 394 ASP A C 1
ATOM 3143 O O . ASP A 1 394 ? -10.376 0.505 16.918 1.00 96.00 394 ASP A O 1
ATOM 3147 N N . TYR A 1 395 ? -10.893 -0.286 14.883 1.00 95.56 395 TYR A N 1
ATOM 3148 C CA . TYR A 1 395 ? -11.598 0.917 14.430 1.00 95.56 395 TYR A CA 1
ATOM 3149 C C . TYR A 1 395 ? -12.758 1.293 15.363 1.00 95.56 395 TYR A C 1
ATOM 3151 O O . TYR A 1 395 ? -12.932 2.458 15.745 1.00 95.56 395 TYR A O 1
ATOM 3159 N N . ASN A 1 396 ? -13.543 0.298 15.780 1.00 94.94 396 ASN A N 1
ATOM 3160 C CA . ASN A 1 396 ? -14.641 0.492 16.722 1.00 94.94 396 ASN A CA 1
ATOM 3161 C C . ASN A 1 396 ? -14.127 0.881 18.116 1.00 94.94 396 ASN A C 1
ATOM 3163 O O . ASN A 1 396 ? -14.711 1.758 18.755 1.00 94.94 396 ASN A O 1
ATOM 3167 N N . LYS A 1 397 ? -13.026 0.280 18.589 1.00 95.62 397 LYS A N 1
ATOM 3168 C CA . LYS A 1 397 ? -12.390 0.657 19.865 1.00 95.62 397 LYS A CA 1
ATOM 3169 C C . LYS A 1 397 ? -11.886 2.094 19.845 1.00 95.62 397 LYS A C 1
ATOM 3171 O O . LYS A 1 397 ? -12.174 2.825 20.790 1.00 95.62 397 LYS A O 1
ATOM 3176 N N . TYR A 1 398 ? -11.214 2.510 18.772 1.00 96.00 398 TYR A N 1
ATOM 3177 C CA . TYR A 1 398 ? -10.810 3.902 18.580 1.00 96.00 398 TYR A CA 1
ATOM 3178 C C . TYR A 1 398 ? -12.025 4.829 18.678 1.00 96.00 398 TYR A C 1
ATOM 3180 O O . TYR A 1 398 ? -12.021 5.777 19.461 1.00 96.00 398 TYR A O 1
ATOM 3188 N N . THR A 1 399 ? -13.089 4.515 17.930 1.00 95.69 399 THR A N 1
ATOM 3189 C CA . THR A 1 399 ? -14.303 5.343 17.880 1.00 95.69 399 THR A CA 1
ATOM 3190 C C . THR A 1 399 ? -14.955 5.480 19.255 1.00 95.69 399 THR A C 1
ATOM 3192 O O . THR A 1 399 ? -15.346 6.574 19.655 1.00 95.69 399 THR A O 1
ATOM 3195 N N . ASN A 1 400 ? -15.017 4.388 20.016 1.00 96.00 400 ASN A N 1
ATOM 3196 C CA . ASN A 1 400 ? -15.573 4.393 21.366 1.00 96.00 400 ASN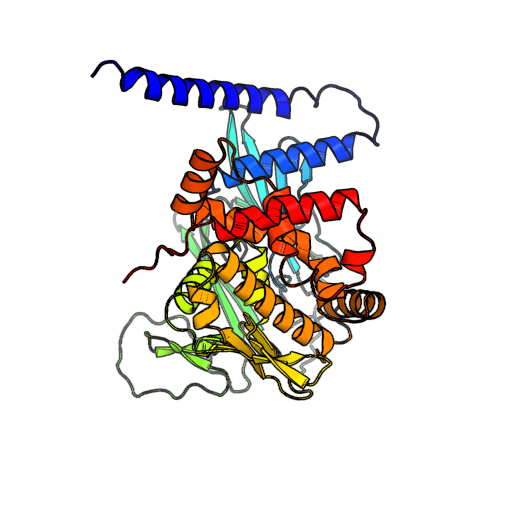 A CA 1
ATOM 3197 C C . ASN A 1 400 ? -14.694 5.153 22.369 1.00 96.00 400 ASN A C 1
ATOM 3199 O O . ASN A 1 400 ? -15.226 5.806 23.262 1.00 96.00 400 ASN A O 1
ATOM 3203 N N . TYR A 1 401 ? -13.367 5.061 22.243 1.00 95.31 401 TYR A N 1
ATOM 3204 C CA . TYR A 1 401 ? -12.430 5.702 23.165 1.00 95.31 401 TYR A CA 1
ATOM 3205 C C . TYR A 1 401 ? -12.359 7.220 22.961 1.00 95.31 401 TYR A C 1
ATOM 3207 O O . TYR A 1 401 ? -12.401 7.973 23.931 1.00 95.31 401 TYR A O 1
ATOM 3215 N N . PHE A 1 402 ? -12.278 7.674 21.707 1.00 94.31 402 PHE A N 1
ATOM 3216 C CA . PHE A 1 402 ? -12.163 9.100 21.382 1.00 94.31 402 PHE A CA 1
ATOM 3217 C C . PHE A 1 402 ? -13.514 9.800 21.186 1.00 94.31 402 PHE A C 1
ATOM 3219 O O . PHE A 1 402 ? -13.557 11.025 21.135 1.00 94.31 402 PHE A O 1
ATOM 3226 N N . GLY A 1 403 ? -14.616 9.050 21.072 1.00 95.88 403 GLY A N 1
ATOM 3227 C CA . GLY A 1 403 ? -15.943 9.606 20.786 1.00 95.88 403 GLY A CA 1
ATOM 3228 C C . GLY A 1 403 ? -16.112 10.108 19.347 1.00 95.88 403 GLY A C 1
ATOM 3229 O O . GLY A 1 403 ? -17.116 10.743 19.033 1.00 95.88 403 GLY A O 1
ATOM 3230 N N . GLU A 1 404 ? -15.150 9.821 18.470 1.00 94.69 404 GLU A N 1
ATOM 3231 C CA . GLU A 1 404 ? -15.124 10.222 17.065 1.00 94.69 404 GLU A CA 1
ATOM 3232 C C . GLU A 1 404 ? -14.485 9.127 16.207 1.00 94.69 404 GLU A C 1
ATOM 3234 O O . GLU A 1 404 ? -13.585 8.411 16.650 1.00 94.69 404 GLU A O 1
ATOM 3239 N N . THR A 1 405 ? -14.918 9.000 14.954 1.00 95.06 405 THR A N 1
ATOM 3240 C CA . THR A 1 405 ? -14.256 8.101 14.000 1.00 95.06 405 THR A CA 1
ATOM 3241 C C . THR A 1 405 ? -12.866 8.636 13.633 1.00 95.06 405 THR A C 1
ATOM 3243 O O . THR A 1 405 ? -12.711 9.857 13.535 1.00 95.06 405 THR A O 1
ATOM 3246 N N . PRO A 1 406 ? -11.863 7.780 13.352 1.00 95.06 406 PRO A N 1
ATOM 3247 C CA . PRO A 1 406 ? -10.559 8.253 12.898 1.00 95.06 406 PRO A CA 1
ATOM 3248 C C . PRO A 1 406 ? -10.694 9.062 11.600 1.00 95.06 406 PRO A C 1
ATOM 3250 O O . PRO A 1 406 ? -11.299 8.595 10.633 1.00 95.06 406 PRO A O 1
ATOM 3253 N N . SER A 1 407 ? -10.149 10.277 11.596 1.00 95.44 407 SER A N 1
ATOM 3254 C CA . SER A 1 407 ? -10.244 11.223 10.481 1.00 95.44 407 SER A CA 1
ATOM 3255 C C . SER A 1 407 ? -9.196 10.957 9.398 1.00 95.44 407 SER A C 1
ATOM 3257 O O . SER A 1 407 ? -8.199 10.275 9.627 1.00 95.44 407 SER A O 1
ATOM 3259 N N . ASP A 1 408 ? -9.358 11.561 8.221 1.00 93.69 408 ASP A N 1
ATOM 3260 C CA . ASP A 1 408 ? -8.350 11.474 7.152 1.00 93.69 408 ASP A CA 1
ATOM 3261 C C . ASP A 1 408 ? -7.001 12.049 7.593 1.00 93.69 408 ASP A C 1
ATOM 3263 O O . ASP A 1 408 ? -5.955 11.488 7.276 1.00 93.69 408 ASP A O 1
ATOM 3267 N N . ALA A 1 409 ? -7.024 13.106 8.410 1.00 94.00 409 ALA A N 1
ATOM 3268 C CA . ALA A 1 409 ? -5.822 13.683 9.000 1.00 94.00 409 ALA A CA 1
ATOM 3269 C C . ALA A 1 409 ? -5.090 12.696 9.926 1.00 94.00 409 ALA A C 1
ATOM 3271 O O . ALA A 1 409 ? -3.865 12.737 10.008 1.00 94.00 409 ALA A O 1
ATOM 3272 N N . PHE A 1 410 ? -5.811 11.793 10.604 1.00 96.81 410 PHE A N 1
ATOM 3273 C CA . PHE A 1 410 ? -5.191 10.747 11.420 1.00 96.81 410 PHE A CA 1
ATOM 3274 C C . PHE A 1 410 ? -4.431 9.741 10.546 1.00 96.81 410 PHE A C 1
ATOM 3276 O O . PHE A 1 410 ? -3.284 9.409 10.846 1.00 96.81 410 PHE A O 1
ATOM 3283 N N . TYR A 1 411 ? -5.028 9.295 9.439 1.00 97.19 411 TYR A N 1
ATOM 3284 C CA . TYR A 1 411 ? -4.366 8.364 8.519 1.00 97.19 411 TYR A CA 1
ATOM 3285 C C . TYR A 1 411 ? -3.224 9.018 7.738 1.00 97.19 411 TYR A C 1
ATOM 3287 O O . TYR A 1 411 ? -2.218 8.365 7.477 1.00 97.19 411 TYR A O 1
ATOM 3295 N N . GLU A 1 412 ? -3.338 10.307 7.416 1.00 95.06 412 GLU A N 1
ATOM 3296 C CA . GLU A 1 412 ? -2.241 11.082 6.835 1.00 95.06 412 GLU A CA 1
ATOM 3297 C C . GLU A 1 412 ? -1.078 11.191 7.829 1.00 95.06 412 GLU A C 1
ATOM 3299 O O . GLU A 1 412 ? 0.071 10.941 7.471 1.00 95.06 412 GLU A O 1
ATOM 3304 N N . ALA A 1 413 ? -1.370 11.489 9.100 1.00 95.00 413 ALA A N 1
ATOM 3305 C CA . ALA A 1 413 ? -0.359 11.530 10.151 1.00 95.00 413 ALA A CA 1
ATOM 3306 C C . ALA A 1 413 ? 0.349 10.180 10.328 1.00 95.00 413 ALA A C 1
ATOM 3308 O O . ALA A 1 413 ? 1.569 10.140 10.494 1.00 95.00 413 ALA A O 1
ATOM 3309 N N . LEU A 1 414 ? -0.402 9.077 10.243 1.00 95.62 414 LEU A N 1
ATOM 3310 C CA . LEU A 1 414 ? 0.162 7.732 10.256 1.00 95.62 414 LEU A CA 1
ATOM 3311 C C . LEU A 1 414 ? 1.033 7.462 9.019 1.00 95.62 414 LEU A C 1
ATOM 3313 O O . LEU A 1 414 ? 2.111 6.897 9.166 1.00 95.62 414 LEU A O 1
ATOM 3317 N N . ALA A 1 415 ? 0.619 7.884 7.821 1.00 95.12 415 ALA A N 1
ATOM 3318 C CA . ALA A 1 415 ? 1.412 7.724 6.598 1.00 95.12 415 ALA A CA 1
ATOM 3319 C C . ALA A 1 415 ? 2.754 8.482 6.657 1.00 95.12 415 ALA A C 1
ATOM 3321 O O . ALA A 1 415 ? 3.756 7.997 6.135 1.00 95.12 415 ALA A O 1
ATOM 3322 N N . TRP A 1 416 ? 2.800 9.629 7.344 1.00 93.31 416 TRP A N 1
ATOM 3323 C CA . TRP A 1 416 ? 4.033 10.392 7.573 1.00 93.31 416 TRP A CA 1
ATOM 3324 C C . TRP A 1 416 ? 5.001 9.755 8.584 1.00 93.31 416 TRP A C 1
ATOM 3326 O O . TRP A 1 416 ? 6.183 10.123 8.606 1.00 93.31 416 TRP A O 1
ATOM 3336 N N . ASN A 1 417 ? 4.550 8.816 9.425 1.00 88.25 417 ASN A N 1
ATOM 3337 C CA . ASN A 1 417 ? 5.441 8.126 10.361 1.00 88.25 417 ASN A CA 1
ATOM 3338 C C . ASN A 1 417 ? 6.478 7.283 9.598 1.00 88.25 417 ASN A C 1
ATOM 3340 O O . ASN A 1 417 ? 6.147 6.558 8.660 1.00 88.25 417 ASN A O 1
ATOM 3344 N N . GLY A 1 418 ? 7.746 7.394 10.006 1.00 79.75 418 GLY A N 1
ATOM 3345 C CA . GLY A 1 418 ? 8.908 6.839 9.300 1.00 79.75 418 GLY A CA 1
ATOM 3346 C C . GLY A 1 418 ? 9.526 7.784 8.260 1.00 79.75 418 GLY A C 1
ATOM 3347 O O . GLY A 1 418 ? 10.735 7.761 8.073 1.00 79.75 418 GLY A O 1
ATOM 3348 N N . LEU A 1 419 ? 8.742 8.685 7.653 1.00 86.62 419 LEU A N 1
ATOM 3349 C CA . LEU A 1 419 ? 9.238 9.646 6.653 1.00 86.62 419 LEU A CA 1
ATOM 3350 C C . LEU A 1 419 ? 9.719 10.959 7.278 1.00 86.62 419 LEU A C 1
ATOM 3352 O O . LEU A 1 419 ? 10.774 11.484 6.915 1.00 86.62 419 LEU A O 1
ATOM 3356 N N . LYS A 1 420 ? 8.959 11.490 8.243 1.00 79.44 420 LYS A N 1
ATOM 3357 C CA . LYS A 1 420 ? 9.263 12.778 8.894 1.00 79.44 420 LYS A CA 1
ATOM 3358 C C . LYS A 1 420 ? 10.596 12.784 9.654 1.00 79.44 420 LYS A C 1
ATOM 3360 O O . LYS A 1 420 ? 11.248 13.819 9.744 1.00 79.44 420 LYS A O 1
ATOM 3365 N N . GLU A 1 421 ? 11.023 11.625 10.158 1.00 74.38 421 GLU A N 1
ATOM 3366 C CA . GLU A 1 421 ? 12.263 11.460 10.934 1.00 74.38 421 GLU A CA 1
ATOM 3367 C C . GLU A 1 421 ? 13.528 11.635 10.085 1.00 74.38 421 GLU A C 1
ATOM 3369 O O . GLU A 1 421 ? 14.597 11.900 10.624 1.00 74.38 421 GLU A O 1
ATOM 3374 N N . SER A 1 422 ? 13.410 11.540 8.758 1.00 73.19 422 SER A N 1
ATOM 3375 C CA . SER A 1 422 ? 14.521 11.745 7.823 1.00 73.19 422 SER A CA 1
ATOM 3376 C C . SER A 1 422 ? 14.647 13.192 7.330 1.00 73.19 422 SER A C 1
ATOM 3378 O O . SER A 1 422 ? 15.386 13.441 6.381 1.00 73.19 422 SER A O 1
ATOM 3380 N N . ASN A 1 423 ? 13.908 14.140 7.929 1.00 77.56 423 ASN A N 1
ATOM 3381 C CA . ASN A 1 423 ? 13.919 15.572 7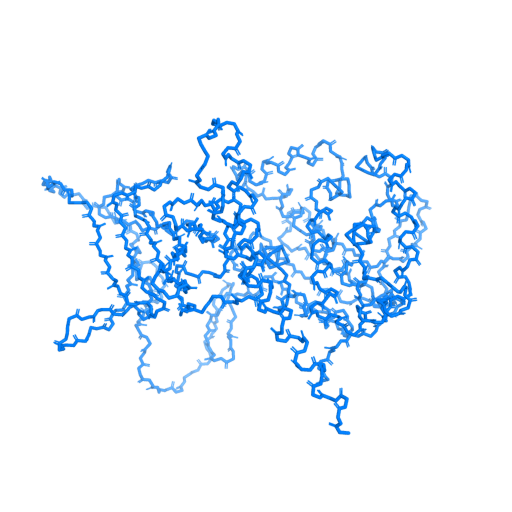.594 1.00 77.56 423 ASN A CA 1
ATOM 3382 C C . ASN A 1 423 ? 13.847 15.853 6.079 1.00 77.56 423 ASN A C 1
ATOM 3384 O O . ASN A 1 423 ? 14.550 16.706 5.534 1.00 77.56 423 ASN A O 1
ATOM 3388 N N . VAL A 1 424 ? 13.017 15.080 5.381 1.00 82.31 424 VAL A N 1
ATOM 3389 C CA . VAL A 1 424 ? 12.939 15.124 3.922 1.00 82.31 424 VAL A CA 1
ATOM 3390 C C . VAL A 1 424 ? 12.298 16.408 3.427 1.00 82.31 424 VAL A C 1
ATOM 3392 O O . VAL A 1 424 ? 11.436 16.974 4.096 1.00 82.31 424 VAL A O 1
ATOM 3395 N N . LYS A 1 425 ? 12.649 16.829 2.207 1.00 83.75 425 LYS A N 1
ATOM 3396 C CA . LYS A 1 425 ? 12.128 18.063 1.607 1.00 83.75 425 LYS A CA 1
ATOM 3397 C C . LYS A 1 425 ? 10.596 18.153 1.638 1.00 83.75 425 LYS A C 1
ATOM 3399 O O . LYS A 1 425 ? 10.040 19.176 2.023 1.00 83.75 425 LYS A O 1
ATOM 3404 N N . SER A 1 426 ? 9.912 17.063 1.292 1.00 84.31 426 SER A N 1
ATOM 3405 C CA . SER A 1 426 ? 8.446 16.990 1.306 1.00 84.31 426 SER A CA 1
ATOM 3406 C C . SER A 1 426 ? 7.844 17.196 2.701 1.00 84.31 426 SER A C 1
ATOM 3408 O O . SER A 1 426 ? 6.750 17.736 2.804 1.00 84.31 426 SER A O 1
ATOM 3410 N N . TRP A 1 427 ? 8.568 16.847 3.768 1.00 88.75 427 TRP A N 1
ATOM 3411 C CA . TRP A 1 427 ? 8.199 17.178 5.143 1.00 88.75 427 TRP A CA 1
ATOM 3412 C C . TRP A 1 427 ? 8.560 18.624 5.487 1.00 88.75 427 TRP A C 1
ATOM 3414 O O . TRP A 1 427 ? 7.727 19.354 6.022 1.00 88.75 427 TRP A O 1
ATOM 3424 N N . THR A 1 428 ? 9.785 19.071 5.189 1.00 88.81 428 THR A N 1
ATOM 3425 C CA . THR A 1 428 ? 10.246 20.420 5.555 1.00 88.81 428 THR A CA 1
ATOM 3426 C C . THR A 1 428 ? 9.407 21.514 4.912 1.00 88.81 428 THR A C 1
ATOM 3428 O O . THR A 1 428 ? 9.162 22.523 5.573 1.00 88.81 428 THR A O 1
ATOM 3431 N N . ASP A 1 429 ? 8.918 21.280 3.695 1.00 89.00 429 ASP A N 1
ATOM 3432 C CA . ASP A 1 429 ? 8.075 22.204 2.935 1.00 89.00 429 ASP A CA 1
ATOM 3433 C C . ASP A 1 429 ? 6.642 22.325 3.498 1.00 89.00 429 ASP A C 1
ATOM 3435 O O . ASP A 1 429 ? 5.921 23.255 3.134 1.00 89.00 429 ASP A O 1
ATOM 3439 N N . LEU A 1 430 ? 6.211 21.431 4.403 1.00 89.62 430 LEU A N 1
ATOM 3440 C CA . LEU A 1 430 ? 4.897 21.550 5.039 1.00 89.62 430 LEU A CA 1
ATOM 3441 C C . LEU A 1 430 ? 4.829 22.777 5.970 1.00 89.62 430 LEU A C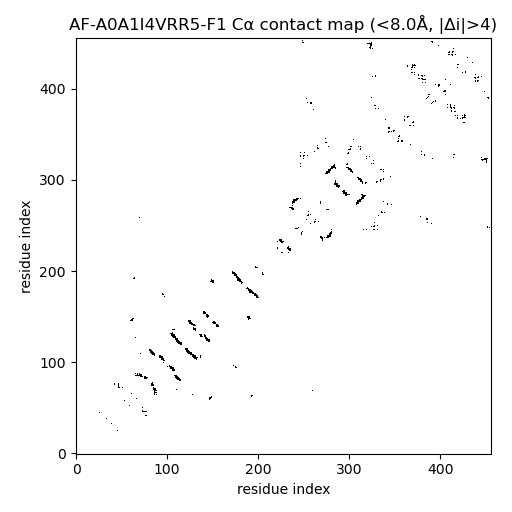 1
ATOM 3443 O O . LEU A 1 430 ? 5.773 23.024 6.736 1.00 89.62 430 LEU A O 1
ATOM 3447 N N . PRO A 1 431 ? 3.683 23.490 6.004 1.00 94.00 431 PRO A N 1
ATOM 3448 C CA . PRO A 1 431 ? 3.435 24.548 6.980 1.00 94.00 431 PRO A CA 1
ATOM 3449 C C . PRO A 1 431 ? 3.586 24.053 8.424 1.00 94.00 431 PRO A C 1
ATOM 3451 O O . PRO A 1 431 ? 3.218 22.920 8.744 1.00 94.00 431 PRO A O 1
ATOM 3454 N N . ALA A 1 432 ? 4.068 24.916 9.323 1.00 94.38 432 ALA A N 1
ATOM 3455 C CA . ALA A 1 432 ? 4.277 24.571 10.735 1.00 94.38 432 ALA A CA 1
ATOM 3456 C C . ALA A 1 432 ? 2.997 24.051 11.416 1.00 94.38 432 ALA A C 1
ATOM 3458 O O . ALA A 1 432 ? 3.036 23.057 12.136 1.00 94.38 432 ALA A O 1
ATOM 3459 N N . GLU A 1 433 ? 1.848 24.662 11.117 1.00 93.31 433 GLU A N 1
ATOM 3460 C CA . GLU A 1 433 ? 0.539 24.232 11.625 1.00 93.31 433 GLU A CA 1
ATOM 3461 C C . GLU A 1 433 ? 0.178 22.807 11.178 1.00 93.31 433 GLU A C 1
ATOM 3463 O O . GLU A 1 433 ? -0.351 22.017 11.959 1.00 93.31 433 GLU A O 1
ATOM 3468 N N . LYS A 1 434 ? 0.524 22.441 9.935 1.00 92.88 434 LYS A N 1
ATOM 3469 C CA . LYS A 1 434 ? 0.284 21.099 9.394 1.00 92.88 434 LYS A CA 1
ATOM 3470 C C . LYS A 1 434 ? 1.154 20.055 10.096 1.00 92.88 434 LYS A C 1
ATOM 3472 O O . LYS A 1 434 ? 0.649 18.988 10.441 1.00 92.88 434 LYS A O 1
ATOM 3477 N N . LYS A 1 435 ? 2.427 20.373 10.358 1.00 92.75 435 LYS A N 1
ATOM 3478 C CA . LYS A 1 435 ? 3.340 19.503 11.122 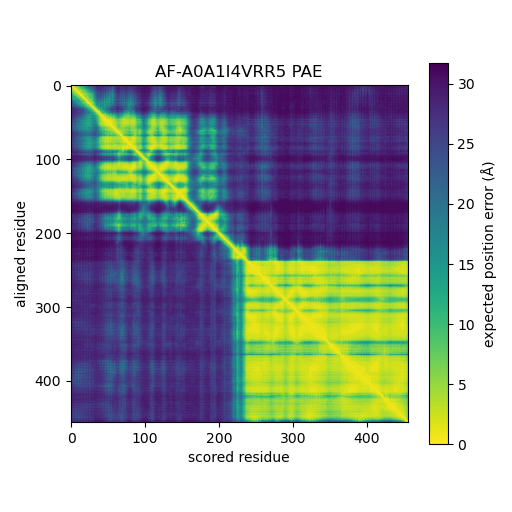1.00 92.75 435 LYS A CA 1
ATOM 3479 C C . LYS A 1 435 ? 2.826 19.269 12.543 1.00 92.75 435 LYS A C 1
ATOM 3481 O O . LYS A 1 435 ? 2.720 18.121 12.961 1.00 92.75 435 LYS A O 1
ATOM 3486 N N . ALA A 1 436 ? 2.412 20.335 13.231 1.00 92.69 436 ALA A N 1
ATOM 3487 C CA . ALA A 1 436 ? 1.853 20.244 14.580 1.00 92.69 436 ALA A CA 1
ATOM 3488 C C . ALA A 1 436 ? 0.576 19.383 14.627 1.00 92.69 436 ALA A C 1
ATOM 3490 O O . ALA A 1 436 ? 0.418 18.552 15.521 1.00 92.69 436 ALA A O 1
ATOM 3491 N N . ALA A 1 437 ? -0.316 19.523 13.639 1.00 92.38 437 ALA A N 1
ATOM 3492 C CA . ALA A 1 437 ? -1.512 18.685 13.533 1.00 92.38 437 ALA A CA 1
ATOM 3493 C C . ALA A 1 437 ? -1.171 17.198 13.313 1.00 92.38 437 ALA A C 1
ATOM 3495 O O . ALA A 1 437 ? -1.778 16.324 13.936 1.00 92.38 437 ALA A O 1
ATOM 3496 N N . ILE A 1 438 ? -0.177 16.911 12.465 1.00 92.88 438 ILE A N 1
ATOM 3497 C CA . ILE A 1 438 ? 0.319 15.548 12.227 1.00 92.88 438 ILE A CA 1
ATOM 3498 C C . ILE A 1 438 ? 0.905 14.952 13.511 1.00 92.88 438 ILE A C 1
ATOM 3500 O O . ILE A 1 438 ? 0.580 13.822 13.869 1.00 92.88 438 ILE A O 1
ATOM 3504 N N . GLU A 1 439 ? 1.732 15.701 14.237 1.00 91.25 439 GLU A N 1
ATOM 3505 C CA . GLU A 1 439 ? 2.333 15.246 15.496 1.00 91.25 439 GLU A CA 1
ATOM 3506 C C . GLU A 1 439 ? 1.282 14.969 16.576 1.00 91.25 439 GLU A C 1
ATOM 3508 O O . GLU A 1 439 ? 1.330 13.924 17.229 1.00 91.25 439 GLU A O 1
ATOM 3513 N N . ALA A 1 440 ? 0.284 15.845 16.713 1.00 92.56 440 ALA A N 1
ATOM 3514 C CA . ALA A 1 440 ? -0.801 15.666 17.672 1.00 92.56 440 ALA A CA 1
ATOM 3515 C C . ALA A 1 440 ? -1.602 14.376 17.419 1.00 92.56 440 ALA A C 1
ATOM 3517 O O . ALA A 1 440 ? -1.959 13.669 18.365 1.00 92.56 440 ALA A O 1
ATOM 3518 N N . LEU A 1 441 ? -1.865 14.044 16.151 1.00 93.88 441 LEU A N 1
ATOM 3519 C CA . LEU A 1 441 ? -2.609 12.839 15.775 1.00 93.88 441 LEU A CA 1
ATOM 3520 C C . LEU A 1 441 ? -1.748 11.572 15.807 1.00 93.88 441 LEU A C 1
ATOM 3522 O O . LEU A 1 441 ? -2.252 10.512 16.184 1.00 93.88 441 LEU A O 1
ATOM 3526 N N . ALA A 1 442 ? -0.453 11.672 15.491 1.00 88.38 442 ALA A N 1
ATOM 3527 C CA . ALA A 1 442 ? 0.478 10.545 15.552 1.00 88.38 442 ALA A CA 1
ATOM 3528 C C . ALA A 1 442 ? 0.568 9.937 16.965 1.00 88.38 442 ALA A C 1
ATOM 3530 O O . ALA A 1 442 ? 0.712 8.723 17.101 1.00 88.38 442 ALA A O 1
ATOM 3531 N N . ASN A 1 443 ? 0.375 10.745 18.013 1.00 89.00 443 ASN A N 1
ATOM 3532 C CA . ASN A 1 443 ? 0.346 10.281 19.406 1.00 89.00 443 ASN A CA 1
ATOM 3533 C C . ASN A 1 443 ? -0.818 9.326 19.729 1.00 89.00 443 ASN A C 1
ATOM 3535 O O . ASN A 1 443 ? -0.801 8.674 20.773 1.00 89.00 443 ASN A O 1
ATOM 3539 N N . ARG A 1 444 ? -1.826 9.211 18.854 1.00 93.94 444 ARG A N 1
ATOM 3540 C CA . ARG A 1 444 ? -2.930 8.252 19.020 1.00 93.94 444 ARG A CA 1
ATOM 3541 C C . ARG A 1 444 ? -2.590 6.856 18.492 1.00 93.94 444 ARG A C 1
ATOM 3543 O O . ARG A 1 444 ? -3.225 5.890 18.899 1.00 93.94 444 ARG A O 1
ATOM 3550 N N . VAL A 1 445 ? -1.590 6.728 17.616 1.00 92.44 445 VAL A N 1
ATOM 3551 C CA . VAL A 1 445 ? -1.212 5.452 16.976 1.00 92.44 445 VAL A CA 1
ATOM 3552 C C . VAL A 1 445 ? -0.796 4.375 17.990 1.00 92.44 445 VAL A C 1
ATOM 3554 O O . VAL A 1 445 ? -1.263 3.243 17.847 1.00 92.44 445 VAL A O 1
ATOM 3557 N N . PRO A 1 446 ? -0.009 4.676 19.046 1.00 90.56 446 PRO A N 1
ATOM 3558 C CA . PRO A 1 446 ? 0.352 3.677 20.055 1.00 90.56 446 PRO A CA 1
ATOM 3559 C C . PRO A 1 446 ? -0.828 3.161 20.895 1.00 90.56 446 PRO A C 1
ATOM 3561 O O . PRO A 1 446 ? -0.684 2.150 21.576 1.00 90.56 446 PRO A O 1
ATOM 3564 N N . LEU A 1 447 ? -1.979 3.847 20.869 1.00 92.19 447 LEU A N 1
ATOM 3565 C CA . LEU A 1 447 ? -3.190 3.453 21.602 1.00 92.19 447 LEU A CA 1
ATOM 3566 C C . LEU A 1 447 ? -4.058 2.451 20.824 1.00 92.19 447 LEU A C 1
ATOM 3568 O O . LEU A 1 447 ? -5.003 1.896 21.386 1.00 92.19 447 LEU A O 1
ATOM 3572 N N . LEU A 1 448 ? -3.746 2.217 19.547 1.00 95.94 448 LEU A N 1
ATOM 3573 C CA . LEU A 1 448 ? -4.396 1.201 18.726 1.00 95.94 448 LEU A CA 1
ATOM 3574 C C . LEU A 1 448 ? -4.014 -0.219 19.167 1.00 95.94 448 LEU A C 1
ATOM 3576 O O . LEU A 1 448 ? -2.953 -0.466 19.749 1.00 95.94 448 LEU A O 1
ATOM 3580 N N . SER A 1 449 ? -4.875 -1.185 18.862 1.00 94.56 449 SER A N 1
ATOM 3581 C CA . SER A 1 449 ? -4.689 -2.577 19.250 1.00 94.56 449 SER A CA 1
ATOM 3582 C C . SER A 1 449 ? -3.507 -3.220 18.531 1.00 94.56 449 SER A C 1
ATOM 3584 O O . SER A 1 449 ? -3.271 -3.031 17.339 1.00 94.56 449 SER A O 1
ATOM 3586 N N . LYS A 1 450 ? -2.776 -4.065 19.262 1.00 94.44 450 LYS A N 1
ATOM 3587 C CA . LYS A 1 450 ? -1.728 -4.922 18.692 1.00 94.44 450 LYS A CA 1
ATOM 3588 C C . LYS A 1 450 ? -2.282 -6.200 18.055 1.00 94.44 450 LYS A C 1
ATOM 3590 O O . LYS A 1 450 ? -1.530 -6.884 17.363 1.00 94.44 450 LYS A O 1
ATOM 3595 N N . THR A 1 451 ? -3.550 -6.527 18.310 1.00 89.31 451 THR A N 1
ATOM 3596 C CA . THR A 1 451 ? -4.208 -7.765 17.879 1.00 89.31 451 THR A CA 1
ATOM 3597 C C . THR A 1 451 ? -4.565 -7.711 16.396 1.00 89.31 451 THR A C 1
ATOM 3599 O O . THR A 1 451 ? -5.011 -6.681 15.900 1.00 89.31 451 THR A O 1
ATOM 3602 N N . VAL A 1 452 ? -4.402 -8.837 15.700 1.00 87.00 452 VAL A N 1
ATOM 3603 C CA . VAL A 1 452 ? -4.743 -8.995 14.281 1.00 87.00 452 VAL A CA 1
ATOM 3604 C C . VAL A 1 452 ? -5.742 -10.152 14.144 1.00 87.00 452 VAL A C 1
ATOM 3606 O O . VAL A 1 452 ? -5.563 -11.162 14.829 1.00 87.00 452 VAL A O 1
ATOM 3609 N N . PRO A 1 453 ? -6.789 -10.042 13.304 1.00 84.06 453 PRO A N 1
ATOM 3610 C CA . PRO A 1 453 ? -7.779 -11.102 13.107 1.00 84.06 453 PRO A CA 1
ATOM 3611 C C . PRO A 1 453 ? -7.241 -12.213 12.187 1.00 84.06 453 PRO A C 1
ATOM 3613 O O . PRO A 1 453 ? -7.705 -12.399 11.063 1.00 84.06 453 PRO A O 1
ATOM 3616 N N . CYS A 1 454 ? -6.228 -12.941 12.649 1.00 78.88 454 CYS A N 1
ATOM 3617 C CA . CYS A 1 454 ? -5.634 -14.055 11.913 1.00 78.88 454 CYS A CA 1
ATOM 3618 C C . CYS A 1 454 ? -6.419 -15.344 12.187 1.00 78.88 454 CYS A C 1
ATOM 3620 O O . CYS A 1 454 ? -6.647 -15.656 13.358 1.00 78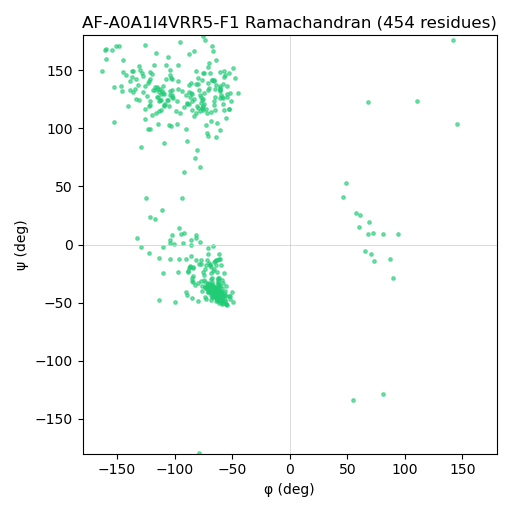.88 454 CYS A O 1
ATOM 3622 N N . PRO A 1 455 ? -6.819 -16.116 11.160 1.00 58.00 455 PRO A N 1
ATOM 3623 C CA . PRO A 1 455 ? -7.214 -17.504 11.365 1.00 58.00 455 PRO A CA 1
ATOM 3624 C C . PRO A 1 455 ? -6.021 -18.273 11.950 1.00 58.00 455 PRO A C 1
ATOM 3626 O O . PRO A 1 455 ? -4.902 -18.096 11.467 1.00 58.00 455 PRO A O 1
ATOM 3629 N N . ASN A 1 456 ? -6.267 -19.073 12.991 1.00 46.16 456 ASN A N 1
ATOM 3630 C CA . ASN A 1 456 ? -5.275 -20.006 13.534 1.00 46.16 456 ASN A CA 1
ATOM 3631 C C . ASN A 1 456 ? -4.944 -21.118 12.542 1.00 46.16 456 ASN A C 1
ATOM 3633 O O . ASN A 1 456 ? -5.885 -21.570 11.846 1.00 46.16 456 ASN A O 1
#

Mean predicted aligned error: 19.43 Å